Protein AF-A0A8S3YE71-F1 (afdb_monomer)

Mean predicted aligned error: 15.88 Å

pLDDT: mean 72.12, std 25.67, range [21.41, 97.31]

Structure (mmCIF, N/CA/C/O backbone):
data_AF-A0A8S3YE71-F1
#
_entry.id   AF-A0A8S3YE71-F1
#
loop_
_atom_site.group_PDB
_atom_site.id
_atom_site.type_symbol
_atom_site.label_atom_id
_atom_site.label_alt_id
_atom_site.label_comp_id
_atom_site.label_asym_id
_atom_site.label_entity_id
_atom_site.label_seq_id
_atom_site.pdbx_PDB_ins_code
_atom_site.Cartn_x
_atom_site.Cartn_y
_atom_site.Cartn_z
_atom_site.occupancy
_atom_site.B_iso_or_equiv
_atom_site.auth_seq_id
_atom_site.auth_comp_id
_atom_site.auth_asym_id
_atom_site.auth_atom_id
_atom_site.pdbx_PDB_model_num
ATOM 1 N N . ASP A 1 1 ? -10.876 23.969 -10.953 1.00 52.47 1 ASP A N 1
ATOM 2 C CA . ASP A 1 1 ? -10.374 24.506 -12.236 1.00 52.47 1 ASP A CA 1
ATOM 3 C C . ASP A 1 1 ? -10.931 23.764 -13.447 1.00 52.47 1 ASP A C 1
ATOM 5 O O . ASP A 1 1 ? -10.945 24.330 -14.528 1.00 52.47 1 ASP A O 1
ATOM 9 N N . GLY A 1 2 ? -11.430 22.524 -13.294 1.00 68.38 2 GLY A N 1
ATOM 10 C CA . GLY A 1 2 ? -12.026 21.775 -14.413 1.00 68.38 2 GLY A CA 1
ATOM 11 C C . GLY A 1 2 ? -11.003 21.282 -15.441 1.00 68.38 2 GLY A C 1
ATOM 12 O O . GLY A 1 2 ? -11.386 20.697 -16.446 1.00 68.38 2 GLY A O 1
ATOM 13 N N . THR A 1 3 ? -9.712 21.501 -15.184 1.00 75.75 3 THR A N 1
ATOM 14 C CA . THR A 1 3 ? -8.607 21.038 -16.012 1.00 75.75 3 THR A CA 1
ATOM 15 C C . THR A 1 3 ? -8.459 19.527 -15.897 1.00 75.75 3 THR A C 1
ATOM 17 O O . THR A 1 3 ? -8.224 18.974 -14.819 1.00 75.75 3 THR A O 1
ATOM 20 N N . GLU A 1 4 ? -8.612 18.851 -17.029 1.00 83.12 4 GLU A N 1
ATOM 21 C CA . GLU A 1 4 ? -8.348 17.424 -17.147 1.00 83.12 4 GLU A CA 1
ATOM 22 C C . GLU A 1 4 ? -6.848 17.213 -17.367 1.00 83.12 4 GLU A C 1
ATOM 24 O O . GLU A 1 4 ? -6.245 17.802 -18.264 1.00 83.12 4 GLU A O 1
ATOM 29 N N . HIS A 1 5 ? -6.240 16.362 -16.545 1.00 85.56 5 HIS A N 1
ATOM 30 C CA . HIS A 1 5 ? -4.846 15.963 -16.691 1.00 85.56 5 HIS A CA 1
ATOM 31 C C . HIS A 1 5 ? -4.793 14.479 -17.043 1.00 85.56 5 HIS A C 1
ATOM 33 O O . HIS A 1 5 ? -5.435 13.656 -16.387 1.00 85.56 5 HIS A O 1
ATOM 39 N N . LEU A 1 6 ? -4.016 14.132 -18.069 1.00 88.12 6 LEU A N 1
ATOM 40 C CA . LEU A 1 6 ? -3.725 12.738 -18.379 1.00 88.12 6 LEU A CA 1
ATOM 41 C C . LEU A 1 6 ? -2.899 12.143 -17.232 1.00 88.12 6 LEU A C 1
ATOM 43 O O . LEU A 1 6 ? -1.900 12.731 -16.831 1.00 88.12 6 LEU A O 1
ATOM 47 N N . VAL A 1 7 ? -3.326 10.995 -16.704 1.00 87.94 7 VAL A N 1
ATOM 48 C CA . VAL A 1 7 ? -2.631 10.293 -15.604 1.00 87.94 7 VAL A CA 1
ATOM 49 C C . VAL A 1 7 ? -2.040 8.958 -16.028 1.00 87.94 7 VAL A C 1
ATOM 51 O O . VAL A 1 7 ? -1.020 8.540 -15.490 1.00 87.94 7 VAL A O 1
ATOM 54 N N . LYS A 1 8 ? -2.682 8.287 -16.986 1.00 89.06 8 LYS A N 1
ATOM 55 C CA . LYS A 1 8 ? -2.278 6.984 -17.504 1.00 89.06 8 LYS A CA 1
ATOM 56 C C . LYS A 1 8 ? -2.885 6.781 -18.889 1.00 89.06 8 LYS A C 1
ATOM 58 O O . LYS A 1 8 ? -4.054 7.100 -19.104 1.00 89.06 8 LYS A O 1
ATOM 63 N N . GLN A 1 9 ? -2.096 6.234 -19.806 1.00 89.19 9 GLN A N 1
ATOM 64 C CA . GLN A 1 9 ? -2.591 5.665 -21.057 1.00 89.19 9 GLN A CA 1
ATOM 65 C C . GLN A 1 9 ? -2.754 4.160 -20.868 1.00 89.19 9 GLN A C 1
ATOM 67 O O . GLN A 1 9 ? -1.930 3.540 -20.203 1.00 89.19 9 GLN A O 1
ATOM 72 N N . VAL A 1 10 ? -3.833 3.598 -21.409 1.00 88.62 10 VAL A N 1
ATOM 73 C CA . VAL A 1 10 ? -4.170 2.182 -21.240 1.00 88.62 10 VAL A CA 1
ATOM 74 C C . VAL A 1 10 ? -4.177 1.524 -22.609 1.00 88.62 10 VAL A C 1
ATOM 76 O O . VAL A 1 10 ? -4.923 1.950 -23.493 1.00 88.62 10 VAL A O 1
ATOM 79 N N . ALA A 1 11 ? -3.327 0.518 -22.783 1.00 88.50 11 ALA A N 1
ATOM 80 C CA . ALA A 1 11 ? -3.198 -0.237 -24.022 1.00 88.50 11 ALA A CA 1
ATOM 81 C C . ALA A 1 11 ? -4.117 -1.472 -24.047 1.00 88.50 11 ALA A C 1
ATOM 83 O O . ALA A 1 11 ? -4.714 -1.869 -23.044 1.00 88.50 11 ALA A O 1
ATOM 84 N N . THR A 1 12 ? -4.230 -2.110 -25.213 1.00 88.31 12 THR A N 1
ATOM 85 C CA . THR A 1 12 ? -4.978 -3.364 -25.367 1.00 88.31 12 THR A CA 1
ATOM 86 C C . THR A 1 12 ? -4.445 -4.435 -24.414 1.00 88.31 12 THR A C 1
ATOM 88 O O . THR A 1 12 ? -3.253 -4.725 -24.404 1.00 88.31 12 THR A O 1
ATOM 91 N N . GLY A 1 13 ? -5.345 -5.044 -23.639 1.00 85.56 13 GLY A N 1
ATOM 92 C CA . GLY A 1 13 ? -5.014 -6.077 -22.651 1.00 85.56 13 GLY A CA 1
ATOM 93 C C . GLY A 1 13 ? -4.681 -5.541 -21.255 1.00 85.56 13 GLY A C 1
ATOM 94 O O . GLY A 1 13 ? -4.587 -6.330 -20.317 1.00 85.56 13 GLY A O 1
ATOM 95 N N . GLU A 1 14 ? -4.551 -4.224 -21.085 1.00 86.00 14 GLU A N 1
ATOM 96 C CA . GLU A 1 14 ? -4.379 -3.613 -19.770 1.00 86.00 14 GLU A CA 1
ATOM 97 C C . GLU A 1 14 ? -5.724 -3.361 -19.072 1.00 86.00 14 GLU A C 1
ATOM 99 O O . GLU A 1 14 ? -6.777 -3.214 -19.696 1.00 86.00 14 GLU A O 1
ATOM 104 N N . ASN A 1 15 ? -5.686 -3.297 -17.740 1.00 84.31 15 ASN A N 1
ATOM 105 C CA . ASN A 1 15 ? -6.880 -3.143 -16.918 1.00 84.31 15 ASN A CA 1
ATOM 106 C C . ASN A 1 15 ? -7.101 -1.685 -16.493 1.00 84.31 15 ASN A C 1
ATOM 108 O O . ASN A 1 15 ? -6.164 -0.988 -16.102 1.00 84.31 15 ASN A O 1
ATOM 112 N N . ILE A 1 16 ? -8.370 -1.270 -16.458 1.00 83.81 16 ILE A N 1
ATOM 113 C CA . ILE A 1 16 ? -8.813 0.026 -15.927 1.00 83.81 16 ILE A CA 1
ATOM 114 C C . ILE A 1 16 ? -9.589 -0.232 -14.636 1.00 83.81 16 ILE A C 1
ATOM 116 O O . ILE A 1 16 ? -10.800 -0.446 -14.663 1.00 83.81 16 ILE A O 1
ATOM 120 N N . HIS A 1 17 ? -8.898 -0.266 -13.498 1.00 83.56 17 HIS A N 1
ATOM 121 C CA . HIS A 1 17 ? -9.544 -0.467 -12.202 1.00 83.56 17 HIS A CA 1
ATOM 122 C C . HIS A 1 17 ? -8.838 0.304 -11.089 1.00 83.56 17 HIS A C 1
ATOM 124 O O . HIS A 1 17 ? -7.638 0.544 -11.149 1.00 83.56 17 HIS A O 1
ATOM 130 N N . SER A 1 18 ? -9.602 0.639 -10.051 1.00 86.62 18 SER A N 1
ATOM 131 C CA . SER A 1 18 ? -9.080 1.030 -8.743 1.00 86.62 18 SER A CA 1
ATOM 132 C C . SER A 1 18 ? -9.491 -0.043 -7.754 1.00 86.62 18 SER A C 1
ATOM 134 O O . SER A 1 18 ? -10.678 -0.357 -7.619 1.00 86.62 18 SER A O 1
ATOM 136 N N . LEU A 1 19 ? -8.509 -0.601 -7.059 1.00 87.12 19 LEU A N 1
ATOM 137 C CA . LEU A 1 19 ? -8.754 -1.618 -6.048 1.00 87.12 19 LEU A CA 1
ATOM 138 C C . LEU A 1 19 ? -9.498 -1.037 -4.843 1.00 87.12 19 LEU A C 1
ATOM 140 O O . LEU A 1 19 ? -10.363 -1.704 -4.278 1.00 87.12 19 LEU A O 1
ATOM 144 N N . LEU A 1 20 ? -9.235 0.227 -4.503 1.00 88.56 20 LEU A N 1
ATOM 145 C CA . LEU A 1 20 ? -9.980 0.932 -3.457 1.00 88.56 20 LEU A CA 1
ATOM 146 C C . LEU A 1 20 ? -11.453 1.116 -3.828 1.00 88.56 20 LEU A C 1
ATOM 148 O O . LEU A 1 20 ? -12.326 0.969 -2.978 1.00 88.56 20 LEU A O 1
ATOM 152 N N . SER A 1 21 ? -11.739 1.390 -5.103 1.00 86.00 21 SER A N 1
ATOM 153 C CA . SER A 1 21 ? -13.117 1.518 -5.592 1.00 86.00 21 SER A CA 1
ATOM 154 C C . SER A 1 21 ? -13.851 0.175 -5.586 1.00 86.00 21 SER A C 1
ATOM 156 O O . SER A 1 21 ? -15.040 0.125 -5.280 1.00 86.00 21 SER A O 1
ATOM 158 N N . ILE A 1 22 ? -13.149 -0.925 -5.884 1.00 85.56 22 ILE A N 1
ATOM 159 C CA . ILE A 1 22 ? -13.701 -2.280 -5.748 1.00 85.56 22 ILE A CA 1
ATOM 160 C C . ILE A 1 22 ? -14.042 -2.556 -4.279 1.00 85.56 22 ILE A C 1
ATOM 162 O O . ILE A 1 22 ? -15.150 -3.004 -3.990 1.00 85.56 22 ILE A O 1
ATOM 166 N N . LEU A 1 23 ? -13.144 -2.225 -3.347 1.00 87.56 23 LEU A N 1
ATOM 167 C CA . LEU A 1 23 ? -13.391 -2.406 -1.917 1.00 87.56 23 LEU A CA 1
ATOM 168 C C . LEU A 1 23 ? -14.586 -1.583 -1.411 1.00 87.56 23 LEU A C 1
ATOM 170 O O . LEU A 1 23 ? -15.389 -2.090 -0.634 1.00 87.56 23 LEU A O 1
ATOM 174 N N . ASP A 1 24 ? -14.752 -0.342 -1.865 1.00 86.69 24 ASP A N 1
ATOM 175 C CA . ASP A 1 24 ? -15.912 0.485 -1.507 1.00 86.69 24 ASP A CA 1
ATOM 176 C C . ASP A 1 24 ? -17.238 -0.178 -1.914 1.00 86.69 24 ASP A C 1
ATOM 178 O O . ASP A 1 24 ? -18.193 -0.189 -1.139 1.00 86.69 24 ASP A O 1
ATOM 182 N N . VAL A 1 25 ? -17.299 -0.783 -3.105 1.00 84.56 25 VAL A N 1
ATOM 183 C CA . VAL A 1 25 ? -18.499 -1.516 -3.540 1.00 84.56 25 VAL A CA 1
ATOM 184 C C . VAL A 1 25 ? -18.717 -2.766 -2.689 1.00 84.56 25 VAL A C 1
ATOM 186 O O . VAL A 1 25 ? -19.838 -3.021 -2.255 1.00 84.56 25 VAL A O 1
ATOM 189 N N . LEU A 1 26 ? -17.655 -3.525 -2.417 1.00 83.44 26 LEU A N 1
ATOM 190 C CA . LEU A 1 26 ? -17.721 -4.746 -1.608 1.00 83.44 26 LEU A CA 1
ATOM 19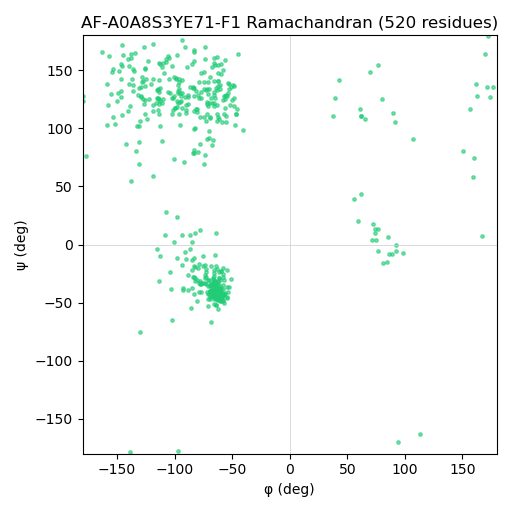1 C C . LEU A 1 26 ? -18.124 -4.482 -0.155 1.00 83.44 26 LEU A C 1
ATOM 193 O O . LEU A 1 26 ? -18.773 -5.317 0.464 1.00 83.44 26 LEU A O 1
ATOM 197 N N . THR A 1 27 ? -17.753 -3.320 0.377 1.00 83.38 27 THR A N 1
ATOM 198 C CA . THR A 1 27 ? -18.096 -2.888 1.737 1.00 83.38 27 THR A CA 1
ATOM 199 C C . THR A 1 27 ? -19.469 -2.221 1.815 1.00 83.38 27 THR A C 1
ATOM 201 O O . THR A 1 27 ? -19.853 -1.769 2.887 1.00 83.38 27 THR A O 1
ATOM 204 N N . GLY A 1 28 ? -20.222 -2.136 0.709 1.00 80.88 28 GLY A N 1
ATOM 205 C CA . GLY A 1 28 ? -21.557 -1.526 0.678 1.00 80.88 28 GLY A CA 1
ATOM 206 C C . GLY A 1 28 ? -21.558 0.006 0.703 1.00 80.88 28 GLY A C 1
ATOM 207 O O . GLY A 1 28 ? -22.610 0.615 0.880 1.00 80.88 28 GLY A O 1
ATOM 208 N N . HIS A 1 29 ? -20.404 0.641 0.485 1.00 81.50 29 HIS A N 1
ATOM 209 C CA . HIS A 1 29 ? -20.225 2.093 0.516 1.00 81.50 29 HIS A CA 1
ATOM 210 C C . HIS A 1 29 ? -19.746 2.629 -0.845 1.00 81.50 29 HIS A C 1
ATOM 212 O O . HIS A 1 29 ? -18.673 3.234 -0.914 1.00 81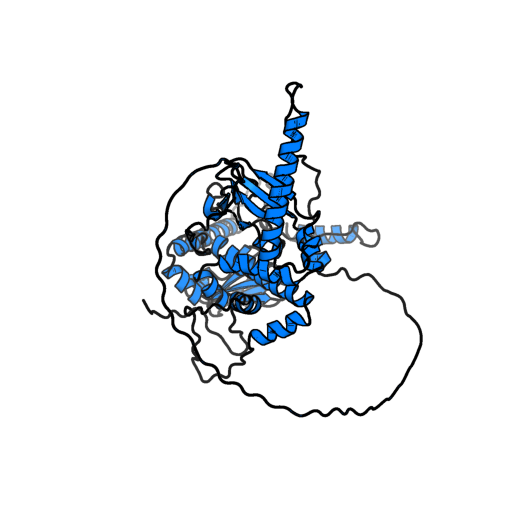.50 29 HIS A O 1
ATOM 218 N N . PRO A 1 30 ? -20.496 2.429 -1.950 1.00 76.12 30 PRO A N 1
ATOM 219 C CA . PRO A 1 30 ? -20.054 2.847 -3.276 1.00 76.12 30 PRO A CA 1
ATOM 220 C C . PRO A 1 30 ? -19.860 4.369 -3.327 1.00 76.12 30 PRO A C 1
ATOM 222 O O . PRO A 1 30 ? -20.817 5.144 -3.331 1.00 76.12 30 PRO A O 1
ATOM 225 N N . GLY A 1 31 ? -18.604 4.809 -3.376 1.00 66.56 31 GLY A N 1
ATOM 226 C CA . GLY A 1 31 ? -18.269 6.220 -3.516 1.00 66.56 31 GLY A CA 1
ATOM 227 C C . GLY A 1 31 ? -18.403 6.685 -4.965 1.00 66.56 31 GLY A C 1
ATOM 228 O O . GLY A 1 31 ? -17.811 6.107 -5.875 1.00 66.56 31 GLY A O 1
ATOM 229 N N . THR A 1 32 ? -19.134 7.775 -5.205 1.00 59.44 32 THR A N 1
ATOM 230 C CA . THR A 1 32 ? -19.143 8.439 -6.517 1.00 59.44 32 THR A CA 1
ATOM 231 C C . THR A 1 32 ? -17.946 9.384 -6.629 1.00 59.44 32 THR A C 1
ATOM 233 O O . THR A 1 32 ? -18.065 10.591 -6.403 1.00 59.44 32 THR A O 1
ATOM 236 N N . PHE A 1 33 ? -16.769 8.855 -6.960 1.00 64.56 33 PHE A N 1
ATOM 237 C CA . PHE A 1 33 ? -15.589 9.686 -7.200 1.00 64.56 33 PHE A CA 1
ATOM 238 C C . PHE A 1 33 ? -15.620 10.231 -8.628 1.00 64.56 33 PHE A C 1
ATOM 240 O O . PHE A 1 33 ? -15.256 9.549 -9.578 1.00 64.56 33 PHE A O 1
ATOM 247 N N . ARG A 1 34 ? -16.038 11.490 -8.789 1.00 66.88 34 ARG A N 1
ATOM 248 C CA . ARG A 1 34 ? -16.040 12.189 -10.092 1.00 66.88 34 ARG A CA 1
ATOM 249 C C . ARG A 1 34 ? -14.656 12.702 -10.515 1.00 66.88 34 ARG A C 1
ATOM 251 O O . ARG A 1 34 ? -14.552 13.541 -11.399 1.00 66.88 34 ARG A O 1
ATOM 258 N N . SER A 1 35 ? -13.598 12.262 -9.841 1.00 75.62 35 SER A N 1
ATOM 259 C CA . SER A 1 35 ? -12.252 12.823 -9.963 1.00 75.62 35 SER A CA 1
ATOM 260 C C . SER A 1 35 ? -11.385 12.150 -11.029 1.00 75.62 35 SER A C 1
ATOM 262 O O . SER A 1 35 ? -10.266 12.606 -11.249 1.00 75.62 35 SER A O 1
ATOM 264 N N . VAL A 1 36 ? -11.865 11.058 -11.632 1.00 81.38 36 VAL A N 1
ATOM 265 C CA . VAL A 1 36 ? -11.193 10.317 -12.708 1.00 81.38 36 VAL A CA 1
ATOM 266 C C . VAL A 1 36 ? -12.232 9.976 -13.774 1.00 81.38 36 VAL A C 1
ATOM 268 O O . VAL A 1 36 ? -13.315 9.487 -13.454 1.00 81.38 36 VAL A O 1
ATOM 271 N N . SER A 1 37 ? -11.899 10.229 -15.035 1.00 85.88 37 SER A N 1
ATOM 272 C CA . SER A 1 37 ? -12.678 9.833 -16.207 1.00 85.88 37 SER A CA 1
ATOM 273 C C . SER A 1 37 ? -11.786 9.037 -17.161 1.00 85.88 37 SER A C 1
ATOM 275 O O . SER A 1 37 ? -10.566 9.200 -17.176 1.00 85.88 37 SER A O 1
ATOM 277 N N . ALA A 1 38 ? -12.390 8.144 -17.943 1.00 86.81 38 ALA A N 1
ATOM 278 C CA . ALA A 1 38 ? -11.706 7.406 -18.999 1.00 86.81 38 ALA A CA 1
ATOM 279 C C . ALA A 1 38 ? -12.281 7.833 -20.350 1.00 86.81 38 ALA A C 1
ATOM 281 O O . ALA A 1 38 ? -13.500 7.901 -20.516 1.00 86.81 38 ALA A O 1
ATOM 282 N N . ARG A 1 39 ? -11.403 8.115 -21.316 1.00 89.88 39 ARG A N 1
ATOM 283 C CA . ARG A 1 39 ? -11.775 8.529 -22.670 1.00 89.88 39 ARG A CA 1
ATOM 284 C C . ARG A 1 39 ? -11.071 7.639 -23.684 1.00 89.88 39 ARG A C 1
ATOM 286 O O . ARG A 1 39 ? -9.848 7.532 -23.662 1.00 89.88 39 ARG A O 1
ATOM 293 N N . ALA A 1 40 ? -11.842 7.021 -24.575 1.00 91.75 40 ALA A N 1
ATOM 294 C CA . ALA A 1 40 ? -11.282 6.263 -25.685 1.00 91.75 40 ALA A CA 1
ATOM 295 C C . ALA A 1 40 ? -10.598 7.226 -26.671 1.00 91.75 40 ALA A C 1
ATOM 297 O O . ALA A 1 40 ? -11.205 8.204 -27.108 1.00 91.75 40 ALA A O 1
ATOM 298 N N . LYS A 1 41 ? -9.324 6.967 -26.989 1.00 90.62 41 LYS A N 1
ATOM 299 C CA . LYS A 1 41 ? -8.560 7.730 -27.993 1.00 90.62 41 LYS A CA 1
ATOM 300 C C . LYS A 1 41 ? -8.840 7.242 -29.418 1.00 90.62 41 LYS A C 1
ATOM 302 O O . LYS A 1 41 ? -8.762 8.020 -30.361 1.00 90.62 41 LYS A O 1
ATOM 307 N N . THR A 1 42 ? -9.170 5.963 -29.551 1.00 92.50 42 THR A N 1
ATOM 308 C CA . THR A 1 42 ? -9.546 5.281 -30.793 1.00 92.50 42 THR A CA 1
ATOM 309 C C . THR A 1 42 ? -10.776 4.421 -30.534 1.00 92.50 42 THR A C 1
ATOM 311 O O . THR A 1 42 ? -11.087 4.130 -29.374 1.00 92.50 42 THR A O 1
ATOM 314 N N . ASP A 1 43 ? -11.446 3.967 -31.590 1.00 93.75 43 ASP A N 1
ATOM 315 C CA . ASP A 1 43 ? -12.515 2.973 -31.477 1.00 93.75 43 ASP A CA 1
ATOM 316 C C . ASP A 1 43 ? -12.012 1.759 -30.687 1.00 93.75 43 ASP A C 1
ATOM 318 O O . ASP A 1 43 ? -10.992 1.150 -31.011 1.00 93.75 43 ASP A O 1
ATOM 322 N N . SER A 1 44 ? -12.685 1.483 -29.572 1.00 92.12 44 SER A N 1
ATOM 323 C CA . SER A 1 44 ? -12.216 0.556 -28.544 1.00 92.12 44 SER A CA 1
ATOM 324 C C . SER A 1 44 ? -13.380 -0.277 -28.026 1.00 92.12 44 SER A C 1
ATOM 326 O O . SER A 1 44 ? -14.460 0.250 -27.762 1.00 92.12 44 SER A O 1
ATOM 328 N N . THR A 1 45 ? -13.147 -1.572 -27.822 1.00 91.81 45 THR A N 1
ATOM 329 C CA . THR A 1 45 ? -14.097 -2.465 -27.147 1.00 91.81 45 THR A CA 1
ATOM 330 C C . THR A 1 45 ? -13.627 -2.691 -25.715 1.00 91.81 45 THR A C 1
ATOM 332 O O . THR A 1 45 ? -12.486 -3.091 -25.499 1.00 91.81 45 THR A O 1
ATOM 335 N N . ILE A 1 46 ? -14.495 -2.430 -24.735 1.00 89.94 46 ILE A N 1
ATOM 336 C CA . ILE A 1 46 ? -14.165 -2.542 -23.309 1.00 89.94 46 ILE A CA 1
ATOM 337 C C . ILE A 1 46 ? -14.986 -3.669 -22.687 1.00 89.94 46 ILE A C 1
ATOM 339 O O . ILE A 1 46 ? -16.216 -3.661 -22.752 1.00 89.94 46 ILE A O 1
ATOM 343 N N . LEU A 1 47 ? -14.308 -4.608 -22.027 1.00 90.06 47 LEU A N 1
ATOM 344 C CA . LEU A 1 47 ? -14.963 -5.594 -21.174 1.00 90.06 47 LEU A CA 1
ATOM 345 C C . LEU A 1 47 ? -15.278 -4.958 -19.816 1.00 90.06 47 LEU A C 1
ATOM 347 O O . LEU A 1 47 ? -14.376 -4.584 -19.068 1.00 90.06 47 LEU A O 1
ATOM 351 N N . ARG A 1 48 ? -16.565 -4.847 -19.477 1.00 88.62 48 ARG A N 1
ATOM 352 C CA . ARG A 1 48 ? -17.013 -4.320 -18.184 1.00 88.62 48 ARG A CA 1
ATOM 353 C C . ARG A 1 48 ? -17.438 -5.458 -17.266 1.00 88.62 48 ARG A C 1
ATOM 355 O O . ARG A 1 48 ? -18.478 -6.071 -17.484 1.00 88.62 48 ARG A O 1
ATOM 362 N N . LEU A 1 49 ? -16.678 -5.671 -16.197 1.00 84.69 49 LEU A N 1
ATOM 363 C CA . LEU A 1 49 ? -17.066 -6.563 -15.106 1.00 84.69 49 LEU A CA 1
ATOM 364 C C . LEU A 1 49 ? -17.760 -5.746 -14.006 1.00 84.69 49 LEU A C 1
ATOM 366 O O . LEU A 1 49 ? -17.148 -4.830 -13.450 1.00 84.69 49 LEU A O 1
ATOM 370 N N . PRO A 1 50 ? -19.039 -6.008 -13.697 1.00 82.75 50 PRO A N 1
ATOM 371 C CA . PRO A 1 50 ? -19.733 -5.264 -12.660 1.00 82.75 50 PRO A CA 1
ATOM 372 C C . PRO A 1 50 ? -19.223 -5.646 -11.266 1.00 82.75 50 PRO A C 1
ATOM 374 O O . PRO A 1 50 ? -19.130 -6.821 -10.925 1.00 82.75 50 PRO A O 1
ATOM 377 N N . ALA A 1 51 ? -18.965 -4.644 -10.424 1.00 75.50 51 ALA A N 1
ATOM 378 C CA . ALA A 1 51 ? -18.432 -4.859 -9.080 1.00 75.50 51 ALA A CA 1
ATOM 379 C C . ALA A 1 51 ? -19.356 -5.713 -8.178 1.00 75.50 51 ALA A C 1
ATOM 381 O O . ALA A 1 51 ? -18.865 -6.497 -7.373 1.00 75.50 51 ALA A O 1
ATOM 382 N N . HIS A 1 52 ? -20.681 -5.652 -8.367 1.00 77.94 52 HIS A N 1
ATOM 383 C CA . HIS A 1 52 ? -21.632 -6.483 -7.613 1.00 77.94 52 HIS A CA 1
ATOM 384 C C . HIS A 1 52 ? -21.510 -7.987 -7.912 1.00 77.94 52 HIS A C 1
ATOM 386 O O . HIS A 1 52 ? -21.893 -8.800 -7.077 1.00 77.94 52 HIS A O 1
ATOM 392 N N . ALA A 1 53 ? -20.948 -8.379 -9.063 1.00 82.00 53 ALA A N 1
ATOM 393 C CA . ALA A 1 53 ? -20.699 -9.792 -9.352 1.00 82.00 53 ALA A CA 1
ATOM 394 C C . ALA A 1 53 ? -19.646 -10.392 -8.403 1.00 82.00 53 ALA A C 1
ATOM 396 O O . ALA A 1 53 ? -19.690 -11.586 -8.109 1.00 82.00 53 ALA A O 1
ATOM 397 N N . PHE A 1 54 ? -18.734 -9.565 -7.875 1.00 77.81 54 PHE A N 1
ATOM 398 C CA . PHE A 1 54 ? -17.762 -9.997 -6.871 1.00 77.81 54 PHE A CA 1
ATOM 399 C C . PHE A 1 54 ? -18.414 -10.225 -5.504 1.00 77.81 54 PHE A C 1
ATOM 401 O O . PHE A 1 54 ? -18.028 -11.164 -4.813 1.00 77.81 54 PHE A O 1
ATOM 408 N N . SER A 1 55 ? -19.438 -9.443 -5.141 1.00 76.44 55 SER A N 1
ATOM 409 C CA . SER A 1 55 ? -20.180 -9.627 -3.885 1.00 76.44 55 SER A CA 1
ATOM 410 C C . SER A 1 55 ? -20.797 -11.026 -3.800 1.00 76.44 55 SER A C 1
ATOM 412 O O . SER A 1 55 ? -20.556 -11.739 -2.830 1.00 76.44 55 SER A O 1
ATOM 414 N N . SER A 1 56 ? -21.484 -11.478 -4.856 1.00 76.94 56 SER A N 1
ATOM 415 C CA . SER A 1 56 ? -22.066 -12.828 -4.903 1.00 76.94 56 SER A CA 1
ATOM 416 C C . SER A 1 56 ? -21.011 -13.940 -4.862 1.00 76.94 56 SER A C 1
ATOM 418 O O . SER A 1 56 ? -21.262 -15.013 -4.314 1.00 76.94 56 SER A O 1
ATOM 420 N N . MET A 1 57 ? -19.812 -13.709 -5.414 1.00 78.31 57 MET A N 1
ATOM 421 C CA . MET A 1 57 ? -18.717 -14.670 -5.264 1.00 78.31 57 MET A CA 1
ATOM 422 C C . MET A 1 57 ? -18.197 -14.734 -3.831 1.00 78.31 57 MET A C 1
ATOM 424 O O . MET A 1 57 ? -17.883 -15.821 -3.361 1.00 78.31 57 MET A O 1
ATOM 428 N N . PHE A 1 58 ? -18.086 -13.602 -3.139 1.00 77.94 58 PHE A N 1
ATOM 429 C CA . PHE A 1 58 ? -17.558 -13.560 -1.774 1.00 77.94 58 PHE A CA 1
ATOM 430 C C . PHE A 1 58 ? -18.531 -14.115 -0.741 1.00 77.94 58 PHE A C 1
ATOM 432 O O . PHE A 1 58 ? -18.088 -14.718 0.232 1.00 77.94 58 PHE A O 1
ATOM 439 N N . GLU A 1 59 ? -19.835 -14.012 -0.991 1.00 77.62 59 GLU A N 1
ATOM 440 C CA . GLU A 1 59 ? -20.842 -14.750 -0.224 1.00 77.62 59 GLU A CA 1
ATOM 441 C C . GLU A 1 59 ? -20.652 -16.268 -0.351 1.00 77.62 59 GLU A C 1
ATOM 443 O O . GLU A 1 59 ? -20.808 -16.997 0.626 1.00 77.62 59 GLU A O 1
ATOM 448 N N . LYS A 1 60 ? -20.269 -16.748 -1.541 1.00 79.44 60 LYS A N 1
ATOM 449 C CA . LYS A 1 60 ? -20.048 -18.175 -1.811 1.00 79.44 60 LYS A CA 1
ATOM 450 C C . LYS A 1 60 ? -18.662 -18.676 -1.377 1.00 79.44 60 LYS A C 1
ATOM 452 O O . LYS A 1 60 ? -18.531 -19.836 -1.000 1.00 79.44 60 LYS A O 1
ATOM 457 N N . PHE A 1 61 ? -17.641 -17.822 -1.436 1.00 78.50 61 PHE A N 1
ATOM 458 C CA . PHE A 1 61 ? -16.234 -18.136 -1.164 1.00 78.50 61 PHE A CA 1
ATOM 459 C C . PHE A 1 61 ? -15.625 -17.114 -0.192 1.00 78.50 61 PHE A C 1
ATOM 461 O O . PHE A 1 61 ? -14.765 -16.305 -0.552 1.00 78.50 61 PHE A O 1
ATOM 468 N N . ASN A 1 62 ? -16.072 -17.165 1.060 1.00 76.00 62 ASN A N 1
ATOM 469 C CA . ASN A 1 62 ? -15.691 -16.231 2.123 1.00 76.00 62 ASN A CA 1
ATOM 470 C C . ASN A 1 62 ? -14.170 -16.178 2.395 1.00 76.00 62 ASN A C 1
ATOM 472 O O . ASN A 1 62 ? -13.616 -15.095 2.571 1.00 76.00 62 ASN A O 1
ATOM 476 N N . GLU A 1 63 ? -13.463 -17.309 2.347 1.00 78.31 63 GLU A N 1
ATOM 477 C CA . GLU A 1 63 ? -12.004 -17.353 2.522 1.00 78.31 63 GLU A CA 1
ATOM 478 C C . GLU A 1 63 ? -11.251 -16.635 1.394 1.00 78.31 63 GLU A C 1
ATOM 480 O O . GLU A 1 63 ? -10.203 -16.024 1.611 1.00 78.31 63 GLU A O 1
ATOM 485 N N . SER A 1 64 ? -11.796 -16.665 0.174 1.00 81.62 64 SER A N 1
ATOM 486 C CA . SER A 1 64 ? -11.195 -15.969 -0.968 1.00 81.62 64 SER A CA 1
ATOM 487 C C . SER A 1 64 ? -11.334 -14.452 -0.835 1.00 81.62 64 SER A C 1
ATOM 489 O O . SER A 1 64 ? -10.443 -13.719 -1.265 1.00 81.62 64 SER A O 1
ATOM 491 N N . ALA A 1 65 ? -12.403 -13.973 -0.187 1.00 80.06 65 ALA A N 1
ATOM 492 C CA . ALA A 1 65 ? -12.606 -12.551 0.078 1.00 80.06 65 ALA A CA 1
ATOM 493 C C . ALA A 1 65 ? -11.493 -11.979 0.967 1.00 80.06 65 ALA A C 1
ATOM 495 O O . ALA A 1 65 ? -10.953 -10.917 0.661 1.00 80.06 65 ALA A O 1
ATOM 496 N N . VAL A 1 66 ? -11.081 -12.717 2.006 1.00 85.81 66 VAL A N 1
ATOM 497 C CA . VAL A 1 66 ? -9.963 -12.329 2.884 1.00 85.81 66 VAL A CA 1
ATOM 498 C C . VAL A 1 66 ? -8.691 -12.115 2.075 1.00 85.81 66 VAL A C 1
ATOM 500 O O . VAL A 1 66 ? -8.081 -11.051 2.170 1.00 85.81 66 VAL A O 1
ATOM 503 N N . LYS A 1 67 ? -8.330 -13.080 1.219 1.00 86.75 67 LYS A N 1
ATOM 504 C CA . LYS A 1 67 ? -7.130 -12.984 0.375 1.00 86.75 67 LYS A CA 1
ATOM 505 C C . LYS A 1 67 ? -7.182 -11.765 -0.542 1.00 86.75 67 LYS A C 1
ATOM 507 O O . LYS A 1 67 ? -6.202 -11.033 -0.640 1.00 86.75 67 LYS A O 1
ATOM 512 N N . VAL A 1 68 ? -8.324 -11.513 -1.185 1.00 88.38 68 VAL A N 1
ATOM 513 C CA . VAL A 1 68 ? -8.481 -10.350 -2.070 1.00 88.38 68 VAL A CA 1
ATOM 514 C C . VAL A 1 68 ? -8.333 -9.047 -1.288 1.00 88.38 68 VAL A C 1
ATOM 516 O O . VAL A 1 68 ? -7.565 -8.183 -1.701 1.00 88.38 68 VAL A O 1
ATOM 519 N N . VAL A 1 69 ? -9.001 -8.908 -0.141 1.00 90.00 69 VAL A N 1
ATOM 520 C CA . VAL A 1 69 ? -8.895 -7.699 0.688 1.00 90.00 69 VAL A CA 1
ATOM 521 C C . VAL A 1 69 ? -7.461 -7.489 1.168 1.00 90.00 69 VAL A C 1
ATOM 523 O O . VAL A 1 69 ? -6.952 -6.376 1.065 1.00 90.00 69 VAL A O 1
ATOM 526 N N . GLN A 1 70 ? -6.768 -8.544 1.601 1.00 89.50 70 GLN A N 1
ATOM 527 C CA . GLN A 1 70 ? -5.357 -8.463 1.981 1.00 89.50 70 GLN A CA 1
ATOM 528 C C . GLN A 1 70 ? -4.469 -8.026 0.816 1.00 89.50 70 GLN A C 1
ATOM 530 O O . GLN A 1 70 ? -3.654 -7.129 0.995 1.00 89.50 70 GLN A O 1
ATOM 535 N N . ILE A 1 71 ? -4.647 -8.585 -0.385 1.00 88.38 71 ILE A N 1
ATOM 536 C CA . ILE A 1 71 ? -3.899 -8.162 -1.581 1.00 88.38 71 ILE A CA 1
ATOM 537 C C . ILE A 1 71 ? -4.130 -6.672 -1.859 1.00 88.38 71 ILE A C 1
ATOM 539 O O . ILE A 1 71 ? -3.174 -5.942 -2.125 1.00 88.38 71 ILE A O 1
ATOM 543 N N . ILE A 1 72 ? -5.376 -6.201 -1.751 1.00 91.38 72 ILE A N 1
ATOM 544 C CA . ILE A 1 72 ? -5.716 -4.785 -1.930 1.00 91.38 72 ILE A CA 1
ATOM 545 C C . ILE A 1 72 ? -5.034 -3.919 -0.862 1.00 91.38 72 ILE A C 1
ATOM 547 O O . ILE A 1 72 ? -4.440 -2.898 -1.203 1.00 91.38 72 ILE A O 1
ATOM 551 N N . MET A 1 73 ? -5.072 -4.322 0.411 1.00 91.88 73 MET A N 1
ATOM 552 C CA . MET A 1 73 ? -4.441 -3.583 1.514 1.00 91.88 73 MET A CA 1
ATOM 553 C C . MET A 1 73 ? -2.911 -3.575 1.409 1.00 91.88 73 MET A C 1
ATOM 555 O O . MET A 1 73 ? -2.289 -2.533 1.606 1.00 91.88 73 MET A O 1
ATOM 559 N N . ILE A 1 74 ? -2.296 -4.703 1.046 1.00 89.31 74 ILE A N 1
ATOM 560 C CA . ILE A 1 74 ? -0.848 -4.814 0.829 1.00 89.31 74 ILE A CA 1
ATOM 561 C C . ILE A 1 74 ? -0.436 -3.918 -0.337 1.00 89.31 74 ILE A C 1
ATOM 563 O O . ILE A 1 74 ? 0.543 -3.179 -0.219 1.00 89.31 74 ILE A O 1
ATOM 567 N N . ARG A 1 75 ? -1.199 -3.926 -1.441 1.00 89.81 75 ARG A N 1
ATOM 568 C CA . ARG A 1 75 ? -0.970 -3.014 -2.567 1.00 89.81 75 ARG A CA 1
ATOM 569 C C . ARG A 1 75 ? -1.100 -1.559 -2.117 1.00 89.81 75 ARG A C 1
ATOM 571 O O . ARG A 1 75 ? -0.176 -0.784 -2.344 1.00 89.81 75 ARG A O 1
ATOM 578 N N . LEU A 1 76 ? -2.165 -1.197 -1.404 1.00 90.31 76 LEU A N 1
ATOM 579 C CA . LEU A 1 76 ? -2.337 0.153 -0.862 1.00 90.31 76 LEU A CA 1
ATOM 580 C C . LEU A 1 76 ? -1.133 0.586 -0.010 1.00 90.31 76 LEU A C 1
ATOM 582 O O . LEU A 1 76 ? -0.624 1.690 -0.198 1.00 90.31 76 LEU A O 1
ATOM 586 N N . GLN A 1 77 ? -0.642 -0.277 0.882 1.00 87.81 77 GLN A N 1
ATOM 587 C CA . GLN A 1 77 ? 0.482 0.046 1.759 1.00 87.81 77 GLN A CA 1
ATOM 588 C C . GLN A 1 77 ? 1.820 0.123 1.016 1.00 87.81 77 GLN A C 1
ATOM 590 O O . GLN A 1 77 ? 2.541 1.112 1.151 1.00 87.81 77 GLN A O 1
ATOM 595 N N . ARG A 1 78 ? 2.190 -0.918 0.260 1.00 82.75 78 ARG A N 1
ATOM 596 C CA . ARG A 1 78 ? 3.527 -1.049 -0.345 1.00 82.75 78 ARG A CA 1
ATOM 597 C C . ARG A 1 78 ? 3.663 -0.287 -1.659 1.00 82.75 78 ARG A C 1
ATOM 599 O O . ARG A 1 78 ? 4.679 0.365 -1.881 1.00 82.75 78 ARG A O 1
ATOM 606 N N . VAL A 1 79 ? 2.646 -0.365 -2.515 1.00 84.00 79 VAL A N 1
ATOM 607 C CA . VAL A 1 79 ? 2.678 0.182 -3.880 1.00 84.00 79 VAL A CA 1
ATOM 608 C C . VAL A 1 79 ? 2.315 1.662 -3.873 1.00 84.00 79 VAL A C 1
ATOM 610 O O . VAL A 1 79 ? 2.931 2.432 -4.602 1.00 84.00 79 VAL A O 1
ATOM 613 N N . THR A 1 80 ? 1.362 2.071 -3.029 1.00 86.12 80 THR A N 1
ATOM 614 C CA . THR A 1 80 ? 0.864 3.454 -3.005 1.00 86.12 80 THR A CA 1
ATOM 615 C C . THR A 1 80 ? 1.456 4.246 -1.838 1.00 86.12 80 THR A C 1
ATOM 617 O O . THR A 1 80 ? 2.237 5.165 -2.060 1.00 86.12 80 THR A O 1
ATOM 620 N N . PHE A 1 81 ? 1.159 3.889 -0.586 1.00 86.12 81 PHE A N 1
ATOM 621 C CA . PHE A 1 81 ? 1.566 4.677 0.588 1.00 86.12 81 PHE A CA 1
ATOM 622 C C . PHE A 1 81 ? 3.078 4.783 0.747 1.00 86.12 81 PHE A C 1
ATOM 624 O O . PHE A 1 81 ? 3.629 5.881 0.785 1.00 86.12 81 PHE A O 1
ATOM 631 N N . SER A 1 82 ? 3.756 3.640 0.805 1.00 84.06 82 SER A N 1
ATOM 632 C CA . SER A 1 82 ? 5.203 3.589 1.008 1.00 84.06 82 SER A CA 1
ATOM 633 C C . SER A 1 82 ? 5.949 4.234 -0.155 1.00 84.06 82 SER A C 1
ATOM 635 O O . SER A 1 82 ? 6.952 4.905 0.067 1.00 84.06 82 SER A O 1
ATOM 637 N N . ALA A 1 83 ? 5.451 4.079 -1.385 1.00 82.94 83 ALA A N 1
ATOM 638 C CA . ALA A 1 83 ? 6.054 4.694 -2.557 1.00 82.94 83 ALA A CA 1
ATOM 639 C C . ALA A 1 83 ? 5.957 6.230 -2.519 1.00 82.94 83 ALA A C 1
ATOM 641 O O . ALA A 1 83 ? 6.957 6.937 -2.659 1.00 82.94 83 ALA A O 1
ATOM 642 N N . LEU A 1 84 ? 4.755 6.761 -2.297 1.00 86.81 84 LEU A N 1
ATOM 643 C CA . LEU A 1 84 ? 4.527 8.206 -2.263 1.00 86.81 84 LEU A CA 1
ATOM 644 C C . LEU A 1 84 ? 5.228 8.862 -1.069 1.00 86.81 84 LEU A C 1
ATOM 646 O O . LEU A 1 84 ? 5.787 9.947 -1.211 1.00 86.81 84 LEU A O 1
ATOM 650 N N . HIS A 1 85 ? 5.266 8.179 0.074 1.00 87.44 85 HIS A N 1
ATOM 651 C CA . HIS A 1 85 ? 5.993 8.641 1.244 1.00 87.44 85 HIS A CA 1
ATOM 652 C C . HIS A 1 85 ? 7.506 8.598 1.008 1.00 87.44 85 HIS A C 1
ATOM 654 O O . HIS A 1 85 ? 8.129 9.646 0.869 1.00 87.44 85 HIS A O 1
ATOM 660 N N . ASN A 1 86 ? 8.109 7.415 0.861 1.00 83.69 86 ASN A N 1
ATOM 661 C CA . ASN A 1 86 ? 9.569 7.258 0.874 1.00 83.69 86 ASN A CA 1
ATOM 662 C C . ASN A 1 86 ? 10.278 7.940 -0.312 1.00 83.69 86 ASN A C 1
ATOM 664 O O . ASN A 1 86 ? 11.410 8.422 -0.167 1.00 83.69 86 ASN A O 1
ATOM 668 N N . TYR A 1 87 ? 9.632 8.003 -1.482 1.00 82.06 87 TYR A N 1
ATOM 669 C CA . TYR A 1 87 ? 10.251 8.566 -2.689 1.00 82.06 87 TYR A CA 1
ATOM 670 C C . TYR A 1 87 ? 9.766 9.962 -3.029 1.00 82.06 87 TYR A C 1
ATOM 672 O O . TYR A 1 87 ? 10.579 10.772 -3.465 1.00 82.06 87 TYR A O 1
ATOM 680 N N . LEU A 1 88 ? 8.479 10.260 -2.839 1.00 83.50 88 LEU A N 1
ATOM 681 C CA . LEU A 1 88 ? 7.936 11.576 -3.190 1.00 83.50 88 LEU A CA 1
ATOM 682 C C . LEU A 1 88 ? 7.831 12.513 -1.978 1.00 83.50 88 LEU A C 1
ATOM 684 O O . LEU A 1 88 ? 7.668 13.713 -2.165 1.00 83.50 88 LEU A O 1
ATOM 688 N N . GLY A 1 89 ? 7.999 12.008 -0.753 1.00 84.69 89 GLY A N 1
ATOM 689 C CA . GLY A 1 89 ? 7.935 12.810 0.471 1.00 84.69 89 GLY A CA 1
ATOM 690 C C . GLY A 1 89 ? 6.519 13.259 0.835 1.00 84.69 89 GLY A C 1
ATOM 691 O O . GLY A 1 89 ? 6.371 14.211 1.595 1.00 84.69 89 GLY A O 1
ATOM 692 N N . LEU A 1 90 ? 5.492 12.612 0.276 1.00 87.62 90 LEU A N 1
ATOM 693 C CA . LEU A 1 90 ? 4.091 12.919 0.557 1.00 87.62 90 LEU A CA 1
ATOM 694 C C . LEU A 1 90 ? 3.625 12.103 1.760 1.00 87.62 90 LEU A C 1
ATOM 696 O O . LEU A 1 90 ? 3.746 10.879 1.761 1.00 87.62 90 LEU A O 1
ATOM 700 N N . SER A 1 91 ? 3.069 12.773 2.764 1.00 87.69 91 SER A N 1
ATOM 701 C CA . SER A 1 91 ? 2.634 12.128 4.008 1.00 87.69 91 SER A CA 1
ATOM 702 C C . SER A 1 91 ? 1.210 12.554 4.337 1.00 87.69 91 SER A C 1
ATOM 704 O O . SER A 1 91 ? 0.260 11.819 4.069 1.00 87.69 91 SER A O 1
ATOM 706 N N . GLN A 1 92 ? 1.033 13.783 4.829 1.00 86.56 92 GLN A N 1
ATOM 707 C CA . GLN A 1 92 ? -0.271 14.311 5.247 1.00 86.56 92 GLN A CA 1
ATOM 708 C C . GLN A 1 92 ? -1.279 14.358 4.090 1.00 86.56 92 GLN A C 1
ATOM 710 O O . GLN A 1 92 ? -2.477 14.198 4.295 1.00 86.56 92 GLN A O 1
ATOM 715 N N . GLU A 1 93 ? -0.798 14.515 2.858 1.00 89.31 93 GLU A N 1
ATOM 716 C CA . GLU A 1 93 ? -1.599 14.566 1.637 1.00 89.31 93 GLU A CA 1
ATOM 717 C C . GLU A 1 93 ? -2.254 13.222 1.285 1.00 89.31 93 GLU A C 1
ATOM 719 O O . GLU A 1 93 ? -3.203 13.169 0.491 1.00 89.31 93 GLU A O 1
ATOM 724 N N . LEU A 1 94 ? -1.751 12.122 1.853 1.00 89.31 94 LEU A N 1
ATOM 725 C CA . LEU A 1 94 ? -2.261 10.776 1.595 1.00 89.31 94 LEU A CA 1
ATOM 726 C C . LEU A 1 94 ? -3.538 10.473 2.392 1.00 89.31 94 LEU A C 1
ATOM 728 O O . LEU A 1 94 ? -4.328 9.599 2.025 1.00 89.31 94 LEU A O 1
ATOM 732 N N . LEU A 1 95 ? -3.777 11.222 3.464 1.00 89.75 95 LEU A N 1
ATOM 733 C CA . LEU A 1 95 ? -4.909 11.035 4.359 1.00 89.75 95 LEU A CA 1
ATOM 734 C C . LEU A 1 95 ? -5.891 12.199 4.220 1.00 89.75 95 LEU A C 1
ATOM 736 O O . LEU A 1 95 ? -5.537 13.306 3.816 1.00 89.75 95 LEU A O 1
ATOM 740 N N . LYS A 1 96 ? -7.171 11.947 4.499 1.00 84.81 96 LYS A N 1
ATOM 741 C CA . LYS A 1 96 ? -8.150 13.030 4.595 1.00 84.81 96 LYS A CA 1
ATOM 742 C C . LYS A 1 96 ? -7.745 13.952 5.747 1.00 84.81 96 LYS A C 1
ATOM 744 O O . LYS A 1 96 ? -7.342 13.445 6.796 1.00 84.81 96 LYS A O 1
ATOM 749 N N . PRO A 1 97 ? -7.894 15.278 5.585 1.00 64.94 97 PRO A N 1
ATOM 750 C CA . PRO A 1 97 ? -7.717 16.187 6.704 1.00 64.94 97 PRO A CA 1
ATOM 751 C C . PRO A 1 97 ? -8.691 15.797 7.824 1.00 64.94 97 PRO A C 1
ATOM 753 O O . PRO A 1 97 ? -9.770 15.269 7.522 1.00 64.94 97 PRO A O 1
ATOM 756 N N . PRO A 1 98 ? -8.336 16.040 9.097 1.00 56.59 98 PRO A N 1
ATOM 757 C CA . PRO A 1 98 ? -9.217 15.746 10.214 1.00 56.59 98 PRO A CA 1
ATOM 758 C C . PRO A 1 98 ? -10.552 16.459 9.989 1.00 56.59 98 PRO A C 1
ATOM 760 O O . PRO A 1 98 ? -10.647 17.685 10.013 1.00 56.59 98 PRO A O 1
ATOM 763 N N . THR A 1 99 ? -11.599 15.685 9.718 1.00 46.50 99 THR A N 1
ATOM 764 C CA . THR A 1 99 ? -12.964 16.186 9.802 1.00 46.50 99 THR A CA 1
ATOM 765 C C . THR A 1 99 ? -13.211 16.412 11.278 1.00 46.50 99 THR A C 1
ATOM 767 O O . THR A 1 99 ? -13.279 15.420 11.989 1.00 46.50 99 THR A O 1
ATOM 770 N N . HIS A 1 100 ? -13.316 17.656 11.750 1.00 33.06 100 HIS A N 1
ATOM 771 C CA . HIS A 1 100 ? -13.897 17.922 13.067 1.00 33.06 100 HIS A CA 1
ATOM 772 C C . HIS A 1 100 ? -15.326 17.366 13.051 1.00 33.06 100 HIS A C 1
ATOM 774 O O . HIS A 1 100 ? -16.183 17.962 12.390 1.00 33.06 100 HIS A O 1
ATOM 780 N N . PRO A 1 101 ? -15.627 16.233 13.706 1.00 39.09 101 PRO A N 1
ATOM 781 C CA . PRO A 1 101 ? -17.000 15.809 13.843 1.00 39.09 101 PRO A CA 1
ATOM 782 C C . PRO A 1 101 ? -17.573 16.672 14.965 1.00 39.09 101 PRO A C 1
ATOM 784 O O . PRO A 1 101 ? -17.018 16.730 16.062 1.00 39.09 101 PRO A O 1
ATOM 787 N N . SER A 1 102 ? -18.682 17.360 14.708 1.00 33.44 102 SER A N 1
ATOM 788 C CA . SER A 1 102 ? -19.581 17.774 15.781 1.00 33.44 102 SER A CA 1
ATOM 789 C C . SER A 1 102 ? -19.804 16.558 16.677 1.00 33.44 102 SER A C 1
ATOM 791 O O . SER A 1 102 ? -20.343 15.554 16.207 1.00 33.44 102 SER A O 1
ATOM 793 N N . ALA A 1 103 ? -19.301 16.622 17.910 1.00 29.47 103 ALA A N 1
ATOM 794 C CA . ALA A 1 103 ? -19.377 15.538 18.872 1.00 29.47 103 ALA A CA 1
ATOM 795 C C . ALA A 1 103 ? -20.815 15.014 18.928 1.00 29.47 103 ALA A C 1
ATOM 797 O O . ALA A 1 103 ? -21.734 15.765 19.252 1.00 29.47 103 ALA A O 1
ATOM 798 N N . ILE A 1 104 ? -21.014 13.738 18.603 1.00 34.22 104 ILE A N 1
ATOM 799 C CA . ILE A 1 104 ? -22.191 13.023 19.085 1.00 34.22 104 ILE A CA 1
ATOM 800 C C . ILE A 1 104 ? -21.906 12.833 20.576 1.00 34.22 104 ILE A C 1
ATOM 802 O O . ILE A 1 104 ? -20.936 12.144 20.904 1.00 34.22 104 ILE A O 1
ATOM 806 N N . PRO A 1 105 ? -22.644 13.480 21.494 1.00 29.62 105 PRO A N 1
ATOM 807 C CA . PRO A 1 105 ? -22.363 13.328 22.908 1.00 29.62 105 PRO A CA 1
ATOM 808 C C . PRO A 1 105 ? -22.665 11.881 23.291 1.00 29.62 105 PRO A C 1
ATOM 810 O O . PRO A 1 105 ? -23.806 11.425 23.177 1.00 29.62 105 PRO A O 1
ATOM 813 N N . LEU A 1 106 ? -21.646 11.163 23.762 1.00 29.84 106 LEU A N 1
ATOM 814 C CA . LEU A 1 106 ? -21.839 9.940 24.530 1.00 29.84 106 LEU A CA 1
ATOM 815 C C . LEU A 1 106 ? -22.734 10.304 25.721 1.00 29.84 106 LEU A C 1
ATOM 817 O O . LEU A 1 106 ? -22.303 10.990 26.648 1.00 29.84 106 LEU A O 1
ATOM 821 N N . THR A 1 107 ? -24.004 9.902 25.672 1.00 30.97 107 THR A N 1
ATOM 822 C CA . THR A 1 107 ? -24.945 10.145 26.768 1.00 30.97 107 THR A CA 1
ATOM 823 C C . THR A 1 107 ? -24.680 9.102 27.847 1.00 30.97 107 THR A C 1
ATOM 825 O O . THR A 1 107 ? -25.372 8.092 27.948 1.00 30.97 107 THR A O 1
ATOM 828 N N . ILE A 1 108 ? -23.643 9.332 28.654 1.00 31.02 108 ILE A N 1
ATOM 829 C CA . ILE A 1 108 ? -23.474 8.633 29.928 1.00 31.02 108 ILE A CA 1
ATOM 830 C C . ILE A 1 108 ? -24.546 9.202 30.858 1.00 31.02 108 ILE A C 1
ATOM 832 O O . ILE A 1 108 ? -24.363 10.234 31.501 1.00 31.02 108 ILE A O 1
ATOM 836 N N . SER A 1 109 ? -25.712 8.560 30.861 1.00 29.34 109 SER A N 1
ATOM 837 C CA . SER A 1 109 ? -26.798 8.887 31.781 1.00 29.34 109 SER A CA 1
ATOM 838 C C . SER A 1 109 ? -26.368 8.444 33.178 1.00 29.34 109 SER A C 1
ATOM 840 O O . SER A 1 109 ? -26.448 7.263 33.509 1.00 29.34 109 SER A O 1
ATOM 842 N N . GLN A 1 110 ? -25.862 9.371 33.991 1.00 26.72 110 GLN A N 1
ATOM 843 C CA . GLN A 1 110 ? -25.697 9.129 35.423 1.00 26.72 110 GLN A CA 1
ATOM 844 C C . GLN A 1 110 ? -27.082 8.882 36.051 1.00 26.72 110 GLN A C 1
ATOM 846 O O . GLN A 1 110 ? -28.019 9.623 35.739 1.00 26.72 110 GLN A O 1
ATOM 851 N N . PRO A 1 111 ? -27.250 7.885 36.938 1.00 27.28 111 PRO A N 1
ATOM 852 C CA . PRO A 1 111 ? -28.503 7.698 37.655 1.00 27.28 111 PRO A CA 1
ATOM 853 C C . PRO A 1 111 ? -28.650 8.801 38.710 1.00 27.28 111 PRO A C 1
ATOM 855 O O . PRO A 1 111 ? -27.967 8.804 39.734 1.00 27.28 111 PRO A O 1
ATOM 858 N N . THR A 1 112 ? -29.535 9.764 38.457 1.00 30.02 112 THR A N 1
ATOM 859 C CA . THR A 1 112 ? -29.898 10.798 39.426 1.00 30.02 112 THR A CA 1
ATOM 860 C C . THR A 1 112 ? -30.849 10.243 40.482 1.00 30.02 112 THR A C 1
ATOM 862 O O . THR A 1 112 ? -31.903 9.677 40.197 1.00 30.02 112 THR A O 1
ATOM 865 N N . HIS A 1 113 ? -30.439 10.441 41.731 1.00 28.11 113 HIS A N 1
ATOM 866 C CA . HIS A 1 113 ? -31.203 10.218 42.948 1.00 28.11 113 HIS A CA 1
ATOM 867 C C . HIS A 1 113 ? -32.582 10.901 42.908 1.00 28.11 113 HIS A C 1
ATOM 869 O O . HIS A 1 113 ? -32.708 12.078 42.569 1.00 28.11 113 HIS A O 1
ATOM 875 N N . LEU A 1 114 ? -33.599 10.156 43.343 1.00 25.59 114 LEU A N 1
ATOM 876 C CA . LEU A 1 114 ? -34.930 10.642 43.700 1.00 25.59 114 LEU A CA 1
ATOM 877 C C . LEU A 1 114 ? -34.854 11.723 44.790 1.00 25.59 114 LEU A C 1
ATOM 879 O O . LEU A 1 114 ? -34.324 11.457 45.866 1.00 25.59 114 LEU A O 1
ATOM 883 N N . SER A 1 115 ? -35.481 12.875 44.537 1.00 25.44 115 SER A N 1
ATOM 884 C CA . SER A 1 115 ? -36.036 13.772 45.560 1.00 25.44 115 SER A CA 1
ATOM 885 C C . SER A 1 115 ? -37.241 14.527 44.988 1.00 25.44 115 SER A C 1
ATOM 887 O O . SER A 1 115 ? -37.146 15.187 43.957 1.00 25.44 115 SER A O 1
ATOM 889 N N . ALA A 1 116 ? -38.380 14.392 45.668 1.00 24.30 116 ALA A N 1
ATOM 890 C CA . ALA A 1 116 ? -39.660 15.054 45.414 1.00 24.30 116 ALA A CA 1
ATOM 891 C C . ALA A 1 116 ? -39.538 16.594 45.571 1.00 24.30 116 ALA A C 1
ATOM 893 O O . ALA A 1 116 ? -38.705 17.066 46.334 1.00 24.30 116 ALA A O 1
ATOM 894 N N . SER A 1 117 ? -40.340 17.466 44.953 1.00 23.89 117 SER A N 1
ATOM 895 C CA . SER A 1 117 ? -41.796 17.556 45.087 1.00 23.89 117 SER A CA 1
ATOM 896 C C . SER A 1 117 ? -42.335 18.851 44.420 1.00 23.89 117 SER A C 1
ATOM 898 O O . SER A 1 117 ? -41.585 19.799 44.221 1.00 23.89 117 SER A O 1
ATOM 900 N N . GLN A 1 118 ? -43.659 18.869 44.185 1.00 25.19 118 GLN A N 1
ATOM 901 C CA . GLN A 1 118 ? -44.593 20.021 44.123 1.00 25.19 118 GLN A CA 1
ATOM 902 C C . GLN A 1 118 ? -44.918 20.758 42.792 1.00 25.19 118 GLN A C 1
ATOM 904 O O . GLN A 1 118 ? -44.200 21.629 42.326 1.00 25.19 118 GLN A O 1
ATOM 909 N N . LEU A 1 119 ? -46.142 20.454 42.309 1.00 23.53 119 LEU A N 1
ATOM 910 C CA . LEU A 1 119 ? -47.284 21.363 42.040 1.00 23.53 119 LEU A CA 1
ATOM 911 C C . LEU A 1 119 ? -47.140 22.503 40.999 1.00 23.53 119 LEU A C 1
ATOM 913 O O . LEU A 1 119 ? -46.589 23.554 41.294 1.00 23.53 119 LEU A O 1
ATOM 917 N N . THR A 1 120 ? -47.837 22.406 39.854 1.00 24.78 120 THR A N 1
ATOM 918 C CA . THR A 1 120 ? -49.143 23.073 39.580 1.00 24.78 120 THR A CA 1
ATOM 919 C C . THR A 1 120 ? -49.503 23.160 38.077 1.00 24.78 120 THR A C 1
ATOM 921 O O . THR A 1 120 ? -48.686 23.480 37.228 1.00 24.78 120 THR A O 1
ATOM 924 N N . HIS A 1 121 ? -50.788 22.892 37.808 1.00 25.91 121 HIS A N 1
ATOM 925 C CA . HIS A 1 121 ? -51.702 23.475 36.807 1.00 25.91 121 HIS A CA 1
ATOM 926 C C . HIS A 1 121 ? -51.483 23.434 35.266 1.00 25.91 121 HIS A C 1
ATOM 928 O O . HIS A 1 121 ? -50.650 24.106 34.675 1.00 25.91 121 HIS A O 1
ATOM 934 N N . ARG A 1 122 ? -52.449 22.727 34.645 1.00 21.88 122 ARG A N 1
ATOM 935 C CA . ARG A 1 122 ? -53.075 22.817 33.295 1.00 21.88 122 ARG A CA 1
ATOM 936 C C . ARG A 1 122 ? -53.446 24.264 32.867 1.00 21.88 122 ARG A C 1
ATOM 938 O O . ARG A 1 122 ? -53.617 25.078 33.775 1.00 21.88 122 ARG A O 1
ATOM 945 N N . PRO A 1 123 ? -53.715 24.586 31.570 1.00 28.48 123 PRO A N 1
ATOM 946 C CA . PRO A 1 123 ? -54.835 24.046 30.742 1.00 28.48 123 PRO A CA 1
ATOM 947 C C . PRO A 1 123 ? -54.430 23.659 29.287 1.00 28.48 123 PRO A C 1
ATOM 949 O O . PRO A 1 123 ? -53.479 24.192 28.740 1.00 28.48 123 PRO A O 1
ATOM 952 N N . ALA A 1 124 ? -54.945 22.578 28.682 1.00 24.22 124 ALA A N 1
ATOM 953 C CA . ALA A 1 124 ? -56.193 22.435 27.899 1.00 24.22 124 ALA A CA 1
ATOM 954 C C . ALA A 1 124 ? -56.259 23.222 26.564 1.00 24.22 124 ALA A C 1
ATOM 956 O O . ALA A 1 124 ? -56.448 24.431 26.581 1.00 24.22 124 ALA A O 1
ATOM 957 N N . ASN A 1 125 ? -56.174 22.509 25.426 1.00 26.55 125 ASN A N 1
ATOM 958 C CA . ASN A 1 125 ? -57.177 22.522 24.342 1.00 26.55 125 ASN A CA 1
ATOM 959 C C . ASN A 1 125 ? -56.786 21.586 23.176 1.00 26.55 125 ASN A C 1
ATOM 961 O O . ASN A 1 125 ? -55.729 21.725 22.571 1.00 26.55 125 ASN A O 1
ATOM 965 N N . SER A 1 126 ? -57.680 20.647 22.863 1.00 27.83 126 SER A N 1
ATOM 966 C CA . SER A 1 126 ? -57.860 20.002 21.552 1.00 27.83 126 SER A CA 1
ATOM 967 C C . SER A 1 126 ? -59.019 20.710 20.820 1.00 27.83 126 SER A C 1
ATOM 969 O O . SER A 1 126 ? -59.759 21.448 21.480 1.00 27.83 126 SER A O 1
ATOM 971 N N . PRO A 1 127 ? -59.187 20.568 19.486 1.00 32.34 127 PRO A N 1
ATOM 972 C CA . PRO A 1 127 ? -60.035 19.484 18.949 1.00 32.34 127 PRO A CA 1
ATOM 973 C C . PRO A 1 127 ? -59.566 18.901 17.580 1.00 32.34 127 PRO A C 1
ATOM 975 O O . PRO A 1 127 ? -58.909 19.576 16.801 1.00 32.34 127 PRO A O 1
ATOM 978 N N . ILE A 1 128 ? -59.688 17.580 17.369 1.00 26.05 128 ILE A N 1
ATOM 979 C CA . ILE A 1 128 ? -60.678 16.846 16.525 1.00 26.05 128 ILE A CA 1
ATOM 980 C C . ILE A 1 128 ? -60.376 16.829 15.009 1.00 26.05 128 ILE A C 1
ATOM 982 O O . ILE A 1 128 ? -60.327 17.871 14.369 1.00 26.05 128 ILE A O 1
ATOM 986 N N . GLY A 1 129 ? -60.310 15.616 14.431 1.00 24.50 129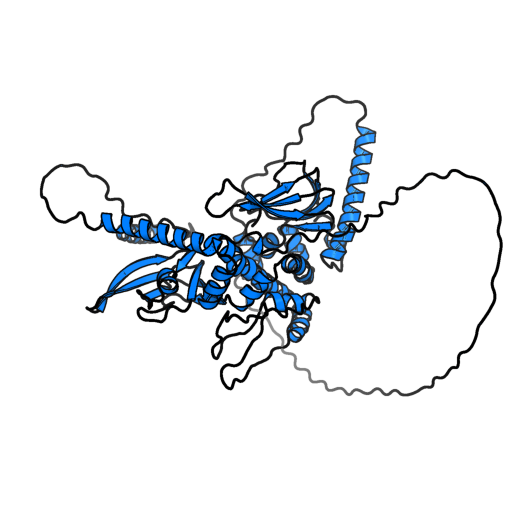 GLY A N 1
ATOM 987 C CA . GLY A 1 129 ? -60.467 15.386 12.985 1.00 24.50 129 GLY A CA 1
ATOM 988 C C . GLY A 1 129 ? -59.905 14.059 12.443 1.00 24.50 129 GLY A C 1
ATOM 989 O O . GLY A 1 129 ? -58.881 14.055 11.775 1.00 24.50 129 GLY A O 1
ATOM 990 N N . GLN A 1 130 ? -60.577 12.934 12.704 1.00 23.98 130 GLN A N 1
ATOM 991 C CA . GLN A 1 130 ? -60.597 11.733 11.832 1.00 23.98 130 GLN A CA 1
ATOM 992 C C . GLN A 1 130 ? -61.832 11.843 10.894 1.00 23.98 130 GLN A C 1
ATOM 994 O O . GLN A 1 130 ? -62.634 12.744 11.158 1.00 23.98 130 GLN A O 1
ATOM 999 N N . PRO A 1 131 ? -62.119 10.952 9.907 1.00 36.09 131 PRO A N 1
ATOM 1000 C CA . PRO A 1 131 ? -61.455 9.695 9.489 1.00 36.09 131 PRO A CA 1
ATOM 1001 C C . PRO A 1 131 ? -61.353 9.517 7.941 1.00 36.09 131 PRO A C 1
ATOM 1003 O O . PRO A 1 131 ? -61.826 10.356 7.182 1.00 36.09 131 PRO A O 1
ATOM 1006 N N . THR A 1 132 ? -60.793 8.397 7.448 1.00 24.47 132 THR A N 1
ATOM 1007 C CA . THR A 1 132 ? -61.495 7.364 6.624 1.00 24.47 132 THR A CA 1
ATOM 1008 C C . THR A 1 132 ? -60.526 6.443 5.855 1.00 24.47 132 THR A C 1
ATOM 1010 O O . THR A 1 132 ? -59.650 6.889 5.123 1.00 24.47 132 THR A O 1
ATOM 1013 N N . HIS A 1 133 ? -60.721 5.129 6.023 1.00 27.66 133 HIS A N 1
ATOM 1014 C CA . HIS A 1 133 ? -60.249 4.060 5.129 1.00 27.66 133 HIS A CA 1
ATOM 1015 C C . HIS A 1 133 ? -61.230 3.889 3.950 1.00 27.66 133 HIS A C 1
ATOM 1017 O O . HIS A 1 133 ? -62.375 4.338 4.047 1.00 27.66 133 HIS A O 1
ATOM 1023 N N . PRO A 1 134 ? -60.846 3.147 2.893 1.00 29.08 134 PRO A N 1
ATOM 1024 C CA . PRO A 1 134 ? -61.439 1.811 2.786 1.00 29.08 134 PRO A CA 1
ATOM 1025 C C . PRO A 1 134 ? -60.490 0.687 2.323 1.00 29.08 134 PRO A C 1
ATOM 1027 O O . PRO A 1 134 ? -59.438 0.885 1.724 1.00 29.08 134 PRO A O 1
ATOM 1030 N N . SER A 1 135 ? -60.945 -0.515 2.664 1.00 23.67 135 SER A N 1
ATOM 1031 C CA . SER A 1 135 ? -60.509 -1.884 2.374 1.00 23.67 135 SER A CA 1
ATOM 1032 C C . SER A 1 135 ? -60.477 -2.292 0.893 1.00 23.67 135 SER A C 1
ATOM 1034 O O . SER A 1 135 ? -61.335 -1.837 0.144 1.00 23.67 135 SER A O 1
ATOM 1036 N N . ALA A 1 136 ? -59.643 -3.285 0.538 1.00 25.81 136 ALA A N 1
ATOM 1037 C CA . ALA A 1 136 ? -60.073 -4.555 -0.092 1.00 25.81 136 ALA A CA 1
ATOM 1038 C C . ALA A 1 136 ? -58.882 -5.474 -0.459 1.00 25.81 136 ALA A C 1
ATOM 1040 O O . ALA A 1 136 ? -57.898 -5.040 -1.050 1.00 25.81 136 ALA A O 1
ATOM 1041 N N . SER A 1 137 ? -59.020 -6.768 -0.157 1.00 25.45 137 SER A N 1
ATOM 1042 C CA . SER A 1 137 ? -58.336 -7.905 -0.809 1.00 25.45 137 SER A CA 1
ATOM 1043 C C . SER A 1 137 ? -59.361 -8.628 -1.703 1.00 25.45 137 SER A C 1
ATOM 1045 O O . SER A 1 137 ? -60.558 -8.430 -1.470 1.00 25.45 137 SER A O 1
ATOM 1047 N N . PRO A 1 138 ? -58.964 -9.475 -2.684 1.00 30.42 138 PRO A N 1
ATOM 1048 C CA . PRO A 1 138 ? -58.983 -10.927 -2.408 1.00 30.42 138 PRO A CA 1
ATOM 1049 C C . PRO A 1 138 ? -58.008 -11.839 -3.221 1.00 30.42 138 PRO A C 1
ATOM 1051 O O . PRO A 1 138 ? -57.716 -11.599 -4.383 1.00 30.42 138 PRO A O 1
ATOM 1054 N N . LEU A 1 139 ? -57.568 -12.919 -2.553 1.00 23.28 139 LEU A N 1
ATOM 1055 C CA . LEU A 1 139 ? -57.464 -14.357 -2.919 1.00 23.28 139 LEU A CA 1
ATOM 1056 C C . LEU A 1 139 ? -56.954 -14.914 -4.287 1.00 23.28 139 LEU A C 1
ATOM 1058 O O . LEU A 1 139 ? -57.412 -14.558 -5.363 1.00 23.28 139 LEU A O 1
ATOM 1062 N N . THR A 1 140 ? -56.213 -16.034 -4.126 1.00 23.91 140 THR A N 1
ATOM 1063 C CA . THR A 1 140 ? -56.041 -17.266 -4.957 1.00 23.91 140 THR A CA 1
ATOM 1064 C C . THR A 1 140 ? -54.945 -17.341 -6.044 1.00 23.91 140 THR A C 1
ATOM 1066 O O . THR A 1 140 ? -55.043 -16.701 -7.077 1.00 23.91 140 THR A O 1
ATOM 1069 N N . HIS A 1 141 ? -53.920 -18.198 -5.866 1.00 25.67 141 HIS A N 1
ATOM 1070 C CA . HIS A 1 141 ? -53.837 -19.571 -6.424 1.00 25.67 141 HIS A CA 1
ATOM 1071 C C . HIS A 1 141 ? -52.445 -20.226 -6.220 1.00 25.67 141 HIS A C 1
ATOM 1073 O O . HIS A 1 141 ? -51.402 -19.632 -6.468 1.00 25.67 141 HIS A O 1
ATOM 1079 N N . ARG A 1 142 ? -52.463 -21.498 -5.796 1.00 23.53 142 ARG A N 1
ATOM 1080 C CA . ARG A 1 142 ? -51.378 -22.508 -5.846 1.00 23.53 142 ARG A CA 1
ATOM 1081 C C . ARG A 1 142 ? -51.382 -23.149 -7.256 1.00 23.53 142 ARG A C 1
ATOM 1083 O O . ARG A 1 142 ? -52.454 -23.156 -7.868 1.00 23.53 142 ARG A O 1
ATOM 1090 N N . PRO A 1 143 ? -50.282 -23.752 -7.754 1.00 29.14 143 PRO A N 1
ATOM 1091 C CA . PRO A 1 143 ? -50.079 -25.189 -7.511 1.00 29.14 143 PRO A CA 1
ATOM 1092 C C . PRO A 1 143 ? -48.610 -25.619 -7.308 1.00 29.14 143 PRO A C 1
ATOM 1094 O O . PRO A 1 143 ? -47.660 -24.917 -7.635 1.00 29.14 143 PRO A O 1
ATOM 1097 N N . ALA A 1 144 ? -48.465 -26.821 -6.748 1.00 23.30 144 ALA A N 1
ATOM 1098 C CA . ALA A 1 144 ? -47.248 -27.624 -6.726 1.00 23.30 144 ALA A CA 1
ATOM 1099 C C . ALA A 1 144 ? -47.192 -28.528 -7.972 1.00 23.30 144 ALA A C 1
ATOM 1101 O O . ALA A 1 144 ? -48.249 -28.911 -8.467 1.00 23.30 144 ALA A O 1
ATOM 1102 N N . ASN A 1 145 ? -45.989 -28.900 -8.428 1.00 26.03 145 ASN A N 1
ATOM 1103 C CA . ASN A 1 145 ? -45.617 -30.285 -8.760 1.00 26.03 145 ASN A CA 1
ATOM 1104 C C . ASN A 1 145 ? -44.163 -30.372 -9.250 1.00 26.03 145 ASN A C 1
ATOM 1106 O O . ASN A 1 145 ? -43.753 -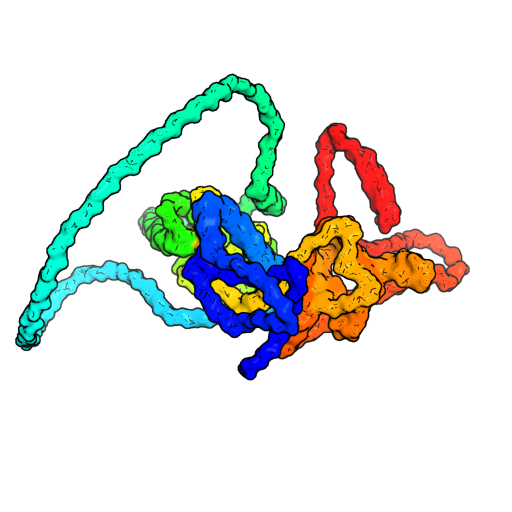29.679 -10.177 1.00 26.03 145 ASN A O 1
ATOM 1110 N N . SER A 1 146 ? -43.408 -31.265 -8.613 1.00 27.70 146 SER A N 1
ATOM 1111 C CA . SER A 1 146 ? -42.193 -31.891 -9.135 1.00 27.70 146 SER A CA 1
ATOM 1112 C C . SER A 1 146 ? -42.550 -32.937 -10.205 1.00 27.70 146 SER A C 1
ATOM 1114 O O . SER A 1 146 ? -43.714 -33.328 -10.333 1.00 27.70 146 SER A O 1
ATOM 1116 N N . PRO A 1 147 ? -41.549 -33.451 -10.938 1.00 27.39 147 PRO A N 1
ATOM 1117 C CA . PRO A 1 147 ? -41.281 -34.868 -10.728 1.00 27.39 147 PRO A CA 1
ATOM 1118 C C . PRO A 1 147 ? -39.795 -35.242 -10.646 1.00 27.39 147 PRO A C 1
ATOM 1120 O O . PRO A 1 147 ? -38.877 -34.504 -10.991 1.00 27.39 147 PRO A O 1
ATOM 1123 N N . ILE A 1 148 ? -39.651 -36.447 -10.117 1.00 23.98 148 ILE A N 1
ATOM 1124 C CA . ILE A 1 148 ? -38.491 -37.263 -9.783 1.00 23.98 148 ILE A CA 1
ATOM 1125 C C . ILE A 1 148 ? -37.763 -37.763 -11.041 1.00 23.98 148 ILE A C 1
ATOM 1127 O O . ILE A 1 148 ? -38.413 -38.195 -11.990 1.00 23.98 148 ILE A O 1
ATOM 1131 N N . ALA A 1 149 ? -36.431 -37.847 -10.982 1.00 24.75 149 ALA A N 1
ATOM 1132 C CA . ALA A 1 149 ? -35.662 -38.864 -11.700 1.00 24.75 149 ALA A CA 1
ATOM 1133 C C . ALA A 1 149 ? -34.434 -39.276 -10.870 1.00 24.75 149 ALA A C 1
ATOM 1135 O O . ALA A 1 149 ? -33.512 -38.493 -10.649 1.00 24.75 149 ALA A O 1
ATOM 1136 N N . ASN A 1 150 ? -34.473 -40.520 -10.391 1.00 22.52 150 ASN A N 1
ATOM 1137 C CA . ASN A 1 150 ? -33.369 -41.248 -9.776 1.00 22.52 150 ASN A CA 1
ATOM 1138 C C . ASN A 1 150 ? -32.427 -41.787 -10.860 1.00 22.52 150 ASN A C 1
ATOM 1140 O O . ASN A 1 150 ? -32.897 -42.394 -11.819 1.00 22.52 150 ASN A O 1
ATOM 1144 N N . SER A 1 151 ? -31.118 -41.731 -10.623 1.00 25.86 151 SER A N 1
ATOM 1145 C CA . SER A 1 151 ? -30.205 -42.792 -11.061 1.00 25.86 151 SER A CA 1
ATOM 1146 C C . SER A 1 151 ? -28.973 -42.831 -10.160 1.00 25.86 151 SER A C 1
ATOM 1148 O O . SER A 1 151 ? -28.134 -41.934 -10.161 1.00 25.86 151 SER A O 1
ATOM 1150 N N . THR A 1 152 ? -28.914 -43.893 -9.370 1.00 22.66 152 THR A N 1
ATOM 1151 C CA . THR A 1 152 ? -27.800 -44.373 -8.556 1.00 22.66 152 THR A CA 1
ATOM 1152 C C . THR A 1 152 ? -26.676 -44.951 -9.412 1.00 22.66 152 THR A C 1
ATOM 1154 O O . THR A 1 152 ? -26.951 -45.762 -10.293 1.00 22.66 152 THR A O 1
ATOM 1157 N N . SER A 1 153 ? -25.422 -44.682 -9.047 1.00 25.55 153 SER A N 1
ATOM 1158 C CA . SER A 1 153 ? -24.333 -45.656 -9.199 1.00 25.55 153 SER A CA 1
ATOM 1159 C C . SER A 1 153 ? -23.258 -45.423 -8.137 1.00 25.55 153 SER A C 1
ATOM 1161 O O . SER A 1 153 ? -22.465 -44.487 -8.199 1.00 25.55 153 SER A O 1
ATOM 1163 N N . THR A 1 154 ? -23.284 -46.296 -7.141 1.00 21.41 154 THR A N 1
ATOM 1164 C CA . THR A 1 154 ? -22.261 -46.560 -6.136 1.00 21.41 154 THR A CA 1
ATOM 1165 C C . THR A 1 154 ? -21.074 -47.300 -6.755 1.00 21.41 154 THR A C 1
ATOM 1167 O O . THR A 1 154 ? -21.261 -48.340 -7.377 1.00 21.41 154 THR A O 1
ATOM 1170 N N . THR A 1 155 ? -19.850 -46.855 -6.465 1.00 23.52 155 THR A N 1
ATOM 1171 C CA . THR A 1 155 ? -18.668 -47.733 -6.408 1.00 23.52 155 THR A CA 1
ATOM 1172 C C . THR A 1 155 ? -17.802 -47.351 -5.211 1.00 23.52 155 THR A C 1
ATOM 1174 O O . THR A 1 155 ? -17.328 -46.227 -5.084 1.00 23.52 155 THR A O 1
ATOM 1177 N N . SER A 1 156 ? -17.648 -48.327 -4.323 1.00 22.12 156 SER A N 1
ATOM 1178 C CA . SER A 1 156 ? -16.763 -48.376 -3.162 1.00 22.12 156 SER A CA 1
ATOM 1179 C C . SER A 1 156 ? -15.388 -48.896 -3.596 1.00 22.12 156 SER A C 1
ATOM 1181 O O . SER A 1 156 ? -15.356 -49.886 -4.317 1.00 22.12 156 SER A O 1
ATOM 1183 N N . SER A 1 157 ? -14.281 -48.275 -3.153 1.00 23.34 157 SER A N 1
ATOM 1184 C CA . SER A 1 157 ? -13.338 -48.875 -2.178 1.00 23.34 157 SER A CA 1
ATOM 1185 C C . SER A 1 157 ? -11.897 -48.305 -2.218 1.00 23.34 157 SER A C 1
ATOM 1187 O O . SER A 1 157 ? -11.150 -48.590 -3.146 1.00 23.34 157 SER A O 1
ATOM 1189 N N . LYS A 1 158 ? -11.513 -47.675 -1.090 1.00 24.95 158 LYS A N 1
ATOM 1190 C CA . LYS A 1 158 ? -10.257 -47.820 -0.301 1.00 24.95 158 LYS A CA 1
ATOM 1191 C C . LYS A 1 158 ? -8.908 -47.194 -0.765 1.00 24.95 158 LYS A C 1
ATOM 1193 O O . LYS A 1 158 ? -8.737 -46.892 -1.936 1.00 24.95 158 LYS A O 1
ATOM 1198 N N . PRO A 1 159 ? -7.996 -46.905 0.203 1.00 27.02 159 PRO A N 1
ATOM 1199 C CA . PRO A 1 159 ? -7.275 -45.630 0.306 1.00 27.02 159 PRO A CA 1
ATOM 1200 C C . PRO A 1 159 ? -5.778 -45.731 -0.027 1.00 27.02 159 PRO A C 1
ATOM 1202 O O . PRO A 1 159 ? -5.168 -46.780 0.167 1.00 27.02 159 PRO A O 1
ATOM 1205 N N . LEU A 1 160 ? -5.170 -44.612 -0.425 1.00 23.58 160 LEU A N 1
ATOM 1206 C CA . LEU A 1 160 ? -3.716 -44.450 -0.455 1.00 23.58 160 LEU A CA 1
ATOM 1207 C C . LEU A 1 160 ? -3.318 -43.147 0.250 1.00 23.58 160 LEU A C 1
ATOM 1209 O O . LEU A 1 160 ? -3.584 -42.053 -0.235 1.00 23.58 160 LEU A O 1
ATOM 1213 N N . THR A 1 161 ? -2.760 -43.348 1.444 1.00 23.98 161 THR A N 1
ATOM 1214 C CA . THR A 1 161 ? -1.558 -42.707 1.999 1.00 23.98 161 THR A CA 1
ATOM 1215 C C . THR A 1 161 ? -1.326 -41.226 1.691 1.00 23.98 161 THR A C 1
ATOM 1217 O O . THR A 1 161 ? -0.947 -40.849 0.586 1.00 23.98 161 THR A O 1
ATOM 1220 N N . GLU A 1 162 ? -1.460 -40.412 2.741 1.00 27.86 162 GLU A N 1
ATOM 1221 C CA . GLU A 1 162 ? -0.988 -39.029 2.804 1.00 27.86 162 GLU A CA 1
ATOM 1222 C C . GLU A 1 162 ? 0.497 -38.901 2.432 1.00 27.86 162 GLU A C 1
ATOM 1224 O O . GLU A 1 162 ? 1.335 -39.642 2.956 1.00 27.86 162 GLU A O 1
ATOM 1229 N N . PRO A 1 163 ? 0.848 -37.874 1.648 1.00 27.47 163 PRO A N 1
ATOM 1230 C CA . PRO A 1 163 ? 2.127 -37.207 1.770 1.00 27.47 163 PRO A CA 1
ATOM 1231 C C . PRO A 1 163 ? 1.905 -35.763 2.229 1.00 27.47 163 PRO A C 1
ATOM 1233 O O . PRO A 1 163 ? 1.334 -34.961 1.499 1.00 27.47 163 PRO A O 1
ATOM 1236 N N . GLY A 1 164 ? 2.400 -35.458 3.432 1.00 30.59 164 GLY A N 1
ATOM 1237 C CA . GLY A 1 164 ? 2.814 -34.123 3.870 1.00 30.59 164 GLY A CA 1
ATOM 1238 C C . GLY A 1 164 ? 1.722 -33.055 3.908 1.00 30.59 164 GLY A C 1
ATOM 1239 O O . GLY A 1 164 ? 1.303 -32.535 2.880 1.00 30.59 164 GLY A O 1
ATOM 1240 N N . SER A 1 165 ? 1.338 -32.638 5.115 1.00 36.53 165 SER A N 1
ATOM 1241 C CA . SER A 1 165 ? 0.564 -31.418 5.344 1.00 36.53 165 SER A CA 1
ATOM 1242 C C . SER A 1 165 ? 1.177 -30.245 4.567 1.00 36.53 165 SER A C 1
ATOM 1244 O O . SER A 1 165 ? 2.194 -29.680 4.979 1.00 36.53 165 SER A O 1
ATOM 1246 N N . HIS A 1 166 ? 0.571 -29.875 3.439 1.00 36.94 166 HIS A N 1
ATOM 1247 C CA . HIS A 1 166 ? 0.844 -28.602 2.795 1.00 36.94 166 HIS A CA 1
ATOM 1248 C C . HIS A 1 166 ? 0.540 -27.521 3.834 1.00 36.94 166 HIS A C 1
ATOM 1250 O O . HIS A 1 166 ? -0.611 -27.366 4.243 1.00 36.94 166 HIS A O 1
ATOM 1256 N N . MET A 1 167 ? 1.575 -26.817 4.306 1.00 36.53 167 MET A N 1
ATOM 1257 C CA . MET A 1 167 ? 1.386 -25.601 5.095 1.00 36.53 167 MET A CA 1
ATOM 1258 C C . MET A 1 167 ? 0.383 -24.720 4.355 1.00 36.53 167 MET A C 1
ATOM 1260 O O . MET A 1 167 ? 0.563 -24.431 3.171 1.00 36.53 167 MET A O 1
ATOM 1264 N N . SER A 1 168 ? -0.677 -24.308 5.044 1.00 47.12 168 SER A N 1
ATOM 1265 C CA . SER A 1 168 ? -1.611 -23.340 4.487 1.00 47.12 168 SER A CA 1
ATOM 1266 C C . SER A 1 168 ? -0.854 -22.034 4.234 1.00 47.12 168 SER A C 1
ATOM 1268 O O . SER A 1 168 ? -0.046 -21.619 5.063 1.00 47.12 168 SER A O 1
ATOM 1270 N N . ASP A 1 169 ? -1.127 -21.328 3.135 1.00 48.50 169 ASP A N 1
ATOM 1271 C CA . ASP A 1 169 ? -0.584 -19.975 2.905 1.00 48.50 169 ASP A CA 1
ATOM 1272 C C . ASP A 1 169 ? -0.895 -19.021 4.074 1.00 48.50 169 ASP A C 1
ATOM 1274 O O . ASP A 1 169 ? -0.200 -18.028 4.302 1.00 48.50 169 ASP A O 1
ATOM 1278 N N . PHE A 1 170 ? -1.932 -19.350 4.850 1.00 44.94 170 PHE A N 1
ATOM 1279 C CA . PHE A 1 170 ? -2.235 -18.716 6.123 1.00 44.94 170 PHE A CA 1
ATOM 1280 C C . PHE A 1 170 ? -1.078 -18.863 7.123 1.00 44.94 170 PHE A C 1
ATOM 1282 O O . PHE A 1 170 ? -0.645 -17.883 7.731 1.00 44.94 170 PHE A O 1
ATOM 1289 N N . ASP A 1 171 ? -0.549 -20.075 7.275 1.00 45.75 171 ASP A N 1
ATOM 1290 C CA . ASP A 1 171 ? 0.618 -20.344 8.108 1.00 45.75 171 ASP A CA 1
ATOM 1291 C C . ASP A 1 171 ? 1.863 -19.685 7.510 1.00 45.75 171 ASP A C 1
ATOM 1293 O O . ASP A 1 171 ? 2.713 -19.224 8.259 1.00 45.75 171 ASP A O 1
ATOM 1297 N N . ALA A 1 172 ? 1.954 -19.514 6.186 1.00 52.00 172 ALA A N 1
ATOM 1298 C CA . ALA A 1 172 ? 3.032 -18.741 5.561 1.00 52.00 172 ALA A CA 1
ATOM 1299 C C . ALA A 1 172 ? 2.950 -17.227 5.861 1.00 52.00 172 ALA A C 1
ATOM 1301 O O . ALA A 1 172 ? 3.981 -16.563 5.990 1.00 52.00 172 ALA A O 1
ATOM 1302 N N . ALA A 1 173 ? 1.752 -16.647 6.006 1.00 46.25 173 ALA A N 1
ATOM 1303 C CA . ALA A 1 173 ? 1.577 -15.272 6.493 1.00 46.25 173 ALA A CA 1
ATOM 1304 C C . ALA A 1 173 ? 1.934 -15.141 7.986 1.00 46.25 173 ALA A C 1
ATOM 1306 O O . ALA A 1 173 ? 2.614 -14.191 8.373 1.00 46.25 173 ALA A O 1
ATOM 1307 N N . LEU A 1 174 ? 1.552 -16.128 8.802 1.00 46.56 174 LEU A N 1
ATOM 1308 C CA . LEU A 1 174 ? 1.910 -16.209 10.221 1.00 46.56 174 LEU A CA 1
ATOM 1309 C C . LEU A 1 174 ? 3.424 -16.426 10.433 1.00 46.56 174 LEU A C 1
ATOM 1311 O O . LEU A 1 174 ? 4.021 -15.816 11.315 1.00 46.56 174 LEU A O 1
ATOM 1315 N N . MET A 1 175 ? 4.065 -17.255 9.606 1.00 43.16 175 MET A N 1
ATOM 1316 C CA . MET A 1 175 ? 5.494 -17.585 9.685 1.00 43.16 175 MET A CA 1
ATOM 1317 C C . MET A 1 175 ? 6.389 -16.454 9.176 1.00 43.16 175 MET A C 1
ATOM 1319 O O . MET A 1 175 ? 7.443 -16.217 9.760 1.00 43.16 175 MET A O 1
ATOM 1323 N N . ARG A 1 176 ? 5.946 -15.676 8.175 1.00 49.62 176 ARG A N 1
ATOM 1324 C CA . ARG A 1 176 ? 6.604 -14.406 7.803 1.00 49.62 176 ARG A CA 1
ATOM 1325 C C . ARG A 1 176 ? 6.672 -13.407 8.967 1.00 49.62 176 ARG A C 1
ATOM 1327 O O . ARG A 1 176 ? 7.520 -12.523 8.939 1.00 49.62 176 ARG A O 1
ATOM 1334 N N . ALA A 1 177 ? 5.827 -13.567 9.988 1.00 38.97 177 ALA A N 1
ATOM 1335 C CA . ALA A 1 177 ? 5.752 -12.705 11.164 1.00 38.97 177 ALA A CA 1
ATOM 1336 C C . ALA A 1 177 ? 6.447 -13.266 12.426 1.00 38.97 177 ALA A C 1
ATOM 1338 O O . ALA A 1 177 ? 6.390 -12.625 13.469 1.00 38.97 177 ALA A O 1
ATOM 1339 N N . ARG A 1 178 ? 7.095 -14.444 12.378 1.00 34.91 178 ARG A N 1
ATOM 1340 C CA . ARG A 1 178 ? 7.651 -15.121 13.574 1.00 34.91 178 ARG A CA 1
ATOM 1341 C C . ARG A 1 178 ? 9.125 -14.838 13.899 1.00 34.91 178 ARG A C 1
ATOM 1343 O O . ARG A 1 178 ? 9.668 -15.468 14.805 1.00 34.91 178 ARG A O 1
ATOM 1350 N N . VAL A 1 179 ? 9.794 -13.899 13.231 1.00 32.97 179 VAL A N 1
ATOM 1351 C CA . VAL A 1 179 ? 11.199 -13.586 13.557 1.00 32.97 179 VAL A CA 1
ATOM 1352 C C . VAL A 1 179 ? 11.271 -12.593 14.718 1.00 32.97 179 VAL A C 1
ATOM 1354 O O . VAL A 1 179 ? 11.455 -11.408 14.484 1.00 32.97 179 VAL A O 1
ATOM 1357 N N . SER A 1 180 ? 11.090 -13.114 15.939 1.00 33.94 180 SER A N 1
ATOM 1358 C CA . SER A 1 180 ? 11.713 -12.703 17.215 1.00 33.94 180 SER A CA 1
ATOM 1359 C C . SER A 1 180 ? 10.775 -13.004 18.390 1.00 33.94 180 SER A C 1
ATOM 1361 O O . SER A 1 180 ? 10.090 -12.119 18.898 1.00 33.94 180 SER A O 1
ATOM 1363 N N . VAL A 1 181 ? 10.746 -14.259 18.848 1.00 31.31 181 VAL A N 1
ATOM 1364 C CA . VAL A 1 181 ? 10.400 -14.519 20.252 1.00 31.31 181 VAL A CA 1
ATOM 1365 C C . VAL A 1 181 ? 11.688 -14.309 21.032 1.00 31.31 181 VAL A C 1
ATOM 1367 O O . VAL A 1 181 ? 12.577 -15.156 21.019 1.00 31.31 181 VAL A O 1
ATOM 1370 N N . SER A 1 182 ? 11.810 -13.141 21.645 1.00 26.00 182 SER A N 1
ATOM 1371 C CA . SER A 1 182 ? 12.791 -12.882 22.690 1.00 26.00 182 SER A CA 1
ATOM 1372 C C . SER A 1 182 ? 12.048 -12.233 23.849 1.00 26.00 182 SER A C 1
ATOM 1374 O O . SER A 1 182 ? 11.672 -11.068 23.756 1.00 26.00 182 SER A O 1
ATOM 1376 N N . ASP A 1 183 ? 11.803 -13.074 24.852 1.00 26.53 183 ASP A N 1
ATOM 1377 C CA . ASP A 1 183 ? 11.445 -12.862 26.255 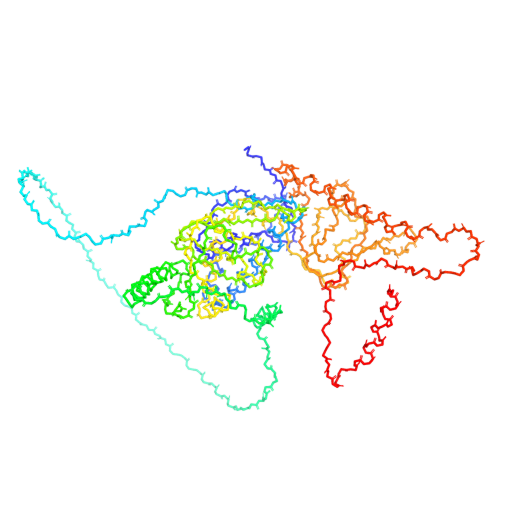1.00 26.53 183 ASP A CA 1
ATOM 1378 C C . ASP A 1 183 ? 10.472 -11.737 26.640 1.00 26.53 183 ASP A C 1
ATOM 1380 O O . ASP A 1 183 ? 10.673 -10.548 26.393 1.00 26.53 183 ASP A O 1
ATOM 1384 N N . GLU A 1 184 ? 9.434 -12.164 27.364 1.00 29.36 184 GLU A N 1
ATOM 1385 C CA . GLU A 1 184 ? 8.442 -11.369 28.081 1.00 29.36 184 GLU A CA 1
ATOM 1386 C C . GLU A 1 184 ? 9.065 -10.164 28.809 1.00 29.36 184 GLU A C 1
ATOM 1388 O O . GLU A 1 184 ? 9.529 -10.249 29.949 1.00 29.36 184 GLU A O 1
ATOM 1393 N N . LYS A 1 185 ? 8.995 -8.977 28.197 1.00 25.03 185 LYS A N 1
ATOM 1394 C CA . LYS A 1 185 ? 9.112 -7.726 28.950 1.00 25.03 185 LYS A CA 1
ATOM 1395 C C . LYS A 1 185 ? 7.790 -7.443 29.642 1.00 25.03 185 LYS A C 1
ATOM 1397 O O . LYS A 1 185 ? 6.931 -6.720 29.149 1.00 25.03 185 LYS A O 1
ATOM 1402 N N . SER A 1 186 ? 7.684 -8.027 30.828 1.00 26.38 186 SER A N 1
ATOM 1403 C CA . SER A 1 186 ? 6.750 -7.634 31.875 1.00 26.38 186 SER A CA 1
ATOM 1404 C C . SER A 1 186 ? 6.776 -6.110 32.035 1.00 26.38 186 SER A C 1
ATOM 1406 O O . SER A 1 186 ? 7.806 -5.528 32.386 1.00 26.38 186 SER A O 1
ATOM 1408 N N . ILE A 1 187 ? 5.654 -5.447 31.761 1.00 28.02 187 ILE A N 1
ATOM 1409 C CA . ILE A 1 187 ? 5.474 -4.026 32.065 1.00 28.02 187 ILE A CA 1
ATOM 1410 C C . ILE A 1 187 ? 5.409 -3.912 33.590 1.00 28.02 187 ILE A C 1
ATOM 1412 O O . ILE A 1 187 ? 4.454 -4.358 34.220 1.00 28.02 187 ILE A O 1
ATOM 1416 N N . ALA A 1 188 ? 6.465 -3.359 34.185 1.00 26.00 188 ALA A N 1
ATOM 1417 C CA . ALA A 1 188 ? 6.601 -3.226 35.627 1.00 26.00 188 ALA A CA 1
ATOM 1418 C C . ALA A 1 188 ? 5.503 -2.320 36.214 1.00 26.00 188 ALA A C 1
ATOM 1420 O O . ALA A 1 188 ? 5.491 -1.105 36.007 1.00 26.00 188 ALA A O 1
ATOM 1421 N N . THR A 1 189 ? 4.607 -2.908 37.004 1.00 25.55 189 THR A N 1
ATOM 1422 C CA . THR A 1 189 ? 3.768 -2.198 37.971 1.00 25.55 189 THR A CA 1
ATOM 1423 C C . THR A 1 189 ? 4.603 -1.881 39.208 1.00 25.55 189 THR A C 1
ATOM 1425 O O . THR A 1 189 ? 4.954 -2.778 39.971 1.00 25.55 189 THR A O 1
ATOM 1428 N N . ALA A 1 190 ? 4.930 -0.607 39.416 1.00 26.25 190 ALA A N 1
ATOM 1429 C CA . ALA A 1 190 ? 5.514 -0.144 40.668 1.00 26.25 190 ALA A CA 1
ATOM 1430 C C . ALA A 1 190 ? 4.405 0.050 41.716 1.00 26.25 190 ALA A C 1
ATOM 1432 O O . ALA A 1 190 ? 3.566 0.940 41.581 1.00 26.25 190 ALA A O 1
ATOM 1433 N N . THR A 1 191 ? 4.425 -0.763 42.770 1.00 28.31 191 THR A N 1
ATOM 1434 C CA . THR A 1 191 ? 3.672 -0.542 44.012 1.00 28.31 191 THR A CA 1
ATOM 1435 C C . THR A 1 191 ? 4.539 -0.945 45.189 1.00 28.31 191 THR A C 1
ATOM 1437 O O . THR A 1 191 ? 4.772 -2.136 45.341 1.00 28.31 191 THR A O 1
ATOM 1440 N N . GLU A 1 192 ? 4.918 0.005 46.047 1.00 27.77 192 GLU A N 1
ATOM 1441 C CA . GLU A 1 192 ? 5.137 -0.233 47.482 1.00 27.77 192 GLU A CA 1
ATOM 1442 C C . GLU A 1 192 ? 4.800 1.038 48.283 1.00 27.77 192 GLU A C 1
ATOM 1444 O O . GLU A 1 192 ? 5.243 2.131 47.930 1.00 27.77 192 GLU A O 1
ATOM 1449 N N . GLY A 1 193 ? 3.991 0.894 49.348 1.00 23.27 193 GLY A N 1
ATOM 1450 C CA . GLY A 1 193 ? 3.659 1.990 50.271 1.00 23.27 193 GLY A CA 1
ATOM 1451 C C . GLY A 1 193 ? 2.386 1.847 51.131 1.00 23.27 193 GLY A C 1
ATOM 1452 O O . GLY A 1 193 ? 1.536 2.723 51.083 1.00 23.27 193 GLY A O 1
ATOM 1453 N N . HIS A 1 194 ? 2.305 0.785 51.946 1.00 27.41 194 HIS A N 1
ATOM 1454 C CA . HIS A 1 194 ? 1.488 0.587 53.173 1.00 27.41 194 HIS A CA 1
ATOM 1455 C C . HIS A 1 194 ? -0.060 0.427 53.167 1.00 27.41 194 HIS A C 1
ATOM 1457 O O . HIS A 1 194 ? -0.766 0.967 52.319 1.00 27.41 194 HIS A O 1
ATOM 1463 N N . PRO A 1 195 ? -0.610 -0.363 54.131 1.00 37.00 195 PRO A N 1
ATOM 1464 C CA . PRO A 1 195 ? -1.852 -1.115 53.950 1.00 37.00 195 PRO A CA 1
ATOM 1465 C C . PRO A 1 195 ? -2.920 -0.796 55.010 1.00 37.00 195 PRO A C 1
ATOM 1467 O O . PRO A 1 195 ? -2.822 -1.263 56.138 1.00 37.00 195 PRO A O 1
ATOM 1470 N N . SER A 1 196 ? -3.990 -0.088 54.642 1.00 33.50 196 SER A N 1
ATOM 1471 C CA . SER A 1 196 ? -5.262 -0.113 55.396 1.00 33.50 196 SER A CA 1
ATOM 1472 C C . SER A 1 196 ? -6.326 0.741 54.700 1.00 33.50 196 SER A C 1
ATOM 1474 O O . SER A 1 196 ? -6.568 1.878 55.090 1.00 33.50 196 SER A O 1
ATOM 1476 N N . SER A 1 197 ? -6.893 0.207 53.607 1.00 33.72 197 SER A N 1
ATOM 1477 C CA . SER A 1 197 ? -8.147 0.637 52.921 1.00 33.72 197 SER A CA 1
ATOM 1478 C C . SER A 1 197 ? -8.328 0.007 51.518 1.00 33.72 197 SER A C 1
ATOM 1480 O O . SER A 1 197 ? -9.270 0.329 50.802 1.00 33.72 197 SER A O 1
ATOM 1482 N N . ALA A 1 198 ? -7.468 -0.937 51.110 1.00 32.72 198 ALA A N 1
ATOM 1483 C CA . ALA A 1 198 ? -7.396 -1.448 49.733 1.00 32.72 198 ALA A CA 1
ATOM 1484 C C . ALA A 1 198 ? -8.512 -2.427 49.293 1.00 32.72 198 ALA A C 1
ATOM 1486 O O . ALA A 1 198 ? -8.600 -2.751 48.111 1.00 32.72 198 ALA A O 1
ATOM 1487 N N . SER A 1 199 ? -9.361 -2.917 50.203 1.00 37.78 199 SER A N 1
ATOM 1488 C CA . SER A 1 199 ? -10.370 -3.948 49.880 1.00 37.78 199 SER A CA 1
ATOM 1489 C C . SER A 1 199 ? -11.586 -3.386 49.124 1.00 37.78 199 SER A C 1
ATOM 1491 O O . SER A 1 199 ? -12.044 -3.980 48.148 1.00 37.78 199 SER A O 1
ATOM 1493 N N . SER A 1 200 ? -12.065 -2.200 49.512 1.00 32.34 200 SER A N 1
ATOM 1494 C CA . SER A 1 200 ? -13.230 -1.546 48.898 1.00 32.34 200 SER A CA 1
ATOM 1495 C C . SER A 1 200 ? -12.892 -0.764 47.623 1.00 32.34 200 SER A C 1
ATOM 1497 O O . SER A 1 200 ? -13.730 -0.655 46.734 1.00 32.34 200 SER A O 1
ATOM 1499 N N . TYR A 1 201 ? -11.657 -0.265 47.490 1.00 31.95 201 TYR A N 1
ATOM 1500 C CA . TYR A 1 201 ? -11.215 0.462 46.292 1.00 31.95 201 TYR A CA 1
ATOM 1501 C C . TYR A 1 201 ? -10.895 -0.455 45.103 1.00 31.95 201 TYR A C 1
ATOM 1503 O O . TYR A 1 201 ? -11.164 -0.084 43.963 1.00 31.95 201 TYR A O 1
ATOM 1511 N N . ARG A 1 202 ? -10.364 -1.662 45.351 1.00 35.88 202 ARG A N 1
ATOM 1512 C CA . ARG A 1 202 ? -9.998 -2.628 44.296 1.00 35.88 202 ARG A CA 1
ATOM 1513 C C . ARG A 1 202 ? -11.214 -3.306 43.654 1.00 35.88 202 ARG A C 1
ATOM 1515 O O . ARG A 1 202 ? -11.157 -3.708 42.501 1.00 35.88 202 ARG A O 1
ATOM 1522 N N . SER A 1 203 ? -12.321 -3.404 44.388 1.00 40.38 203 SER A N 1
ATOM 1523 C CA . SER A 1 203 ? -13.582 -3.973 43.898 1.00 40.38 203 SER A CA 1
ATOM 1524 C C . SER A 1 203 ? -14.394 -2.976 43.054 1.00 40.38 203 SER A C 1
ATOM 1526 O O . SER A 1 203 ? -15.046 -3.394 42.102 1.00 40.38 203 SER A O 1
ATOM 1528 N N . GLN A 1 204 ? -14.296 -1.666 43.325 1.00 46.94 204 GLN A N 1
ATOM 1529 C CA . GLN A 1 204 ? -14.904 -0.620 42.484 1.00 46.94 204 GLN A CA 1
ATOM 1530 C C . GLN A 1 204 ? -14.183 -0.453 41.137 1.00 46.94 204 GLN A C 1
ATOM 1532 O O . GLN A 1 204 ? -14.837 -0.395 40.102 1.00 46.94 204 GLN A O 1
ATOM 1537 N N . THR A 1 205 ? -12.845 -0.475 41.122 1.00 58.00 205 THR A N 1
ATOM 1538 C CA . THR A 1 205 ? -12.057 -0.351 39.876 1.00 58.00 205 THR A CA 1
ATOM 1539 C C . THR A 1 205 ? -12.287 -1.518 38.917 1.00 58.00 205 THR A C 1
ATOM 1541 O O . THR A 1 205 ? -12.401 -1.308 37.716 1.00 58.00 205 THR A O 1
ATOM 1544 N N . GLN A 1 206 ? -12.436 -2.737 39.438 1.00 61.41 206 GLN A N 1
ATOM 1545 C CA . GLN A 1 206 ? -12.673 -3.930 38.620 1.00 61.41 206 GLN A CA 1
ATOM 1546 C C . GLN A 1 206 ? -14.107 -3.984 38.045 1.00 61.41 206 GLN A C 1
ATOM 1548 O O . GLN A 1 206 ? -14.327 -4.463 36.928 1.00 61.41 206 GLN A O 1
ATOM 1553 N N . ALA A 1 207 ? -15.093 -3.461 38.784 1.00 61.69 207 ALA A N 1
ATOM 1554 C CA . ALA A 1 207 ? -16.465 -3.305 38.299 1.00 61.69 207 ALA A CA 1
ATOM 1555 C C . ALA A 1 207 ? -16.559 -2.238 37.192 1.00 61.69 207 ALA A C 1
ATOM 1557 O O . ALA A 1 207 ? -17.217 -2.461 36.178 1.00 61.69 207 ALA A O 1
ATOM 1558 N N . ASP A 1 208 ? -15.838 -1.125 37.340 1.00 79.56 208 ASP A N 1
ATOM 1559 C CA . ASP A 1 208 ? -15.780 -0.074 36.321 1.00 79.56 208 ASP A CA 1
ATOM 1560 C C . ASP A 1 208 ? -15.026 -0.538 35.062 1.00 79.56 208 ASP A C 1
ATOM 1562 O O . ASP A 1 208 ? -15.468 -0.275 33.945 1.00 79.56 208 ASP A O 1
ATOM 1566 N N . GLU A 1 209 ? -13.930 -1.288 35.214 1.00 84.62 209 GLU A N 1
ATOM 1567 C CA . GLU A 1 209 ? -13.177 -1.880 34.097 1.00 84.62 209 GLU A CA 1
ATOM 1568 C C . GLU A 1 209 ? -14.024 -2.842 33.262 1.00 84.62 209 GLU A C 1
ATOM 1570 O O . GLU A 1 209 ? -14.041 -2.756 32.032 1.00 84.62 209 GLU A O 1
ATOM 1575 N N . SER A 1 210 ? -14.756 -3.740 33.924 1.00 85.12 210 SER A N 1
ATOM 1576 C CA . SER A 1 210 ? -15.637 -4.693 33.241 1.00 85.12 210 SER A CA 1
ATOM 1577 C C . SER A 1 210 ? -16.807 -4.002 32.536 1.00 85.12 210 SER A C 1
ATOM 1579 O O . SER A 1 210 ? -17.150 -4.388 31.419 1.00 85.12 210 SER A O 1
ATOM 1581 N N . LEU A 1 211 ? -17.366 -2.938 33.123 1.00 88.94 211 LEU A N 1
ATOM 1582 C CA . LEU A 1 211 ? -18.405 -2.126 32.487 1.00 88.94 211 LEU A CA 1
ATOM 1583 C C . LEU A 1 211 ? -17.882 -1.393 31.242 1.00 88.94 211 LEU A C 1
ATOM 1585 O O . LEU A 1 211 ? -18.544 -1.390 30.204 1.00 88.94 211 LEU A O 1
ATOM 1589 N N . ILE A 1 212 ? -16.695 -0.782 31.326 1.00 90.19 212 ILE A N 1
ATOM 1590 C CA . ILE A 1 212 ? -16.057 -0.098 30.192 1.00 90.19 212 ILE A CA 1
ATOM 1591 C C . ILE A 1 212 ? -15.778 -1.093 29.062 1.00 90.19 212 ILE A C 1
ATOM 1593 O O . ILE A 1 212 ? -16.041 -0.789 27.898 1.00 90.19 212 ILE A O 1
ATOM 1597 N N . LEU A 1 213 ? -15.271 -2.280 29.400 1.00 91.81 213 LEU A N 1
ATOM 1598 C CA . LEU A 1 213 ? -14.971 -3.325 28.429 1.00 91.81 213 LEU A CA 1
ATOM 1599 C C . LEU A 1 213 ? -16.247 -3.865 27.764 1.00 91.81 213 LEU A C 1
ATOM 1601 O O . LEU A 1 213 ? -16.239 -4.059 26.553 1.00 91.81 213 LEU A O 1
ATOM 1605 N N . ASP A 1 214 ? -17.353 -4.030 28.499 1.00 90.50 214 ASP A N 1
ATOM 1606 C CA . ASP A 1 214 ? -18.651 -4.440 27.934 1.00 90.50 214 ASP A CA 1
ATOM 1607 C C . ASP A 1 214 ? -19.239 -3.383 26.980 1.00 90.50 214 ASP A C 1
ATOM 1609 O O . ASP A 1 214 ? -19.729 -3.710 25.896 1.00 90.50 214 ASP A O 1
ATOM 1613 N N . LEU A 1 215 ? -19.148 -2.097 27.338 1.00 91.50 215 LEU A N 1
ATOM 1614 C CA . LEU A 1 215 ? -19.564 -1.000 26.456 1.00 91.50 215 LEU A CA 1
ATOM 1615 C C . LEU A 1 215 ? -18.707 -0.944 25.186 1.00 91.50 215 LEU A C 1
ATOM 1617 O O . LEU A 1 215 ? -19.245 -0.885 24.082 1.00 91.50 215 LEU A O 1
ATOM 1621 N N . ALA A 1 216 ? -17.384 -1.039 25.326 1.00 93.19 216 ALA A N 1
ATOM 1622 C CA . ALA A 1 216 ? -16.475 -1.057 24.186 1.00 93.19 216 ALA A CA 1
ATOM 1623 C C . ALA A 1 216 ? -16.666 -2.304 23.306 1.00 93.19 216 ALA A C 1
ATOM 1625 O O . ALA A 1 216 ? -16.568 -2.216 22.084 1.00 93.19 216 ALA A O 1
ATOM 1626 N N . ALA A 1 217 ? -16.980 -3.460 23.899 1.00 93.62 217 ALA A N 1
ATOM 1627 C CA . ALA A 1 217 ? -17.295 -4.679 23.162 1.00 93.62 217 ALA A CA 1
ATOM 1628 C C . ALA A 1 217 ? -18.554 -4.506 22.300 1.00 93.62 217 ALA A C 1
ATOM 1630 O O . ALA A 1 217 ? -18.555 -4.927 21.144 1.00 93.62 217 ALA A O 1
ATOM 1631 N N . LYS A 1 218 ? -19.599 -3.838 22.810 1.00 92.88 218 LYS A N 1
ATOM 1632 C CA . LYS A 1 218 ? -20.811 -3.519 22.030 1.00 92.88 218 LYS A CA 1
ATOM 1633 C C . LYS A 1 218 ? -20.498 -2.650 20.811 1.00 92.88 218 LYS A C 1
ATOM 1635 O O . LYS A 1 218 ? -20.968 -2.957 19.714 1.00 92.88 218 LYS A O 1
ATOM 1640 N N . ASP A 1 219 ? -19.667 -1.624 20.979 1.00 92.94 219 ASP A N 1
ATOM 1641 C CA . ASP A 1 219 ? -19.236 -0.771 19.867 1.00 92.94 219 ASP A CA 1
ATOM 1642 C C . ASP A 1 219 ? -18.384 -1.552 18.855 1.00 92.94 219 ASP A C 1
ATOM 1644 O O . ASP A 1 219 ? -18.596 -1.455 17.643 1.00 92.94 219 ASP A O 1
ATOM 1648 N N . LEU A 1 220 ? -17.462 -2.394 19.336 1.00 94.06 220 LEU A N 1
ATOM 1649 C CA . LEU A 1 220 ? -16.632 -3.255 18.494 1.00 94.06 220 LEU A CA 1
ATOM 1650 C C . LEU A 1 220 ? -17.457 -4.260 17.687 1.00 94.06 220 LEU A C 1
ATOM 1652 O O . LEU A 1 220 ? -17.145 -4.472 16.519 1.00 94.06 220 LEU A O 1
ATOM 1656 N N . VAL A 1 221 ? -18.524 -4.838 18.249 1.00 94.12 221 VAL A N 1
ATOM 1657 C CA . VAL A 1 221 ? -19.444 -5.715 17.502 1.00 94.12 221 VAL A CA 1
ATOM 1658 C C . VAL A 1 221 ? -20.028 -4.985 16.296 1.00 94.12 221 VAL A C 1
ATOM 1660 O O . VAL A 1 221 ? -20.040 -5.540 15.198 1.00 94.12 221 VAL A O 1
ATOM 1663 N N . HIS A 1 222 ? -20.446 -3.729 16.467 1.00 91.50 222 HIS A N 1
ATOM 1664 C CA . HIS A 1 222 ? -20.978 -2.926 15.369 1.00 91.50 222 HIS A CA 1
ATOM 1665 C C . HIS A 1 222 ? -19.892 -2.543 14.350 1.00 91.50 222 HIS A C 1
ATOM 1667 O O . HIS A 1 222 ? -20.111 -2.660 13.147 1.00 91.50 222 HIS A O 1
ATOM 1673 N N . ILE A 1 223 ? -18.714 -2.103 14.804 1.00 90.44 223 ILE A N 1
ATOM 1674 C CA . ILE A 1 223 ? -17.627 -1.656 13.915 1.00 90.44 223 ILE A CA 1
ATOM 1675 C C . ILE A 1 223 ? -17.031 -2.822 13.117 1.00 90.44 223 ILE A C 1
ATOM 1677 O O . ILE A 1 223 ? -16.766 -2.681 11.925 1.00 90.44 223 ILE A O 1
ATOM 1681 N N . LEU A 1 224 ? -16.813 -3.969 13.761 1.00 91.56 224 LEU A N 1
ATOM 1682 C CA . LEU A 1 224 ? -16.296 -5.179 13.120 1.00 91.56 224 LEU A CA 1
ATOM 1683 C C . LEU A 1 224 ? -17.389 -5.926 12.339 1.00 91.56 224 LEU A C 1
ATOM 1685 O O . LEU A 1 224 ? -17.066 -6.742 11.476 1.00 91.56 224 LEU A O 1
ATOM 1689 N N . GLY A 1 225 ? -18.665 -5.629 12.602 1.00 89.44 225 GLY A N 1
ATOM 1690 C CA .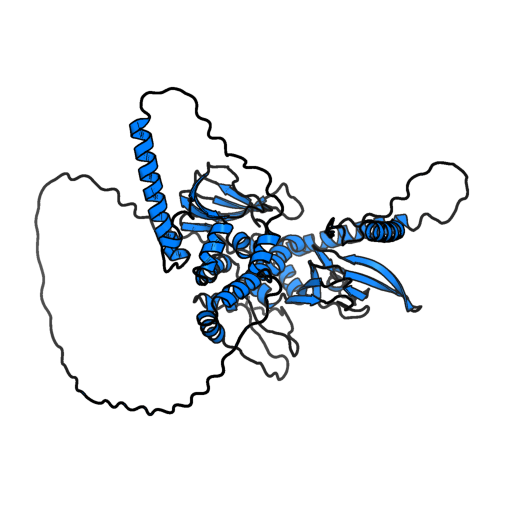 GLY A 1 225 ? -19.826 -6.304 12.021 1.00 89.44 225 GLY A CA 1
ATOM 1691 C C . GLY A 1 225 ? -19.886 -7.784 12.387 1.00 89.44 225 GLY A C 1
ATOM 1692 O O . GLY A 1 225 ? -20.132 -8.617 11.517 1.00 89.44 225 GLY A O 1
ATOM 1693 N N . LEU A 1 226 ? -19.618 -8.093 13.657 1.00 91.00 226 LEU A N 1
ATOM 1694 C CA . LEU A 1 226 ? -19.653 -9.452 14.195 1.00 91.00 226 LEU A CA 1
ATOM 1695 C C . LEU A 1 226 ? -21.096 -9.948 14.292 1.00 91.00 226 LEU A C 1
ATOM 1697 O O . LEU A 1 226 ? -21.943 -9.282 14.889 1.00 91.00 226 LEU A O 1
ATOM 1701 N N . LYS A 1 227 ? -21.374 -11.143 13.765 1.00 89.25 227 LYS A N 1
ATOM 1702 C CA . LYS A 1 227 ? -22.661 -11.822 13.996 1.00 89.25 227 LYS A CA 1
ATOM 1703 C C . LYS A 1 227 ? -22.715 -12.476 15.366 1.00 89.25 227 LYS A C 1
ATOM 1705 O O . LYS A 1 227 ? -23.786 -12.539 15.965 1.00 89.25 227 LYS A O 1
ATOM 1710 N N . ASP A 1 228 ? -21.572 -12.965 15.838 1.00 89.88 228 ASP A N 1
ATOM 1711 C CA . ASP A 1 228 ? -21.430 -13.603 17.140 1.00 89.88 228 ASP A CA 1
ATOM 1712 C C . ASP A 1 228 ? -20.563 -12.739 18.078 1.00 89.88 228 ASP A C 1
ATOM 1714 O O . ASP A 1 228 ? -19.331 -12.747 17.976 1.00 89.88 228 ASP A O 1
ATOM 1718 N N . PRO A 1 229 ? -21.181 -12.004 19.023 1.00 91.00 229 PRO A N 1
ATOM 1719 C CA . PRO A 1 229 ? -20.463 -11.210 20.018 1.00 91.00 229 PRO A CA 1
ATOM 1720 C C . PRO A 1 229 ? -19.525 -12.030 20.908 1.00 91.00 229 PRO A C 1
ATOM 1722 O O . PRO A 1 229 ? -18.567 -11.480 21.455 1.00 91.00 229 PRO A O 1
ATOM 1725 N N . SER A 1 230 ? -19.766 -13.340 21.055 1.00 91.25 230 SER A N 1
ATOM 1726 C CA . SER A 1 230 ? -18.938 -14.203 21.901 1.00 91.25 230 SER A CA 1
ATOM 1727 C C . SER A 1 230 ? -17.496 -14.307 21.395 1.00 91.25 230 SER A C 1
ATOM 1729 O O . SER A 1 230 ? -16.587 -14.593 22.174 1.00 91.25 230 SER A O 1
ATOM 1731 N N . LEU A 1 231 ? -17.251 -13.969 20.122 1.00 91.62 231 LEU A N 1
ATOM 1732 C CA . LEU A 1 231 ? -15.917 -13.941 19.533 1.00 91.62 231 LEU A CA 1
ATOM 1733 C C . LEU A 1 231 ? -14.974 -12.920 20.185 1.00 91.62 231 LEU A C 1
ATOM 1735 O O . LEU A 1 231 ? -13.760 -13.088 20.080 1.00 91.62 231 LEU A O 1
ATOM 1739 N N . LEU A 1 232 ? -15.488 -11.897 20.867 1.00 92.06 232 LEU A N 1
ATOM 1740 C CA . LEU A 1 232 ? -14.654 -10.931 21.588 1.00 92.06 232 LEU A CA 1
ATOM 1741 C C . LEU A 1 232 ? -14.222 -11.433 22.973 1.00 92.06 232 LEU A C 1
ATOM 1743 O O . LEU A 1 232 ? -13.246 -10.934 23.538 1.00 92.06 232 LEU A O 1
ATOM 1747 N N . VAL A 1 233 ? -14.923 -12.423 23.532 1.00 89.38 233 VAL A N 1
ATOM 1748 C CA . VAL A 1 233 ? -14.683 -12.905 24.896 1.00 89.38 233 VAL A CA 1
ATOM 1749 C C . VAL A 1 233 ? -13.300 -13.550 24.984 1.00 89.38 233 VAL A C 1
ATOM 1751 O O . VAL A 1 233 ? -12.985 -14.488 24.256 1.00 89.38 233 VAL A O 1
ATOM 1754 N N . GLY A 1 234 ? -12.460 -13.027 25.881 1.00 89.12 234 GLY A N 1
ATOM 1755 C CA . GLY A 1 234 ? -11.085 -13.499 26.081 1.00 89.12 234 GLY A CA 1
ATOM 1756 C C . GLY A 1 234 ? -10.087 -13.082 24.993 1.00 89.12 234 GLY A C 1
ATOM 1757 O O . GLY A 1 234 ? -8.937 -13.497 25.067 1.00 89.12 234 GLY A O 1
ATOM 1758 N N . ARG A 1 235 ? -10.503 -12.271 24.008 1.00 93.44 235 ARG A N 1
ATOM 1759 C CA . ARG A 1 235 ? -9.666 -11.796 22.884 1.00 93.44 235 ARG A CA 1
ATOM 1760 C C . ARG A 1 235 ? -9.430 -10.287 22.871 1.00 93.44 235 ARG A C 1
ATOM 1762 O O . ARG A 1 235 ? -8.722 -9.777 22.004 1.00 93.44 235 ARG A O 1
ATOM 1769 N N . ILE A 1 236 ? -10.056 -9.571 23.799 1.00 95.44 236 ILE A N 1
ATOM 1770 C CA . ILE A 1 236 ? -9.919 -8.126 23.955 1.00 95.44 236 ILE A CA 1
ATOM 1771 C C . ILE A 1 236 ? -9.386 -7.807 25.347 1.00 95.44 236 ILE A C 1
ATOM 1773 O O . ILE A 1 236 ? -9.817 -8.407 26.334 1.00 95.44 236 ILE A O 1
ATOM 1777 N N . THR A 1 237 ? -8.455 -6.863 25.435 1.00 95.31 237 THR A N 1
ATOM 1778 C CA . THR A 1 237 ? -7.864 -6.432 26.708 1.00 95.31 237 THR A CA 1
ATOM 1779 C C . THR A 1 237 ? -7.934 -4.919 26.850 1.00 95.31 237 THR A C 1
ATOM 1781 O O . THR A 1 237 ? -7.829 -4.181 25.872 1.00 95.31 237 THR A O 1
ATOM 1784 N N . LEU A 1 238 ? -8.152 -4.437 28.073 1.00 95.19 238 LEU A N 1
ATOM 1785 C CA . LEU A 1 238 ? -8.156 -3.008 28.365 1.00 95.19 238 LEU A CA 1
ATOM 1786 C C . LEU A 1 238 ? -6.717 -2.529 28.600 1.00 95.19 238 LEU A C 1
ATOM 1788 O O . LEU A 1 238 ? -5.957 -3.169 29.325 1.00 95.19 238 LEU A O 1
ATOM 1792 N N . SER A 1 239 ? -6.350 -1.395 28.011 1.00 95.12 239 SER A N 1
ATOM 1793 C CA . SER A 1 239 ? -5.038 -0.772 28.162 1.00 95.12 239 SER A CA 1
ATOM 1794 C C . SER A 1 239 ? -5.170 0.701 28.539 1.00 95.12 239 SER A C 1
ATOM 1796 O O . SER A 1 239 ? -5.969 1.447 27.964 1.00 95.12 239 SER A O 1
ATOM 1798 N N . TYR A 1 240 ? -4.357 1.114 29.511 1.00 95.81 240 TYR A N 1
ATOM 1799 C CA . TYR A 1 240 ? -4.287 2.475 30.029 1.00 95.81 240 TYR A CA 1
ATOM 1800 C C . TYR A 1 240 ? -2.966 3.113 29.624 1.00 95.81 240 TYR A C 1
ATOM 1802 O O . TYR A 1 240 ? -1.892 2.631 29.985 1.00 95.81 240 TYR A O 1
ATOM 1810 N N . VAL A 1 241 ? -3.039 4.233 28.911 1.00 96.00 241 VAL A N 1
ATOM 1811 C CA . VAL A 1 241 ? -1.859 4.940 28.410 1.00 96.00 241 VAL A CA 1
ATOM 1812 C C . VAL A 1 241 ? -1.860 6.365 28.945 1.00 96.00 241 VAL A C 1
ATOM 1814 O O . VAL A 1 241 ? -2.823 7.104 28.764 1.00 96.00 241 VAL A O 1
ATOM 1817 N N . ARG A 1 242 ? -0.771 6.765 29.609 1.00 97.25 242 ARG A N 1
ATOM 1818 C CA . ARG A 1 242 ? -0.621 8.127 30.144 1.00 97.25 242 ARG A CA 1
ATOM 1819 C C . ARG A 1 242 ? -0.338 9.138 29.039 1.00 97.25 242 ARG A C 1
ATOM 1821 O O . ARG A 1 242 ? 0.381 8.821 28.086 1.00 97.25 242 ARG A O 1
ATOM 1828 N N . ALA A 1 243 ? -0.807 10.368 29.219 1.00 96.88 243 ALA A N 1
ATOM 1829 C CA . ALA A 1 243 ? -0.494 11.494 28.346 1.00 96.88 243 ALA A CA 1
ATOM 1830 C C . ALA A 1 243 ? 1.021 11.611 28.079 1.00 96.88 243 ALA A C 1
ATOM 1832 O O . ALA A 1 243 ? 1.845 11.468 28.980 1.00 96.88 243 ALA A O 1
ATOM 1833 N N . GLY A 1 244 ? 1.390 11.856 26.823 1.00 94.00 244 GLY A N 1
ATOM 1834 C CA . GLY A 1 244 ? 2.772 11.941 26.346 1.00 94.00 244 GLY A CA 1
ATOM 1835 C C . GLY A 1 244 ? 3.423 10.597 25.998 1.00 94.00 244 GLY A C 1
ATOM 1836 O O . GLY A 1 244 ? 4.435 10.586 25.296 1.00 94.00 244 GLY A O 1
ATOM 1837 N N . SER A 1 245 ? 2.849 9.467 26.422 1.00 96.44 245 SER A N 1
ATOM 1838 C CA . SER A 1 245 ? 3.449 8.145 26.207 1.00 96.44 245 SER A CA 1
ATOM 1839 C C . SER A 1 245 ? 3.316 7.688 24.754 1.00 96.44 245 SER A C 1
ATOM 1841 O O . SER A 1 245 ? 2.270 7.859 24.124 1.00 96.44 245 SER A O 1
ATOM 1843 N N . ILE A 1 246 ? 4.375 7.071 24.231 1.00 95.94 246 ILE A N 1
ATOM 1844 C CA . ILE A 1 246 ? 4.375 6.389 22.932 1.00 95.94 246 ILE A CA 1
ATOM 1845 C C . ILE A 1 246 ? 4.159 4.904 23.204 1.00 95.94 246 ILE A C 1
ATOM 1847 O O . ILE A 1 246 ? 4.950 4.308 23.931 1.00 95.94 246 ILE A O 1
ATOM 1851 N N . PHE A 1 247 ? 3.103 4.327 22.636 1.00 94.25 247 PHE A N 1
ATOM 1852 C CA . PHE A 1 247 ? 2.751 2.912 22.831 1.00 94.25 247 PHE A CA 1
ATOM 1853 C C . PHE A 1 247 ? 2.908 2.070 21.558 1.00 94.25 247 PHE A C 1
ATOM 1855 O O . PHE A 1 247 ? 2.845 0.851 21.627 1.00 94.25 247 PHE A O 1
ATOM 1862 N N . CYS A 1 248 ? 3.128 2.718 20.415 1.00 94.88 248 CYS A N 1
ATOM 1863 C CA . CYS A 1 248 ? 3.474 2.086 19.148 1.00 94.88 248 CYS A CA 1
ATOM 1864 C C . CYS A 1 248 ? 4.409 3.036 18.391 1.00 94.88 248 CYS A C 1
ATOM 1866 O O . CYS A 1 248 ? 4.150 4.243 18.329 1.00 94.88 248 CYS A O 1
ATOM 1868 N N . ARG A 1 249 ? 5.518 2.531 17.857 1.00 93.56 249 ARG A N 1
ATOM 1869 C CA . ARG A 1 249 ? 6.466 3.275 17.024 1.00 93.56 249 ARG A CA 1
ATOM 1870 C C . ARG A 1 249 ? 6.382 2.794 15.585 1.00 93.56 249 ARG A C 1
ATOM 1872 O O . ARG A 1 249 ? 6.168 1.617 15.308 1.00 93.56 249 ARG A O 1
ATOM 1879 N N . GLN A 1 250 ? 6.616 3.716 14.656 1.00 91.44 250 GLN A N 1
ATOM 1880 C CA . GLN A 1 250 ? 6.787 3.359 13.256 1.00 91.44 250 GLN A CA 1
ATOM 1881 C C . GLN A 1 250 ? 7.922 2.329 13.111 1.00 91.44 250 GLN A C 1
ATOM 1883 O O . GLN A 1 250 ? 9.049 2.577 13.539 1.00 91.44 250 GLN A O 1
ATOM 1888 N N . GLY A 1 251 ? 7.623 1.197 12.475 1.00 89.00 251 GLY A N 1
ATOM 1889 C CA . GLY A 1 251 ? 8.532 0.064 12.299 1.00 89.00 251 GLY A CA 1
ATOM 1890 C C . GLY A 1 251 ? 8.344 -1.078 13.300 1.00 89.00 251 GLY A C 1
ATOM 1891 O O . GLY A 1 251 ? 8.953 -2.130 13.102 1.00 89.00 251 GLY A O 1
ATOM 1892 N N . ASP A 1 252 ? 7.501 -0.918 14.325 1.00 89.88 252 ASP A N 1
ATOM 1893 C CA . ASP A 1 252 ? 7.215 -1.990 15.283 1.00 89.88 252 ASP A CA 1
ATOM 1894 C C . ASP A 1 252 ? 6.539 -3.179 14.588 1.00 89.88 252 ASP A C 1
ATOM 1896 O O . ASP A 1 252 ? 5.603 -3.009 13.809 1.00 89.88 252 ASP A O 1
ATOM 1900 N N . GLN A 1 253 ? 7.018 -4.393 14.865 1.00 87.06 253 GLN A N 1
ATOM 1901 C CA . GLN A 1 253 ? 6.481 -5.632 14.281 1.00 87.06 253 GLN A CA 1
ATOM 1902 C C . GLN A 1 253 ? 5.327 -6.223 15.096 1.00 87.06 253 GLN A C 1
ATOM 1904 O O . GLN A 1 253 ? 4.481 -6.936 14.552 1.00 87.06 253 GLN A O 1
ATOM 1909 N N . ASP A 1 254 ? 5.303 -5.939 16.399 1.00 86.44 254 ASP A N 1
ATOM 1910 C CA . ASP A 1 254 ? 4.245 -6.376 17.303 1.00 86.44 254 ASP A CA 1
ATOM 1911 C C . ASP A 1 254 ? 3.058 -5.411 17.215 1.00 86.44 254 ASP A C 1
ATOM 1913 O O . ASP A 1 254 ? 2.903 -4.472 17.993 1.00 86.44 254 ASP A O 1
ATOM 1917 N N . THR A 1 255 ? 2.270 -5.592 16.159 1.00 90.00 255 THR A N 1
ATOM 1918 C CA . THR A 1 255 ? 1.143 -4.719 15.815 1.00 90.00 255 THR A CA 1
ATOM 1919 C C . THR A 1 255 ? -0.155 -5.257 16.399 1.00 90.00 255 THR A C 1
ATOM 1921 O O . THR A 1 255 ? -0.407 -6.463 16.344 1.00 90.00 255 THR A O 1
ATOM 1924 N N . SER A 1 256 ? -1.024 -4.376 16.882 1.00 95.12 256 SER A N 1
ATOM 1925 C CA . SER A 1 256 ? -2.335 -4.729 17.436 1.00 95.12 256 SER A CA 1
ATOM 1926 C C . SER A 1 256 ? -3.377 -3.712 16.993 1.00 95.12 256 SER A C 1
ATOM 1928 O O . SER A 1 256 ? -3.047 -2.560 16.746 1.00 95.12 256 SER A O 1
ATOM 1930 N N . LEU A 1 257 ? -4.648 -4.106 16.913 1.00 95.88 257 LEU A N 1
ATOM 1931 C CA . LEU A 1 257 ? -5.713 -3.125 16.724 1.00 95.88 257 LEU A CA 1
ATOM 1932 C C . LEU A 1 257 ? -5.975 -2.426 18.050 1.00 95.88 257 LEU A C 1
ATOM 1934 O O . LEU A 1 257 ? -6.193 -3.085 19.068 1.00 95.88 257 LEU A O 1
ATOM 1938 N N . TYR A 1 258 ? -6.020 -1.099 18.015 1.00 96.38 258 TYR A N 1
ATOM 1939 C CA . TYR A 1 258 ? -6.374 -0.291 19.176 1.00 96.38 258 TYR A CA 1
ATOM 1940 C C . TYR A 1 258 ? -7.702 0.406 18.913 1.00 96.38 258 TYR A C 1
ATOM 1942 O O . TYR A 1 258 ? -7.826 1.171 17.957 1.00 96.38 258 TYR A O 1
ATOM 1950 N N . PHE A 1 259 ? -8.692 0.153 19.761 1.00 97.00 259 PHE A N 1
ATOM 1951 C CA . PHE A 1 259 ? -9.962 0.868 19.778 1.00 97.00 259 PHE A CA 1
ATOM 1952 C C . PHE A 1 259 ? -9.951 1.886 20.913 1.00 97.00 259 PHE A C 1
ATOM 1954 O O . PHE A 1 259 ? -9.843 1.519 22.084 1.00 97.00 259 PHE A O 1
ATOM 1961 N N . LEU A 1 260 ? -10.024 3.172 20.577 1.00 96.62 260 LEU A N 1
ATOM 1962 C CA . LEU A 1 260 ? -9.928 4.242 21.564 1.00 96.62 260 LEU A CA 1
ATOM 1963 C C . LEU A 1 260 ? -11.278 4.448 22.260 1.00 96.62 260 LEU A C 1
ATOM 1965 O O . LEU A 1 260 ? -12.245 4.855 21.628 1.00 96.62 260 LEU A O 1
ATOM 1969 N N . VAL A 1 261 ? -11.338 4.211 23.570 1.00 95.50 261 VAL A N 1
ATOM 1970 C CA . VAL A 1 261 ? -12.562 4.376 24.375 1.00 95.50 261 VAL A CA 1
ATOM 1971 C C . VAL A 1 261 ? -12.631 5.769 24.997 1.00 95.50 261 VAL A C 1
ATOM 1973 O O . VAL A 1 261 ? -13.692 6.384 25.063 1.00 95.50 261 VAL A O 1
ATOM 1976 N N . LYS A 1 262 ? -11.492 6.288 25.465 1.00 94.75 262 LYS A N 1
ATOM 1977 C CA . LYS A 1 262 ? -11.388 7.613 26.085 1.00 94.75 262 LYS A CA 1
ATOM 1978 C C . LYS A 1 262 ? -10.026 8.229 25.799 1.00 94.75 262 LYS A C 1
ATOM 1980 O O . LYS A 1 262 ? -9.030 7.516 25.757 1.00 94.75 262 LYS A O 1
ATOM 1985 N N . GLY A 1 263 ? -9.989 9.555 25.710 1.00 94.62 263 GLY A N 1
ATOM 1986 C CA . GLY A 1 263 ? -8.776 10.340 25.495 1.00 94.62 263 GLY A CA 1
ATOM 1987 C C . GLY A 1 263 ? -8.545 10.653 24.022 1.00 94.62 263 GLY A C 1
ATOM 1988 O O . GLY A 1 263 ? -9.418 10.418 23.193 1.00 94.62 263 GLY A O 1
ATOM 1989 N N . THR A 1 264 ? -7.368 11.183 23.707 1.00 96.00 264 THR A N 1
ATOM 1990 C CA . THR A 1 264 ? -6.969 11.528 22.337 1.00 96.00 264 THR A CA 1
ATOM 1991 C C . THR A 1 264 ? -5.584 10.960 22.050 1.00 96.00 264 THR A C 1
ATOM 1993 O O . THR A 1 264 ? -4.659 11.130 22.852 1.00 96.00 264 THR A O 1
ATOM 1996 N N . VAL A 1 265 ? -5.408 10.333 20.887 1.00 96.69 265 VAL A N 1
ATOM 1997 C CA . VAL A 1 265 ? -4.112 9.816 20.414 1.00 96.69 265 VAL A CA 1
ATOM 1998 C C . VAL A 1 265 ? -3.667 10.597 19.181 1.00 96.69 265 VAL A C 1
ATOM 2000 O O . VAL A 1 265 ? -4.472 10.976 18.341 1.00 96.69 265 VAL A O 1
ATOM 2003 N N . SER A 1 266 ? -2.375 10.878 19.072 1.00 96.06 266 SER A N 1
ATOM 2004 C CA . SER A 1 266 ? -1.764 11.494 17.894 1.00 96.06 266 SER A CA 1
ATOM 2005 C C . SER A 1 266 ? -1.073 10.422 17.064 1.00 96.06 266 SER A C 1
ATOM 2007 O O . SER A 1 266 ? -0.235 9.690 17.592 1.00 96.06 266 SER A O 1
ATOM 2009 N N . VAL A 1 267 ? -1.415 10.350 15.779 1.00 95.19 267 VAL A N 1
ATOM 2010 C CA . VAL A 1 267 ? -0.768 9.471 14.799 1.00 95.19 267 VAL A CA 1
ATOM 2011 C C . VAL A 1 267 ? 0.266 10.289 14.038 1.00 95.19 267 VAL A C 1
ATOM 2013 O O . VAL A 1 267 ? -0.044 11.339 13.474 1.00 95.19 267 VAL A O 1
ATOM 2016 N N . LEU A 1 268 ? 1.507 9.827 14.064 1.00 93.94 268 LEU A N 1
ATOM 2017 C CA . LEU A 1 268 ? 2.702 10.544 13.640 1.00 93.94 268 LEU A CA 1
ATOM 2018 C C . LEU A 1 268 ? 3.461 9.708 12.609 1.00 93.94 268 LEU A C 1
ATOM 2020 O O . LEU A 1 268 ? 3.412 8.480 12.640 1.00 93.94 268 LEU A O 1
ATOM 2024 N N . GLN A 1 269 ? 4.186 10.362 11.711 1.00 91.94 269 GLN A N 1
ATOM 2025 C CA . GLN A 1 269 ? 5.031 9.689 10.728 1.00 91.94 269 GLN A CA 1
ATOM 2026 C C . GLN A 1 269 ? 6.380 10.389 10.620 1.00 91.94 269 GLN A C 1
ATOM 2028 O O . GLN A 1 269 ? 6.429 11.619 10.567 1.00 91.94 269 GLN A O 1
ATOM 2033 N N . ASN A 1 270 ? 7.462 9.620 10.553 1.00 89.44 270 ASN A N 1
ATOM 2034 C CA . ASN A 1 270 ? 8.802 10.165 10.364 1.00 89.44 270 ASN A CA 1
ATOM 2035 C C . ASN A 1 270 ? 8.891 10.930 9.040 1.00 89.44 270 ASN A C 1
ATOM 2037 O O . ASN A 1 270 ? 8.394 10.480 8.007 1.00 89.44 270 ASN A O 1
ATOM 2041 N N . VAL A 1 271 ? 9.541 12.090 9.057 1.00 86.00 271 VAL A N 1
ATOM 2042 C CA . VAL A 1 271 ? 9.803 12.863 7.844 1.00 86.00 271 VAL A CA 1
ATOM 2043 C C . VAL A 1 271 ? 10.922 12.186 7.066 1.00 86.00 271 VAL A C 1
ATOM 2045 O O . VAL A 1 271 ? 11.960 11.795 7.602 1.00 86.00 271 VAL A O 1
ATOM 2048 N N . VAL A 1 272 ? 10.721 12.040 5.762 1.00 80.12 272 VAL A N 1
ATOM 2049 C CA . VAL A 1 272 ? 11.667 11.306 4.930 1.00 80.12 272 VAL A CA 1
ATOM 2050 C C . VAL A 1 272 ? 12.994 12.056 4.821 1.00 80.12 272 VAL A C 1
ATOM 2052 O O . VAL A 1 272 ? 13.050 13.179 4.326 1.00 80.12 272 VAL A O 1
ATOM 2055 N N . GLY A 1 273 ? 14.077 11.395 5.233 1.00 72.75 273 GLY A N 1
ATOM 2056 C CA . GLY A 1 273 ? 15.425 11.970 5.281 1.00 72.75 273 GLY A CA 1
ATOM 2057 C C . GLY A 1 273 ? 15.795 12.612 6.621 1.00 72.75 273 GLY A C 1
ATOM 2058 O O . GLY A 1 273 ? 16.947 12.992 6.788 1.00 72.75 273 GLY A O 1
ATOM 2059 N N . ASP A 1 274 ? 14.864 12.696 7.576 1.00 80.56 274 ASP A N 1
ATOM 2060 C CA . ASP A 1 274 ? 15.123 13.188 8.930 1.00 80.56 274 ASP A CA 1
ATOM 2061 C C . ASP A 1 274 ? 14.310 12.368 9.941 1.00 80.56 274 ASP A C 1
ATOM 2063 O O . ASP A 1 274 ? 13.201 12.734 10.328 1.00 80.56 274 ASP A O 1
ATOM 2067 N N . SER A 1 275 ? 14.870 11.237 10.381 1.00 75.62 275 SER A N 1
ATOM 2068 C CA . SER A 1 275 ? 14.225 10.338 11.348 1.00 75.62 275 SER A CA 1
ATOM 2069 C C . SER A 1 275 ? 14.032 10.957 12.735 1.00 75.62 275 SER A C 1
ATOM 2071 O O . SER A 1 275 ? 13.382 10.349 13.579 1.00 75.62 275 SER A O 1
ATOM 2073 N N . SER A 1 276 ? 14.605 12.137 12.995 1.00 79.00 276 SER A N 1
ATOM 2074 C CA . SER A 1 276 ? 14.397 12.871 14.246 1.00 79.00 276 SER A CA 1
ATOM 2075 C C . SER A 1 276 ? 13.119 13.710 14.232 1.00 79.00 276 SER A C 1
ATOM 2077 O O . SER A 1 276 ? 12.617 14.088 15.293 1.00 79.00 276 SER A O 1
ATOM 2079 N N . LYS A 1 277 ? 12.577 13.995 13.042 1.00 86.88 277 LYS A N 1
ATOM 2080 C CA . LYS A 1 277 ? 11.361 14.786 12.875 1.00 86.88 277 LYS A CA 1
ATOM 2081 C C . LYS A 1 277 ? 10.182 13.899 12.545 1.00 86.88 277 LYS A C 1
ATOM 2083 O O . LYS A 1 277 ? 10.203 13.118 11.600 1.00 86.88 277 LYS A O 1
ATOM 2088 N N . GLU A 1 278 ? 9.108 14.113 13.286 1.00 90.44 278 GLU A N 1
ATOM 2089 C CA . GLU A 1 278 ? 7.820 13.477 13.059 1.00 90.44 278 GLU A CA 1
ATOM 2090 C C . GLU A 1 278 ? 6.804 14.526 12.605 1.00 90.44 278 GLU A C 1
ATOM 2092 O O . GLU A 1 278 ? 6.692 15.604 13.191 1.00 90.44 278 GLU A O 1
ATOM 2097 N N . ALA A 1 279 ? 6.037 14.199 11.571 1.00 90.31 279 ALA A N 1
ATOM 2098 C CA . ALA A 1 279 ? 4.886 14.970 11.139 1.00 90.31 279 ALA A CA 1
ATOM 2099 C C . ALA A 1 279 ? 3.606 14.376 11.745 1.00 90.31 279 ALA A C 1
ATOM 2101 O O . ALA A 1 279 ? 3.389 13.165 11.707 1.00 90.31 279 ALA A O 1
ATOM 2102 N N . LEU A 1 280 ? 2.735 15.233 12.284 1.00 92.75 280 LEU A N 1
ATOM 2103 C CA . LEU A 1 280 ? 1.398 14.837 12.729 1.00 92.75 280 LEU A CA 1
ATOM 2104 C C . LEU A 1 280 ? 0.528 14.517 11.517 1.00 92.75 280 LEU A C 1
ATOM 2106 O O . LEU A 1 280 ? 0.336 15.375 10.660 1.00 92.75 280 LEU A O 1
ATOM 2110 N N . MET A 1 281 ? 0.002 13.299 11.454 1.00 91.75 281 MET A N 1
ATOM 2111 C CA . MET A 1 281 ? -0.906 12.870 10.394 1.00 91.75 281 MET A CA 1
ATOM 2112 C C . MET A 1 281 ? -2.345 13.243 10.744 1.00 91.75 281 MET A C 1
ATOM 2114 O O . MET A 1 281 ? -3.012 13.933 9.979 1.00 91.75 281 MET A O 1
ATOM 2118 N N . PHE A 1 282 ? -2.816 12.807 11.914 1.00 91.94 282 PHE A N 1
ATOM 2119 C CA . PHE A 1 282 ? -4.147 13.120 12.434 1.00 91.94 282 PHE A CA 1
ATOM 2120 C C . PHE A 1 282 ? -4.244 12.829 13.938 1.00 91.94 282 PHE A C 1
ATOM 2122 O O . PHE A 1 282 ? -3.397 12.140 14.518 1.00 91.94 282 PHE A O 1
ATOM 2129 N N . HIS A 1 283 ? -5.297 13.358 14.560 1.00 93.69 283 HIS A N 1
ATOM 2130 C CA . HIS A 1 283 ? -5.721 12.977 15.902 1.00 93.69 283 HIS A CA 1
ATOM 2131 C C . HIS A 1 283 ? -6.823 11.924 15.826 1.00 93.69 283 HIS A C 1
ATOM 2133 O O . HIS A 1 283 ? -7.669 11.969 14.933 1.00 93.69 283 HIS A O 1
ATOM 2139 N N . VAL A 1 284 ? -6.765 10.982 16.756 1.00 93.56 284 VAL A N 1
ATOM 2140 C CA . VAL A 1 284 ? -7.717 9.891 16.938 1.00 93.56 284 VAL A CA 1
ATOM 2141 C C . VAL A 1 284 ? -8.638 10.276 18.075 1.00 93.56 284 VAL A C 1
ATOM 2143 O O . VAL A 1 284 ? -8.157 10.611 19.164 1.00 93.56 284 VAL A O 1
ATOM 2146 N N . GLU A 1 285 ? -9.934 10.193 17.818 1.00 92.88 285 GLU A N 1
ATOM 2147 C CA . GLU A 1 285 ? -10.978 10.481 18.796 1.00 92.88 285 GLU A CA 1
ATOM 2148 C C . GLU A 1 285 ? -11.628 9.185 19.315 1.00 92.88 285 GLU A C 1
ATOM 2150 O O . GLU A 1 285 ? -11.506 8.127 18.683 1.00 92.88 285 GLU A O 1
ATOM 2155 N N . PRO A 1 286 ? -12.306 9.225 20.477 1.00 94.12 286 PRO A N 1
ATOM 2156 C CA . PRO A 1 286 ? -13.026 8.071 21.003 1.00 94.12 286 PRO A CA 1
ATOM 2157 C C . PRO A 1 286 ? -14.015 7.471 19.992 1.00 94.12 286 PRO A C 1
ATOM 2159 O O . PRO A 1 286 ? -14.727 8.196 19.296 1.00 94.12 286 PRO A O 1
ATOM 2162 N N . GLY A 1 287 ? -14.073 6.140 19.933 1.00 91.44 287 GLY A N 1
ATOM 2163 C CA . GLY A 1 287 ? -14.882 5.377 18.979 1.00 91.44 287 GLY A CA 1
ATOM 2164 C C . GLY A 1 287 ? -14.149 4.992 17.688 1.00 91.44 287 GLY A C 1
ATOM 2165 O O . GLY A 1 287 ? -14.733 4.341 16.822 1.00 91.44 287 GLY A O 1
ATOM 2166 N N . GLU A 1 288 ? -12.877 5.365 17.529 1.00 92.44 288 GLU A N 1
ATOM 2167 C CA . GLU A 1 288 ? -12.081 5.023 16.349 1.00 92.44 288 GLU A CA 1
ATOM 2168 C C . GLU A 1 288 ? -11.134 3.833 16.589 1.00 92.44 288 GLU A C 1
ATOM 2170 O O . GLU A 1 288 ? -10.545 3.685 17.662 1.00 92.44 288 GLU A O 1
ATOM 2175 N N . ILE A 1 289 ? -10.949 3.005 15.549 1.00 93.62 289 ILE A N 1
ATOM 2176 C CA . ILE A 1 289 ? -9.920 1.953 15.500 1.00 93.62 289 ILE A CA 1
ATOM 2177 C C . ILE A 1 289 ? -8.692 2.467 14.739 1.00 93.62 289 ILE A C 1
ATOM 2179 O O . ILE A 1 289 ? -8.822 3.088 13.675 1.00 93.62 289 ILE A O 1
ATOM 2183 N N . ILE A 1 290 ? -7.502 2.175 15.267 1.00 93.88 290 ILE A N 1
ATOM 2184 C CA . ILE A 1 290 ? -6.202 2.497 14.667 1.00 93.88 290 ILE A CA 1
ATOM 2185 C C . ILE A 1 290 ? -5.296 1.266 14.541 1.00 93.88 290 ILE A C 1
ATOM 2187 O O . ILE A 1 290 ? -5.625 0.183 15.015 1.00 93.88 290 ILE A O 1
ATOM 2191 N N . ASP A 1 291 ? -4.187 1.454 13.822 1.00 92.94 291 ASP A N 1
ATOM 2192 C CA . ASP A 1 291 ? -3.224 0.427 13.376 1.00 92.94 291 ASP A CA 1
ATOM 2193 C C . ASP A 1 291 ? -3.806 -0.683 12.483 1.00 92.94 291 ASP A C 1
ATOM 2195 O O . ASP A 1 291 ? -3.240 -1.756 12.280 1.00 92.94 291 ASP A O 1
ATOM 2199 N N . VAL A 1 292 ? -4.956 -0.390 11.880 1.00 93.25 292 VAL A N 1
ATOM 2200 C CA . VAL A 1 292 ? -5.684 -1.320 11.019 1.00 93.25 292 VAL A CA 1
ATOM 2201 C C . VAL A 1 292 ? -4.837 -1.826 9.854 1.00 93.25 292 VAL A C 1
ATOM 2203 O O . VAL A 1 292 ? -4.880 -3.009 9.517 1.00 93.25 292 VAL A O 1
ATOM 2206 N N . LEU A 1 293 ? -4.082 -0.924 9.224 1.00 89.69 293 LEU A N 1
ATOM 2207 C CA . LEU A 1 293 ? -3.320 -1.243 8.025 1.00 89.69 293 LEU A CA 1
ATOM 2208 C C . LEU A 1 293 ? -2.283 -2.333 8.310 1.00 89.69 293 LEU A C 1
ATOM 2210 O O . LEU A 1 293 ? -2.246 -3.318 7.582 1.00 89.69 293 LEU A O 1
ATOM 2214 N N . SER A 1 294 ? -1.515 -2.194 9.388 1.00 90.88 294 SER A N 1
ATOM 2215 C CA . SER A 1 294 ? -0.430 -3.114 9.721 1.00 90.88 294 SER A CA 1
ATOM 2216 C C . SER A 1 294 ? -0.929 -4.481 10.187 1.00 90.88 294 SER A C 1
ATOM 2218 O O . SER A 1 294 ? -0.380 -5.509 9.789 1.00 90.88 294 SER A O 1
ATOM 2220 N N . VAL A 1 295 ? -2.053 -4.535 10.910 1.00 93.06 295 VAL A N 1
ATOM 2221 C CA . VAL A 1 295 ? -2.689 -5.817 11.249 1.00 93.06 295 VAL A CA 1
ATOM 2222 C C . VAL A 1 295 ? -3.217 -6.524 9.993 1.00 93.06 295 VAL A C 1
ATOM 2224 O O . VAL A 1 295 ? -2.942 -7.711 9.805 1.00 93.06 295 VAL A O 1
ATOM 2227 N N . LEU A 1 296 ? -3.923 -5.822 9.095 1.00 91.31 296 LEU A N 1
ATOM 2228 C CA . LEU A 1 296 ? -4.486 -6.425 7.876 1.00 91.31 296 LEU A CA 1
ATOM 2229 C C . LEU A 1 296 ? -3.417 -6.936 6.904 1.00 91.31 296 LEU A C 1
ATOM 2231 O O . LEU A 1 296 ? -3.593 -8.000 6.307 1.00 91.31 296 LEU A O 1
ATOM 2235 N N . THR A 1 297 ? -2.332 -6.183 6.717 1.00 88.62 297 THR A N 1
ATOM 2236 C CA . THR A 1 297 ? -1.249 -6.550 5.790 1.00 88.62 297 THR A CA 1
ATOM 2237 C C . THR A 1 297 ? -0.225 -7.486 6.415 1.00 88.62 297 THR A C 1
ATOM 2239 O O . THR A 1 297 ? 0.481 -8.193 5.698 1.00 88.62 297 THR A O 1
ATOM 2242 N N . GLY A 1 298 ? -0.149 -7.499 7.745 1.00 86.12 298 GLY A N 1
ATOM 2243 C CA . GLY A 1 298 ? 0.862 -8.216 8.502 1.00 86.12 298 GLY A CA 1
ATOM 2244 C C . GLY A 1 298 ? 2.246 -7.563 8.474 1.00 86.12 298 GLY A C 1
ATOM 2245 O O . GLY A 1 298 ? 3.193 -8.205 8.926 1.00 86.12 298 GLY A O 1
ATOM 2246 N N . GLU A 1 299 ? 2.351 -6.337 7.963 1.00 84.75 299 GLU A N 1
ATOM 2247 C CA . GLU A 1 299 ? 3.569 -5.524 7.908 1.00 84.75 299 GLU A CA 1
ATOM 2248 C C . GLU A 1 299 ? 3.813 -4.775 9.233 1.00 84.75 299 GLU A C 1
ATOM 2250 O O . GLU A 1 299 ? 2.882 -4.634 10.028 1.00 84.75 299 GLU A O 1
ATOM 2255 N N . PRO A 1 300 ? 5.025 -4.231 9.457 1.00 88.69 300 PRO A N 1
ATOM 2256 C CA . PRO A 1 300 ? 5.280 -3.371 10.607 1.00 88.69 300 PRO A CA 1
ATOM 2257 C C . PRO A 1 300 ? 4.340 -2.160 10.670 1.00 88.69 300 PRO A C 1
ATOM 2259 O O . PRO A 1 300 ? 3.799 -1.709 9.649 1.00 88.69 300 PRO A O 1
ATOM 2262 N N . SER A 1 301 ? 4.195 -1.586 11.865 1.00 90.56 301 SER A N 1
ATOM 2263 C CA . SER A 1 301 ? 3.454 -0.346 12.082 1.00 90.56 301 SER A CA 1
ATOM 2264 C C . SER A 1 301 ? 3.978 0.762 11.174 1.00 90.56 301 SER A C 1
ATOM 2266 O O . SER A 1 301 ? 5.177 1.048 11.116 1.00 90.56 301 SER A O 1
ATOM 2268 N N . PHE A 1 302 ? 3.073 1.395 10.433 1.00 88.38 302 PHE A N 1
ATOM 2269 C CA . PHE A 1 302 ? 3.442 2.466 9.508 1.00 88.38 302 PHE A CA 1
ATOM 2270 C C . PHE A 1 302 ? 3.545 3.837 10.192 1.00 88.38 302 PHE A C 1
ATOM 2272 O O . PHE A 1 302 ? 4.090 4.775 9.610 1.00 88.38 302 PHE A O 1
ATOM 2279 N N . PHE A 1 303 ? 3.046 3.956 11.425 1.00 93.06 303 PHE A N 1
ATOM 2280 C CA . PHE A 1 303 ? 2.938 5.219 12.147 1.00 93.06 303 PHE A CA 1
ATOM 2281 C C . PHE A 1 303 ? 3.404 5.085 13.597 1.00 93.06 303 PHE A C 1
ATOM 2283 O O . PHE A 1 303 ? 3.213 4.061 14.241 1.00 93.06 303 PHE A O 1
ATOM 2290 N N . THR A 1 304 ? 3.943 6.165 14.150 1.00 95.00 304 THR A N 1
ATOM 2291 C CA . THR A 1 304 ? 4.132 6.299 15.595 1.00 95.00 304 THR A CA 1
ATOM 2292 C C . THR A 1 304 ? 2.827 6.784 16.228 1.00 95.00 304 THR A C 1
ATOM 2294 O O . THR A 1 304 ? 2.204 7.726 15.741 1.00 95.00 304 THR A O 1
ATOM 2297 N N . MET A 1 305 ? 2.409 6.182 17.339 1.00 96.12 305 MET A N 1
ATOM 2298 C CA . MET A 1 305 ? 1.195 6.546 18.071 1.00 96.12 305 MET A CA 1
ATOM 2299 C C . MET A 1 305 ? 1.548 7.050 19.467 1.00 96.12 305 MET A C 1
ATOM 2301 O O . MET A 1 305 ? 2.183 6.356 20.265 1.00 96.12 305 MET A O 1
ATOM 2305 N N . ARG A 1 306 ? 1.130 8.285 19.761 1.00 97.00 306 ARG A N 1
ATOM 2306 C CA . ARG A 1 306 ? 1.429 8.982 21.017 1.00 97.00 306 ARG A CA 1
ATOM 2307 C C . ARG A 1 306 ? 0.148 9.451 21.688 1.00 97.00 306 ARG A C 1
ATOM 2309 O O . ARG A 1 306 ? -0.620 10.205 21.093 1.00 97.00 306 ARG A O 1
ATOM 2316 N N . ALA A 1 307 ? -0.071 9.057 22.936 1.00 97.31 307 ALA A N 1
ATOM 2317 C CA . ALA A 1 307 ? -1.196 9.549 23.723 1.00 97.31 307 ALA A CA 1
ATOM 2318 C C . ALA A 1 307 ? -1.034 11.055 23.980 1.00 97.31 307 ALA A C 1
ATOM 2320 O O . ALA A 1 307 ? 0.007 11.506 24.455 1.00 97.31 307 ALA A O 1
ATOM 2321 N N . ARG A 1 308 ? -2.047 11.854 23.638 1.00 95.81 308 ARG A N 1
ATOM 2322 C CA . ARG A 1 308 ? -2.056 13.305 23.886 1.00 95.81 308 ARG A CA 1
ATOM 2323 C C . ARG A 1 308 ? -2.616 13.621 25.268 1.00 95.81 308 ARG A C 1
ATOM 2325 O O . ARG A 1 308 ? -2.108 14.502 25.951 1.00 95.81 308 ARG A O 1
ATOM 2332 N N . THR A 1 309 ? -3.642 12.885 25.666 1.00 96.69 309 THR A N 1
ATOM 2333 C CA . THR A 1 309 ? -4.210 12.878 27.016 1.00 96.69 309 THR A CA 1
ATOM 2334 C C . THR A 1 309 ? -4.075 11.477 27.593 1.00 96.69 309 THR A C 1
ATOM 2336 O O . THR A 1 309 ? -3.744 10.545 26.860 1.00 96.69 309 THR A O 1
ATOM 2339 N N . ASP A 1 310 ? -4.390 11.307 28.875 1.00 96.75 310 ASP A N 1
ATOM 2340 C CA . ASP A 1 310 ? -4.617 9.968 29.410 1.00 96.75 310 ASP A CA 1
ATOM 2341 C C . ASP A 1 310 ? -5.705 9.285 28.575 1.00 96.75 310 ASP A C 1
ATOM 2343 O O . ASP A 1 310 ? -6.753 9.880 28.287 1.00 96.75 310 ASP A O 1
ATOM 2347 N N . ALA A 1 311 ? -5.402 8.075 28.122 1.00 95.81 311 ALA A N 1
ATOM 2348 C CA . ALA A 1 311 ? -6.198 7.336 27.166 1.00 95.81 311 ALA A CA 1
ATOM 2349 C C . ALA A 1 311 ? -6.517 5.938 27.691 1.00 95.81 311 ALA A C 1
ATOM 2351 O O . ALA A 1 311 ? -5.674 5.273 28.295 1.00 95.81 311 ALA A O 1
ATOM 2352 N N . ILE A 1 312 ? -7.747 5.506 27.434 1.00 96.00 312 ILE A N 1
ATOM 2353 C CA . ILE A 1 312 ? -8.220 4.146 27.688 1.00 96.00 312 ILE A CA 1
ATOM 2354 C C . ILE A 1 312 ? -8.545 3.551 26.330 1.00 96.00 312 ILE A C 1
ATOM 2356 O O . ILE A 1 312 ? -9.304 4.146 25.561 1.00 96.00 312 ILE A O 1
ATOM 2360 N N . MET A 1 313 ? -7.970 2.396 26.031 1.00 96.19 313 MET A N 1
ATOM 2361 C CA . MET A 1 313 ? -8.164 1.714 24.759 1.00 96.19 313 MET A CA 1
ATOM 2362 C C . MET A 1 313 ? -8.386 0.223 24.964 1.00 96.19 313 MET A C 1
ATOM 2364 O O . MET A 1 313 ? -7.890 -0.363 25.922 1.00 96.19 313 MET A O 1
ATOM 2368 N N . VAL A 1 314 ? -9.126 -0.384 24.046 1.00 97.06 314 VAL A N 1
ATOM 2369 C CA . VAL A 1 314 ? -9.228 -1.835 23.927 1.00 97.06 314 VAL A CA 1
ATOM 2370 C C . VAL A 1 314 ? -8.220 -2.305 22.888 1.00 97.06 314 VAL A C 1
ATOM 2372 O O . VAL A 1 314 ? -8.154 -1.750 21.791 1.00 97.06 314 VAL A O 1
ATOM 2375 N N . VAL A 1 315 ? -7.434 -3.315 23.240 1.00 97.31 315 VAL A N 1
ATOM 2376 C CA . VAL A 1 315 ? -6.410 -3.916 22.390 1.00 97.31 315 VAL A CA 1
ATOM 2377 C C . VAL A 1 315 ? -6.904 -5.268 21.896 1.00 97.31 315 VAL A C 1
ATOM 2379 O O . VAL A 1 315 ? -7.373 -6.092 22.682 1.00 97.31 315 VAL A O 1
ATOM 2382 N N . ILE A 1 316 ? -6.781 -5.493 20.591 1.00 96.94 316 ILE A N 1
ATOM 2383 C CA . ILE A 1 316 ? -6.984 -6.792 19.948 1.00 96.94 316 ILE A CA 1
ATOM 2384 C C . ILE A 1 316 ? -5.662 -7.167 19.291 1.00 96.94 316 ILE A C 1
ATOM 2386 O O . ILE A 1 316 ? -5.214 -6.485 18.364 1.00 96.94 316 ILE A O 1
ATOM 2390 N N . THR A 1 317 ? -5.030 -8.240 19.759 1.00 95.19 317 THR A N 1
ATOM 2391 C CA . THR A 1 317 ? -3.741 -8.662 19.200 1.00 95.19 317 THR A CA 1
ATOM 2392 C C . THR A 1 317 ? -3.899 -9.108 17.747 1.00 95.19 317 THR A C 1
ATOM 2394 O O . THR A 1 317 ? -4.973 -9.552 17.324 1.00 95.19 317 THR A O 1
ATOM 2397 N N . LYS A 1 318 ? -2.818 -9.048 16.961 1.00 92.12 318 LYS A N 1
ATOM 2398 C CA . LYS A 1 318 ? -2.810 -9.603 15.597 1.00 92.12 318 LYS A CA 1
ATOM 2399 C C . LYS A 1 318 ? -3.252 -11.070 15.582 1.00 92.12 318 LYS A C 1
ATOM 2401 O O . LYS A 1 318 ? -4.032 -11.458 14.720 1.00 92.12 318 LYS A O 1
ATOM 2406 N N . LEU A 1 319 ? -2.813 -11.887 16.540 1.00 92.12 319 LEU A N 1
ATOM 2407 C CA . LEU A 1 319 ? -3.186 -13.305 16.607 1.00 92.12 319 LEU A CA 1
ATOM 2408 C C . LEU A 1 319 ? -4.683 -13.502 16.877 1.00 92.12 319 LEU A C 1
ATOM 2410 O O . LEU A 1 319 ? -5.329 -14.317 16.209 1.00 92.12 319 LEU A O 1
ATOM 2414 N N . ASP A 1 320 ? -5.242 -12.730 17.806 1.00 95.00 320 ASP A N 1
ATOM 2415 C CA . ASP A 1 320 ? -6.665 -12.782 18.135 1.00 95.00 320 ASP A CA 1
ATOM 2416 C C . ASP A 1 320 ? -7.524 -12.300 16.972 1.00 95.00 320 ASP A C 1
ATOM 2418 O O . ASP A 1 320 ? -8.497 -12.958 16.603 1.00 95.00 320 ASP A O 1
ATOM 2422 N N . PHE A 1 321 ? -7.123 -11.202 16.326 1.00 94.12 321 PHE A N 1
ATOM 2423 C CA . PHE A 1 321 ? -7.807 -10.686 15.147 1.00 94.12 321 PHE A CA 1
ATOM 2424 C C . PHE A 1 321 ? -7.837 -11.710 14.008 1.00 94.12 321 PHE A C 1
ATOM 2426 O O . PHE A 1 321 ? -8.885 -11.954 13.413 1.00 94.12 321 PHE A O 1
ATOM 2433 N N . TYR A 1 322 ? -6.709 -12.367 13.735 1.00 91.31 322 TYR A N 1
ATOM 2434 C CA . TYR A 1 322 ? -6.619 -13.390 12.693 1.00 91.31 322 TYR A CA 1
ATOM 2435 C C . TYR A 1 322 ? -7.451 -14.628 13.042 1.00 91.31 322 TYR A C 1
ATOM 2437 O O . TYR A 1 322 ? -8.053 -15.238 12.157 1.00 91.31 322 TYR A O 1
ATOM 2445 N N . SER A 1 323 ? -7.533 -14.983 14.324 1.00 91.56 323 SER A N 1
ATOM 2446 C CA . SER A 1 323 ? -8.388 -16.071 14.804 1.00 91.56 323 SER A CA 1
ATOM 2447 C C . SER A 1 323 ? -9.874 -15.734 14.659 1.00 91.56 323 SER A C 1
ATOM 2449 O O . SER A 1 323 ? -10.648 -16.580 14.219 1.00 91.56 323 SER A O 1
ATOM 2451 N N . MET A 1 324 ? -10.271 -14.491 14.944 1.00 91.81 324 MET A N 1
ATOM 2452 C CA . MET A 1 324 ? -11.635 -14.014 14.695 1.00 91.81 324 MET A CA 1
ATOM 2453 C C . MET A 1 324 ? -11.964 -13.995 13.203 1.00 91.81 324 MET A C 1
ATOM 2455 O O . MET A 1 324 ? -13.014 -14.487 12.812 1.00 91.81 324 MET A O 1
ATOM 2459 N N . MET A 1 325 ? -11.049 -13.518 12.358 1.00 90.25 325 MET A N 1
ATOM 2460 C CA . MET A 1 325 ? -11.218 -13.494 10.903 1.00 90.25 325 MET A CA 1
ATOM 2461 C C . MET A 1 325 ? -11.339 -14.901 10.295 1.00 90.25 325 MET A C 1
ATOM 2463 O O . MET A 1 325 ? -12.059 -15.084 9.320 1.00 90.25 325 MET A O 1
ATOM 2467 N N . ARG A 1 326 ? -10.661 -15.910 10.861 1.00 88.56 326 ARG A N 1
ATOM 2468 C CA . ARG A 1 326 ? -10.832 -17.318 10.452 1.00 88.56 326 ARG A CA 1
ATOM 2469 C C . ARG A 1 326 ? -12.251 -17.827 10.721 1.00 88.56 326 ARG A C 1
ATOM 2471 O O . ARG A 1 326 ? -12.781 -18.582 9.916 1.00 88.56 326 ARG A O 1
ATOM 2478 N N . LEU A 1 327 ? -12.844 -17.434 11.849 1.00 90.06 327 LEU A N 1
ATOM 2479 C CA . LEU A 1 327 ? -14.196 -17.845 12.239 1.00 90.06 327 LEU A CA 1
ATOM 2480 C C . LEU A 1 327 ? -15.266 -17.041 11.491 1.00 90.06 327 LEU A C 1
ATOM 2482 O O . LEU A 1 327 ? -16.251 -17.604 11.020 1.00 90.06 327 LEU A O 1
ATOM 2486 N N . GLU A 1 328 ? -15.047 -15.737 11.332 1.00 90.44 328 GLU A N 1
ATOM 2487 C CA . GLU A 1 328 ? -15.939 -14.830 10.621 1.00 90.44 328 GLU A CA 1
ATOM 2488 C C . GLU A 1 328 ? -15.157 -13.963 9.610 1.00 90.44 328 GLU A C 1
ATOM 2490 O O . GLU A 1 328 ? -14.742 -12.839 9.908 1.00 90.44 328 GLU A O 1
ATOM 2495 N N . PRO A 1 329 ? -14.980 -14.454 8.365 1.00 88.19 329 PRO A N 1
ATOM 2496 C CA . PRO A 1 329 ? -14.190 -13.769 7.336 1.00 88.19 329 PRO A CA 1
ATOM 2497 C C . PRO A 1 329 ? -14.687 -12.372 6.954 1.00 88.19 329 PRO A C 1
ATOM 2499 O O . PRO A 1 329 ? -13.910 -11.563 6.453 1.00 88.19 329 PRO A O 1
ATOM 2502 N N . PHE A 1 330 ? -15.966 -12.060 7.188 1.00 84.25 330 PHE A N 1
ATOM 2503 C CA . PHE A 1 330 ? -16.566 -10.778 6.806 1.00 84.25 330 PHE A CA 1
ATOM 2504 C C . PHE A 1 330 ? -15.979 -9.580 7.572 1.00 84.25 330 PHE A C 1
ATOM 2506 O O . PHE A 1 330 ? -15.947 -8.474 7.030 1.00 84.25 330 PHE A O 1
ATOM 2513 N N . ILE A 1 331 ? -15.428 -9.798 8.776 1.00 90.62 331 ILE A N 1
ATOM 2514 C CA . ILE A 1 331 ? -14.789 -8.748 9.592 1.00 90.62 331 ILE A CA 1
ATOM 2515 C C . ILE A 1 331 ? -13.723 -7.988 8.788 1.00 90.62 331 ILE A C 1
ATOM 2517 O O . ILE A 1 331 ? -13.583 -6.771 8.923 1.00 90.62 331 ILE A O 1
ATOM 2521 N N . VAL A 1 332 ? -12.993 -8.687 7.908 1.00 90.94 332 VAL A N 1
ATOM 2522 C CA . VAL A 1 332 ? -11.911 -8.103 7.102 1.00 90.94 332 VAL A CA 1
ATOM 2523 C C . VAL A 1 332 ? -12.399 -6.941 6.230 1.00 90.94 332 VAL A C 1
ATOM 2525 O O . VAL A 1 332 ? -11.671 -5.968 6.050 1.00 90.94 332 VAL A O 1
ATOM 2528 N N . LEU A 1 333 ? -13.633 -7.009 5.717 1.00 89.62 333 LEU A N 1
ATOM 2529 C CA . LEU A 1 333 ? -14.209 -5.979 4.852 1.00 89.62 333 LEU A CA 1
ATOM 2530 C C . LEU A 1 333 ? -14.521 -4.714 5.653 1.00 89.62 333 LEU A C 1
ATOM 2532 O O . LEU A 1 333 ? -14.129 -3.622 5.242 1.00 89.62 333 LEU A O 1
ATOM 2536 N N . ASN A 1 334 ? -15.158 -4.861 6.815 1.00 89.75 334 ASN A N 1
ATOM 2537 C CA . ASN A 1 334 ? -15.498 -3.734 7.688 1.00 89.75 334 ASN A CA 1
ATOM 2538 C C . ASN A 1 334 ? -14.241 -3.025 8.198 1.00 89.75 334 ASN A C 1
ATOM 2540 O O . ASN A 1 334 ? -14.133 -1.800 8.158 1.00 89.75 334 ASN A O 1
ATOM 2544 N N . VAL A 1 335 ? -13.238 -3.805 8.592 1.00 91.44 335 VAL A N 1
ATOM 2545 C CA . VAL A 1 335 ? -11.957 -3.278 9.061 1.00 91.44 335 VAL A CA 1
ATOM 2546 C C . VAL A 1 335 ? -11.192 -2.603 7.916 1.00 91.44 335 VAL A C 1
ATOM 2548 O O . VAL A 1 335 ? -10.700 -1.487 8.076 1.00 91.44 335 VAL A O 1
ATOM 2551 N N . ALA A 1 336 ? -11.167 -3.189 6.716 1.00 91.44 336 ALA A N 1
ATOM 2552 C CA . ALA A 1 336 ? -10.552 -2.550 5.553 1.00 91.44 336 ALA A CA 1
ATOM 2553 C C . ALA A 1 336 ? -11.269 -1.247 5.145 1.00 91.44 336 ALA A C 1
ATOM 2555 O O . ALA A 1 336 ? -10.612 -0.283 4.738 1.00 91.44 336 ALA A O 1
ATOM 2556 N N . HIS A 1 337 ? -12.593 -1.167 5.324 1.00 89.44 337 HIS A N 1
ATOM 2557 C CA . HIS A 1 337 ? -13.351 0.065 5.112 1.00 89.44 337 HIS A CA 1
ATOM 2558 C C . HIS A 1 337 ? -12.870 1.205 6.024 1.00 89.44 337 HIS A C 1
ATOM 2560 O O . HIS A 1 337 ? -12.745 2.341 5.561 1.00 89.44 337 HIS A O 1
ATOM 2566 N N . CYS A 1 338 ? -12.516 0.923 7.285 1.00 88.19 338 CYS A N 1
ATOM 2567 C CA . CYS A 1 338 ? -11.967 1.926 8.205 1.00 88.19 338 CYS A CA 1
ATOM 2568 C C . CYS A 1 338 ? -10.699 2.591 7.646 1.00 88.19 338 CYS A C 1
ATOM 2570 O O . CYS A 1 338 ? -10.572 3.818 7.692 1.00 88.19 338 CYS A O 1
ATOM 2572 N N . THR A 1 339 ? -9.795 1.808 7.049 1.00 89.50 339 THR A N 1
ATOM 2573 C CA . THR A 1 339 ? -8.601 2.328 6.364 1.00 89.50 339 THR A CA 1
ATOM 2574 C C . THR A 1 339 ? -8.996 3.175 5.158 1.00 89.50 339 THR A C 1
ATOM 2576 O O . THR A 1 339 ? -8.592 4.332 5.034 1.00 89.50 339 THR A O 1
ATOM 2579 N N . VAL A 1 340 ? -9.835 2.633 4.275 1.00 88.88 340 VAL A N 1
ATOM 2580 C CA . VAL A 1 340 ? -10.194 3.271 3.001 1.00 88.88 340 VAL A CA 1
ATOM 2581 C C . VAL A 1 340 ? -11.004 4.561 3.178 1.00 88.88 340 VAL A C 1
ATOM 2583 O O . VAL A 1 340 ? -10.860 5.507 2.391 1.00 88.88 340 VAL A O 1
ATOM 2586 N N . LYS A 1 341 ? -11.783 4.670 4.257 1.00 87.75 341 LYS A N 1
ATOM 2587 C CA . LYS A 1 341 ? -12.497 5.893 4.642 1.00 87.75 341 LYS A CA 1
ATOM 2588 C C . LYS A 1 341 ? -11.548 7.053 4.949 1.00 87.75 341 LYS A C 1
ATOM 2590 O O . LYS A 1 341 ? -11.916 8.195 4.658 1.00 87.75 341 LYS A O 1
ATOM 2595 N N . ARG A 1 342 ? -10.345 6.784 5.475 1.00 87.69 342 ARG A N 1
ATOM 2596 C CA . ARG A 1 342 ? -9.326 7.801 5.797 1.00 87.69 342 ARG A CA 1
ATOM 2597 C C . ARG A 1 342 ? -8.472 8.224 4.604 1.00 87.69 342 ARG A C 1
ATOM 2599 O O . ARG A 1 342 ? -7.773 9.225 4.703 1.00 87.69 342 ARG A O 1
ATOM 2606 N N . MET A 1 343 ? -8.529 7.512 3.481 1.00 89.25 343 MET A N 1
ATOM 2607 C CA . MET A 1 343 ? -7.706 7.814 2.305 1.00 89.25 343 MET A CA 1
ATOM 2608 C C . MET A 1 343 ? -8.160 9.105 1.623 1.00 89.25 343 MET A C 1
ATOM 2610 O O . MET A 1 343 ? -9.360 9.300 1.387 1.00 89.25 343 MET A O 1
ATOM 2614 N N . SER A 1 344 ? -7.210 9.974 1.272 1.00 90.00 344 SER A N 1
ATOM 2615 C CA . SER A 1 344 ? -7.512 11.199 0.533 1.00 90.00 344 SER A CA 1
ATOM 2616 C C . SER A 1 344 ? -8.030 10.890 -0.877 1.00 90.00 344 SER A C 1
ATOM 2618 O O . SER A 1 344 ? -7.826 9.809 -1.438 1.00 90.00 344 SER A O 1
ATOM 2620 N N . THR A 1 345 ? -8.711 11.858 -1.492 1.00 85.44 345 THR A N 1
ATOM 2621 C CA . THR A 1 345 ? -9.122 11.743 -2.901 1.00 85.44 345 THR A CA 1
ATOM 2622 C C . THR A 1 345 ? -7.919 11.622 -3.835 1.00 85.44 345 THR A C 1
ATOM 2624 O O . THR A 1 345 ? -8.015 10.955 -4.861 1.00 85.44 345 THR A O 1
ATOM 2627 N N . PHE A 1 346 ? -6.777 12.198 -3.455 1.00 87.75 346 PHE A N 1
ATOM 2628 C CA 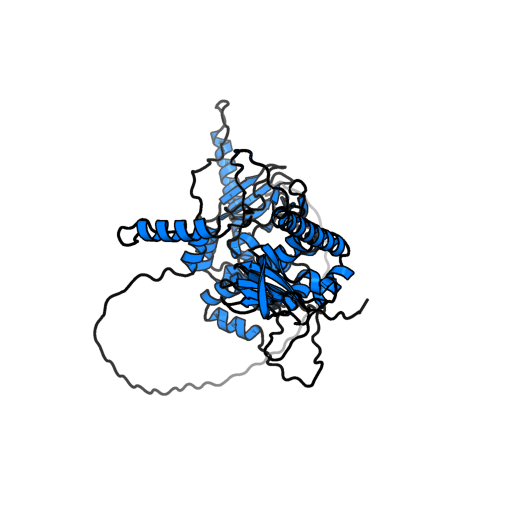. PHE A 1 346 ? -5.524 12.105 -4.196 1.00 87.75 346 PHE A CA 1
ATOM 2629 C C . PHE A 1 346 ? -4.985 10.667 -4.242 1.00 87.75 346 PHE A C 1
ATOM 2631 O O . PHE A 1 346 ? -4.697 10.172 -5.328 1.00 87.75 346 PHE A O 1
ATOM 2638 N N . VAL A 1 347 ? -4.957 9.944 -3.114 1.00 89.19 347 VAL A N 1
ATOM 2639 C CA . VAL A 1 347 ? -4.579 8.513 -3.096 1.00 89.19 347 VAL A CA 1
ATOM 2640 C C . VAL A 1 347 ? -5.463 7.696 -4.029 1.00 89.19 347 VAL A C 1
ATOM 2642 O O . VAL A 1 347 ? -4.972 6.846 -4.764 1.00 89.19 347 VAL A O 1
ATOM 2645 N N . ARG A 1 348 ? -6.768 7.979 -4.040 1.00 84.75 348 ARG A N 1
ATOM 2646 C CA . ARG A 1 348 ? -7.717 7.283 -4.916 1.00 84.75 348 ARG A CA 1
ATOM 2647 C C . ARG A 1 348 ? -7.447 7.554 -6.394 1.00 84.75 348 ARG A C 1
ATOM 2649 O O . ARG A 1 348 ? -7.581 6.639 -7.193 1.00 84.75 348 ARG A O 1
ATOM 2656 N N . GLN A 1 349 ? -7.039 8.770 -6.761 1.00 85.19 349 GLN A N 1
ATOM 2657 C CA . GLN A 1 349 ? -6.617 9.086 -8.133 1.00 85.19 349 GLN A CA 1
ATOM 2658 C C . GLN A 1 349 ? -5.333 8.343 -8.521 1.00 85.19 349 GLN A C 1
ATOM 2660 O O . GLN A 1 349 ? -5.232 7.837 -9.635 1.00 85.19 349 GLN A O 1
ATOM 2665 N N . ILE A 1 350 ? -4.371 8.249 -7.601 1.00 87.88 350 ILE A N 1
ATOM 2666 C CA . ILE A 1 350 ? -3.103 7.545 -7.825 1.00 87.88 350 ILE A CA 1
ATOM 2667 C C . ILE A 1 350 ? -3.316 6.035 -7.953 1.00 87.88 350 ILE A C 1
ATOM 2669 O O . ILE A 1 350 ? -2.694 5.418 -8.809 1.00 87.88 350 ILE A O 1
ATOM 2673 N N . ASP A 1 351 ? -4.216 5.446 -7.161 1.00 88.31 351 ASP A N 1
ATOM 2674 C CA . ASP A 1 351 ? -4.539 4.010 -7.204 1.00 88.31 351 ASP A CA 1
ATOM 2675 C C . ASP A 1 351 ? -5.003 3.544 -8.598 1.00 88.31 351 ASP A C 1
ATOM 2677 O O . ASP A 1 351 ? -4.720 2.417 -8.992 1.00 88.31 351 ASP A O 1
ATOM 2681 N N . PHE A 1 352 ? -5.650 4.421 -9.379 1.00 84.94 352 PHE A N 1
ATOM 2682 C CA . PHE A 1 352 ? -6.014 4.143 -10.777 1.00 84.94 352 PHE A CA 1
ATOM 2683 C C . PHE A 1 352 ? -4.825 4.153 -11.747 1.00 84.94 352 PHE A C 1
ATOM 2685 O O . PHE A 1 352 ? -4.895 3.538 -12.812 1.00 84.94 352 PHE A O 1
ATOM 2692 N N . ALA A 1 353 ? -3.778 4.912 -11.433 1.00 87.12 353 ALA A N 1
ATOM 2693 C CA . ALA A 1 353 ? -2.688 5.203 -12.358 1.00 87.12 353 ALA A CA 1
ATOM 2694 C C . ALA A 1 353 ? -1.410 4.406 -12.055 1.00 87.12 353 ALA A C 1
ATOM 2696 O O . ALA A 1 353 ? -0.598 4.207 -12.954 1.00 87.12 353 ALA A O 1
ATOM 2697 N N . VAL A 1 354 ? -1.230 3.946 -10.816 1.00 88.69 354 VAL A N 1
ATOM 2698 C CA . VAL A 1 354 ? -0.060 3.169 -10.396 1.00 88.69 354 VAL A CA 1
ATOM 2699 C C . VAL A 1 354 ? -0.306 1.677 -10.575 1.00 88.69 354 VAL A C 1
ATOM 2701 O O . VAL A 1 354 ? -1.257 1.117 -10.022 1.00 88.69 354 VAL A O 1
ATOM 2704 N N . ASP A 1 355 ? 0.608 1.014 -11.281 1.00 87.19 355 ASP A N 1
ATOM 2705 C CA . ASP A 1 355 ? 0.532 -0.421 -11.543 1.00 87.19 355 ASP A CA 1
ATOM 2706 C C . ASP A 1 355 ? 1.513 -1.212 -10.681 1.00 87.19 355 ASP A C 1
ATOM 2708 O O . ASP A 1 355 ? 2.649 -0.800 -10.447 1.00 87.19 355 ASP A O 1
ATOM 2712 N N . TRP A 1 356 ? 1.070 -2.387 -10.238 1.00 90.62 356 TRP A N 1
ATOM 2713 C CA . TRP A 1 356 ? 1.940 -3.401 -9.655 1.00 90.62 356 TRP A CA 1
ATOM 2714 C C . TRP A 1 356 ? 2.272 -4.429 -10.737 1.00 90.62 356 TRP A C 1
ATOM 2716 O O . TRP A 1 356 ? 1.376 -5.070 -11.283 1.00 90.62 356 TRP A O 1
ATOM 2726 N N . GLN A 1 357 ? 3.556 -4.558 -11.060 1.00 90.50 357 GLN A N 1
ATOM 2727 C CA . GLN A 1 357 ? 4.070 -5.443 -12.096 1.00 90.50 357 GLN A CA 1
ATOM 2728 C C . GLN A 1 357 ? 4.938 -6.544 -11.482 1.00 90.50 357 GLN A C 1
ATOM 2730 O O . GLN A 1 357 ? 5.820 -6.269 -10.670 1.00 90.50 357 GLN A O 1
ATOM 2735 N N . MET A 1 358 ? 4.712 -7.783 -11.916 1.00 93.19 358 MET A N 1
ATOM 2736 C CA . MET A 1 358 ? 5.603 -8.911 -11.655 1.00 93.19 358 MET A CA 1
ATOM 2737 C C . MET A 1 358 ? 6.519 -9.114 -12.865 1.00 93.19 358 MET A C 1
ATOM 2739 O O . MET A 1 358 ? 6.052 -9.137 -14.006 1.00 93.19 358 MET A O 1
ATOM 2743 N N . LEU A 1 359 ? 7.817 -9.256 -12.619 1.00 95.69 359 LEU A N 1
ATOM 2744 C CA . LEU A 1 359 ? 8.834 -9.497 -13.632 1.00 95.69 359 LEU A CA 1
ATOM 2745 C C . LEU A 1 359 ? 9.634 -10.745 -13.257 1.00 95.69 359 LEU A C 1
ATOM 2747 O O . LEU A 1 359 ? 10.366 -10.742 -12.272 1.00 95.69 359 LEU A O 1
ATOM 2751 N N . GLU A 1 360 ? 9.494 -11.802 -14.051 1.00 95.56 360 GLU A N 1
ATOM 2752 C CA . GLU A 1 360 ? 10.216 -13.062 -13.841 1.00 95.56 360 GLU A CA 1
ATOM 2753 C C . GLU A 1 360 ? 11.725 -12.906 -14.069 1.00 95.56 360 GLU A C 1
ATOM 2755 O O . GLU A 1 360 ? 12.172 -12.083 -14.877 1.00 95.56 360 GLU A O 1
ATOM 2760 N N . ALA A 1 361 ? 12.505 -13.750 -13.396 1.00 93.81 361 ALA A N 1
ATOM 2761 C CA . ALA A 1 361 ? 13.947 -13.848 -13.576 1.00 93.81 361 ALA A CA 1
ATOM 2762 C C . ALA A 1 361 ? 14.348 -13.965 -15.062 1.00 93.81 361 ALA A C 1
ATOM 2764 O O . ALA A 1 361 ? 13.741 -14.686 -15.852 1.00 93.81 361 ALA A O 1
ATOM 2765 N N . GLY A 1 362 ? 15.397 -13.244 -15.455 1.00 90.44 362 GLY A N 1
ATOM 2766 C CA . GLY A 1 362 ? 15.926 -13.214 -16.819 1.00 90.44 362 GLY A CA 1
ATOM 2767 C C . GLY A 1 362 ? 15.175 -12.296 -17.789 1.00 90.44 362 GLY A C 1
ATOM 2768 O O . GLY A 1 362 ? 15.731 -11.950 -18.835 1.00 90.44 362 GLY A O 1
ATOM 2769 N N . LYS A 1 363 ? 13.951 -11.846 -17.469 1.00 96.12 363 LYS A N 1
ATOM 2770 C CA . LYS A 1 363 ? 13.204 -10.914 -18.328 1.00 96.12 363 LYS A CA 1
ATOM 2771 C C . LYS A 1 363 ? 13.734 -9.483 -18.203 1.00 96.12 363 LYS A C 1
ATOM 2773 O O . LYS A 1 363 ? 14.190 -9.049 -17.145 1.00 96.12 363 LYS A O 1
ATOM 2778 N N . ALA A 1 364 ? 13.666 -8.735 -19.303 1.00 95.94 364 ALA A N 1
ATOM 2779 C CA . ALA A 1 364 ? 14.000 -7.314 -19.316 1.00 95.94 364 ALA A CA 1
ATOM 2780 C C . ALA A 1 364 ? 12.814 -6.485 -18.817 1.00 95.94 364 ALA A C 1
ATOM 2782 O O . ALA A 1 364 ? 11.698 -6.667 -19.299 1.00 95.94 364 ALA A O 1
ATOM 2783 N N . LEU A 1 365 ? 13.075 -5.561 -17.893 1.00 96.62 365 LEU A N 1
ATOM 2784 C CA . LEU A 1 365 ? 12.124 -4.521 -17.509 1.00 96.62 365 LEU A CA 1
ATOM 2785 C C . LEU A 1 365 ? 11.944 -3.516 -18.653 1.00 96.62 365 LEU A C 1
ATOM 2787 O O . LEU A 1 365 ? 10.826 -3.163 -19.007 1.00 96.62 365 LEU A O 1
ATOM 2791 N N . PHE A 1 366 ? 13.064 -3.083 -19.228 1.00 96.38 366 PHE A N 1
ATOM 2792 C CA . PHE A 1 366 ? 13.149 -2.284 -20.447 1.00 96.38 366 PHE A CA 1
ATOM 2793 C C . PHE A 1 366 ? 14.529 -2.475 -21.080 1.00 96.38 366 PHE A C 1
ATOM 2795 O O . PHE A 1 366 ? 15.476 -2.940 -20.430 1.00 96.38 366 PHE A O 1
ATOM 2802 N N . ARG A 1 367 ? 14.648 -2.116 -22.353 1.00 96.00 367 ARG A N 1
ATOM 2803 C CA . ARG A 1 367 ? 15.874 -2.196 -23.144 1.00 96.00 367 ARG A CA 1
ATOM 2804 C C . ARG A 1 367 ? 16.450 -0.812 -23.400 1.00 96.00 367 ARG A C 1
ATOM 2806 O O . ARG A 1 367 ? 15.757 0.196 -23.337 1.00 96.00 367 ARG A O 1
ATOM 2813 N N . GLN A 1 368 ? 17.749 -0.778 -23.670 1.00 94.69 368 GLN A N 1
ATOM 2814 C CA . GLN A 1 368 ? 18.438 0.438 -24.091 1.00 94.69 368 GLN A CA 1
ATOM 2815 C C . GLN A 1 368 ? 17.829 0.959 -25.401 1.00 94.69 368 GLN A C 1
ATOM 2817 O O . GLN A 1 368 ? 17.632 0.176 -26.329 1.00 94.69 368 GLN A O 1
ATOM 2822 N N . GLY A 1 369 ? 17.557 2.263 -25.463 1.00 93.75 369 GLY A N 1
ATOM 2823 C CA . GLY A 1 369 ? 16.865 2.917 -26.580 1.00 93.75 369 GLY A CA 1
ATOM 2824 C C . GLY A 1 369 ? 15.336 2.892 -26.484 1.00 93.75 369 GLY A C 1
ATOM 2825 O O . GLY A 1 369 ? 14.671 3.570 -27.260 1.00 93.75 369 GLY A O 1
ATOM 2826 N N . ASP A 1 370 ? 14.748 2.160 -25.529 1.00 95.38 370 ASP A N 1
ATOM 2827 C CA . ASP A 1 370 ? 13.297 2.205 -25.328 1.00 95.38 370 ASP A CA 1
ATOM 2828 C C . ASP A 1 370 ? 12.854 3.613 -24.869 1.00 95.38 370 ASP A C 1
ATOM 2830 O O . ASP A 1 370 ? 13.625 4.340 -24.224 1.00 95.38 370 ASP A O 1
ATOM 2834 N N . PRO A 1 371 ? 11.595 4.012 -25.127 1.00 94.31 371 PRO A N 1
ATOM 2835 C CA . PRO A 1 371 ? 11.047 5.245 -24.576 1.00 94.31 371 PRO A CA 1
ATOM 2836 C C . PRO A 1 371 ? 10.996 5.214 -23.035 1.00 94.31 371 PRO A C 1
ATOM 2838 O O . PRO A 1 371 ? 10.795 4.175 -22.398 1.00 94.31 371 PRO A O 1
ATOM 2841 N N . SER A 1 372 ? 11.165 6.382 -22.411 1.00 93.44 372 SER A N 1
ATOM 2842 C CA . SER A 1 372 ? 11.134 6.559 -20.954 1.00 93.44 372 SER A CA 1
ATOM 2843 C C . SER A 1 372 ? 9.787 7.114 -20.471 1.00 93.44 372 SER A C 1
ATOM 2845 O O . SER A 1 372 ? 9.645 8.263 -20.067 1.00 93.44 372 SER A O 1
ATOM 2847 N N . ASP A 1 373 ? 8.765 6.263 -20.490 1.00 91.31 373 ASP A N 1
ATOM 2848 C CA . ASP A 1 373 ? 7.377 6.615 -20.159 1.00 91.31 373 ASP A CA 1
ATOM 2849 C C . ASP A 1 373 ? 7.012 6.446 -18.672 1.00 91.31 373 ASP A C 1
ATOM 2851 O O . ASP A 1 373 ? 5.943 6.868 -18.237 1.00 91.31 373 ASP A O 1
ATOM 2855 N N . SER A 1 374 ? 7.853 5.780 -17.878 1.00 93.56 374 SER A N 1
ATOM 2856 C CA . SER A 1 374 ? 7.539 5.399 -16.493 1.00 93.56 374 SER A CA 1
ATOM 2857 C C . SER A 1 374 ? 8.779 5.255 -15.617 1.00 93.56 374 SER A C 1
ATOM 2859 O O . SER A 1 374 ? 9.855 4.879 -16.091 1.00 93.56 374 SER A O 1
ATOM 2861 N N . ILE A 1 375 ? 8.623 5.498 -14.319 1.00 93.38 375 ILE A N 1
ATOM 2862 C CA . ILE A 1 375 ? 9.620 5.149 -13.300 1.00 93.38 375 ILE A CA 1
ATOM 2863 C C . ILE A 1 375 ? 9.179 3.886 -12.565 1.00 93.38 375 ILE A C 1
ATOM 2865 O O . ILE A 1 375 ? 7.982 3.607 -12.463 1.00 93.38 375 ILE A O 1
ATOM 2869 N N . TYR A 1 376 ? 10.147 3.147 -12.030 1.00 93.75 376 TYR A N 1
ATOM 2870 C CA . TYR A 1 376 ? 9.882 1.906 -11.313 1.00 93.75 376 TYR A CA 1
ATOM 2871 C C . TYR A 1 376 ? 10.477 1.944 -9.909 1.00 93.75 376 TYR A C 1
ATOM 2873 O O . TYR A 1 376 ? 11.576 2.460 -9.715 1.00 93.75 376 TYR A O 1
ATOM 2881 N N . ILE A 1 377 ? 9.765 1.377 -8.939 1.00 90.25 377 ILE A N 1
ATOM 2882 C CA . ILE A 1 377 ? 10.267 1.135 -7.582 1.00 90.25 377 ILE A CA 1
ATOM 2883 C C . ILE A 1 377 ? 10.330 -0.369 -7.367 1.00 90.25 377 ILE A C 1
ATOM 2885 O O . ILE A 1 377 ? 9.317 -1.051 -7.520 1.00 90.25 377 ILE A O 1
ATOM 2889 N N . VAL A 1 378 ? 11.497 -0.880 -6.979 1.00 90.31 378 VAL A N 1
ATOM 2890 C CA . VAL A 1 378 ? 11.672 -2.295 -6.629 1.00 90.31 378 VAL A CA 1
ATOM 2891 C C . VAL A 1 378 ? 11.048 -2.561 -5.260 1.00 90.31 378 VAL A C 1
ATOM 2893 O O . VAL A 1 378 ? 11.575 -2.132 -4.233 1.00 90.31 378 VAL A O 1
ATOM 2896 N N . LEU A 1 379 ? 9.933 -3.288 -5.227 1.00 86.00 379 LEU A N 1
ATOM 2897 C CA . LEU A 1 379 ? 9.269 -3.687 -3.982 1.00 86.00 379 LEU A CA 1
ATOM 2898 C C . LEU A 1 379 ? 9.956 -4.908 -3.374 1.00 86.00 379 LEU A C 1
ATOM 2900 O O . LEU A 1 379 ? 10.296 -4.928 -2.191 1.00 86.00 379 LEU A O 1
ATOM 2904 N N . THR A 1 380 ? 10.186 -5.915 -4.210 1.00 85.94 380 THR A N 1
ATOM 2905 C CA . THR A 1 380 ? 10.926 -7.137 -3.905 1.00 85.94 380 THR A CA 1
ATOM 2906 C C . THR A 1 380 ? 11.657 -7.575 -5.173 1.00 85.94 380 THR A C 1
ATOM 2908 O O . THR A 1 380 ? 11.263 -7.203 -6.273 1.00 85.94 380 THR A O 1
ATOM 2911 N N . GLY A 1 381 ? 12.749 -8.326 -5.045 1.00 88.38 381 GLY A N 1
ATOM 2912 C CA . GLY A 1 381 ? 13.522 -8.788 -6.200 1.00 88.38 381 GLY A CA 1
ATOM 2913 C C . GLY A 1 381 ? 14.913 -8.180 -6.295 1.00 88.38 381 GLY A C 1
ATOM 2914 O O . GLY A 1 381 ? 15.472 -7.695 -5.303 1.00 88.38 381 GLY A O 1
ATOM 2915 N N . ARG A 1 382 ? 15.505 -8.297 -7.483 1.00 89.00 382 ARG A N 1
ATOM 2916 C CA . ARG A 1 382 ? 16.799 -7.701 -7.821 1.00 89.00 382 ARG A CA 1
ATOM 2917 C C . ARG A 1 382 ? 16.885 -7.508 -9.324 1.00 89.00 382 ARG A C 1
ATOM 2919 O O . ARG A 1 382 ? 16.671 -8.451 -10.086 1.00 89.00 382 ARG A O 1
ATOM 2926 N N . LEU A 1 383 ? 17.246 -6.299 -9.728 1.00 92.31 383 LEU A N 1
ATOM 2927 C CA . LEU A 1 383 ? 17.455 -5.940 -11.122 1.00 92.31 383 LEU A CA 1
ATOM 2928 C C . LEU A 1 383 ? 18.931 -5.634 -11.377 1.00 92.31 383 LEU A C 1
ATOM 2930 O O . LEU A 1 383 ? 19.658 -5.222 -10.477 1.00 92.31 383 LEU A O 1
ATOM 2934 N N . ARG A 1 384 ? 19.358 -5.798 -12.625 1.00 91.25 384 ARG A N 1
ATOM 2935 C CA . ARG A 1 384 ? 20.712 -5.518 -13.096 1.00 91.25 384 ARG A CA 1
ATOM 2936 C C . ARG A 1 384 ? 20.660 -4.636 -14.335 1.00 91.25 384 ARG A C 1
ATOM 2938 O O . ARG A 1 384 ? 19.962 -4.963 -15.291 1.00 91.25 384 ARG A O 1
ATOM 2945 N N . SER A 1 385 ? 21.393 -3.529 -14.311 1.00 91.56 385 SER A N 1
ATOM 2946 C CA . SER A 1 385 ? 21.536 -2.587 -15.423 1.00 91.56 385 SER A CA 1
ATOM 2947 C C . SER A 1 385 ? 22.779 -2.915 -16.242 1.00 91.56 385 SER A C 1
ATOM 2949 O O . SER A 1 385 ? 23.880 -3.039 -15.704 1.00 91.56 385 SER A O 1
ATOM 2951 N N . VAL A 1 386 ? 22.603 -3.056 -17.552 1.00 90.88 386 VAL A N 1
ATOM 2952 C CA . VAL A 1 386 ? 23.655 -3.415 -18.502 1.00 90.88 386 VAL A CA 1
ATOM 2953 C C . VAL A 1 386 ? 23.658 -2.416 -19.653 1.00 90.88 386 VAL A C 1
ATOM 2955 O O . VAL A 1 386 ? 22.631 -2.194 -20.299 1.00 90.88 386 VAL A O 1
ATOM 2958 N N . LEU A 1 387 ? 24.821 -1.833 -19.929 1.00 91.19 387 LEU A N 1
ATOM 2959 C CA . LEU A 1 387 ? 25.059 -0.982 -21.090 1.00 91.19 387 LEU A CA 1
ATOM 2960 C C . LEU A 1 387 ? 25.632 -1.833 -22.220 1.00 91.19 387 LEU A C 1
ATOM 2962 O O . LEU A 1 387 ? 26.582 -2.586 -22.013 1.00 91.19 387 LEU A O 1
ATOM 2966 N N . THR A 1 388 ? 25.061 -1.722 -23.417 1.00 89.19 388 THR A N 1
ATOM 2967 C CA . THR A 1 388 ? 25.652 -2.333 -24.611 1.00 89.19 388 THR A CA 1
ATOM 2968 C C . THR A 1 388 ? 26.471 -1.273 -25.335 1.00 89.19 388 THR A C 1
ATOM 2970 O O . THR A 1 388 ? 25.923 -0.297 -25.849 1.00 89.19 388 THR A O 1
ATOM 2973 N N . THR A 1 389 ? 27.791 -1.448 -25.349 1.00 89.19 389 THR A N 1
ATOM 2974 C CA . THR A 1 389 ? 28.726 -0.557 -26.046 1.00 89.19 389 THR A CA 1
ATOM 2975 C C . THR A 1 389 ? 28.630 -0.775 -27.559 1.00 89.19 389 THR A C 1
ATOM 2977 O O . THR A 1 389 ? 28.197 -1.831 -28.015 1.00 89.19 389 THR A O 1
ATOM 2980 N N . VAL A 1 390 ? 29.081 0.198 -28.358 1.00 82.31 390 VAL A N 1
ATOM 2981 C CA . VAL A 1 390 ? 29.035 0.182 -29.838 1.00 82.31 390 VAL A CA 1
ATOM 2982 C C . VAL A 1 390 ? 29.625 -1.101 -30.455 1.00 82.31 390 VAL A C 1
ATOM 2984 O O . VAL A 1 390 ? 29.164 -1.554 -31.496 1.00 82.31 390 VAL A O 1
ATOM 2987 N N . GLY A 1 391 ? 30.593 -1.742 -29.791 1.00 80.75 391 GLY A N 1
ATOM 2988 C CA . GLY A 1 391 ? 31.169 -3.029 -30.207 1.00 80.75 391 GLY A CA 1
ATOM 2989 C C . GLY A 1 391 ? 30.369 -4.282 -29.811 1.00 80.75 391 GLY A C 1
ATOM 2990 O O . GLY A 1 391 ? 30.909 -5.380 -29.876 1.00 80.75 391 GLY A O 1
ATOM 2991 N N . GLY A 1 392 ? 29.136 -4.149 -29.312 1.00 84.19 392 GLY A N 1
ATOM 2992 C CA . GLY A 1 392 ? 28.289 -5.264 -28.860 1.00 84.19 392 GLY A CA 1
ATOM 2993 C C . GLY A 1 392 ? 28.667 -5.858 -27.496 1.00 84.19 392 GLY A C 1
ATOM 2994 O O . GLY A 1 392 ? 27.947 -6.707 -26.966 1.00 84.19 392 GLY A O 1
ATOM 2995 N N . LYS A 1 393 ? 29.771 -5.400 -26.892 1.00 86.69 393 LYS A N 1
ATOM 2996 C CA . LYS A 1 393 ? 30.174 -5.776 -25.534 1.00 86.69 393 LYS A CA 1
ATOM 2997 C C . LYS A 1 393 ? 29.154 -5.241 -24.526 1.00 86.69 393 LYS A C 1
ATOM 2999 O O . LYS A 1 393 ? 28.794 -4.066 -24.562 1.00 86.69 393 LYS A O 1
ATOM 3004 N N . LYS A 1 394 ? 28.716 -6.113 -23.619 1.00 86.81 394 LYS A N 1
ATOM 3005 C CA . LYS A 1 394 ? 27.814 -5.781 -22.514 1.00 86.81 394 LYS A CA 1
ATOM 3006 C C . LYS A 1 394 ? 28.622 -5.473 -21.260 1.00 86.81 394 LYS A C 1
ATOM 3008 O O . LYS A 1 394 ? 29.396 -6.316 -20.814 1.00 86.81 394 LYS A O 1
ATOM 3013 N N . GLU A 1 395 ? 28.426 -4.292 -20.692 1.00 84.75 395 GLU A N 1
ATOM 3014 C CA . GLU A 1 395 ? 29.087 -3.844 -19.467 1.00 84.75 395 GLU A CA 1
ATOM 3015 C C . GLU A 1 395 ? 28.061 -3.653 -18.348 1.00 84.75 395 GLU A C 1
ATOM 3017 O O . GLU A 1 395 ? 26.995 -3.068 -18.551 1.00 84.75 395 GLU A O 1
ATOM 3022 N N . LEU A 1 396 ? 28.366 -4.187 -17.163 1.00 82.81 396 LEU A N 1
ATOM 3023 C CA . LEU A 1 396 ? 27.539 -4.023 -15.971 1.00 82.81 396 LEU A CA 1
ATOM 3024 C C . LEU A 1 396 ? 27.661 -2.581 -15.472 1.00 82.81 396 LEU A C 1
ATOM 3026 O O . LEU A 1 396 ? 28.755 -2.139 -15.135 1.00 82.81 396 LEU A O 1
ATOM 3030 N N . VAL A 1 397 ? 26.537 -1.868 -15.404 1.00 84.00 397 VAL A N 1
ATOM 3031 C CA . VAL A 1 397 ? 26.491 -0.489 -14.893 1.00 84.00 397 VAL A CA 1
ATOM 3032 C C . VAL A 1 397 ? 26.164 -0.466 -13.405 1.00 84.00 397 VAL A C 1
ATOM 3034 O O . VAL A 1 397 ? 26.704 0.353 -12.670 1.00 84.00 397 VAL A O 1
ATOM 3037 N N . GLY A 1 398 ? 25.287 -1.364 -12.954 1.00 82.94 398 GLY A N 1
ATOM 3038 C CA . GLY A 1 398 ? 24.902 -1.459 -11.551 1.00 82.94 398 GLY A CA 1
ATOM 3039 C C . GLY A 1 398 ? 23.759 -2.436 -11.312 1.00 82.94 398 GLY A C 1
ATOM 3040 O O . GLY A 1 398 ? 23.227 -3.048 -12.241 1.00 82.94 398 GLY A O 1
ATOM 3041 N N . GLU A 1 399 ? 23.367 -2.568 -10.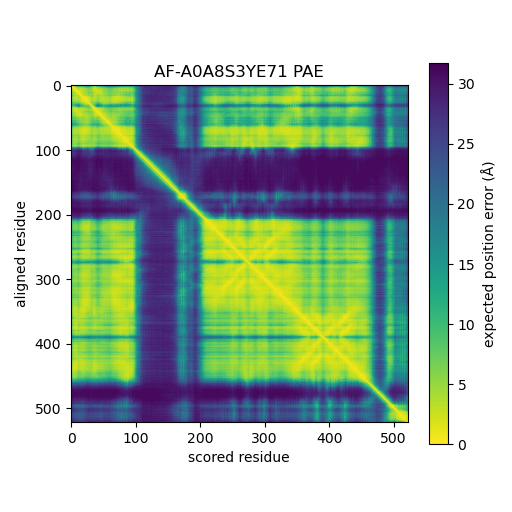051 1.00 86.56 399 GLU A N 1
ATOM 3042 C CA . GLU A 1 399 ? 22.223 -3.369 -9.619 1.00 86.56 399 GLU A CA 1
ATOM 3043 C C . GLU A 1 399 ? 21.231 -2.511 -8.841 1.00 86.56 399 GLU A C 1
ATOM 3045 O O . GLU A 1 399 ? 21.595 -1.472 -8.297 1.00 86.56 399 GLU A O 1
ATOM 3050 N N . PHE A 1 400 ? 19.979 -2.962 -8.794 1.00 87.25 400 PHE A N 1
ATOM 3051 C CA . PHE A 1 400 ? 18.917 -2.322 -8.031 1.00 87.25 400 PHE A CA 1
ATOM 3052 C C . PHE A 1 400 ? 18.259 -3.340 -7.100 1.00 87.25 400 PHE A C 1
ATOM 3054 O O . PHE A 1 400 ? 17.745 -4.372 -7.551 1.00 87.25 400 PHE A O 1
ATOM 3061 N N . GLY A 1 401 ? 18.295 -3.057 -5.798 1.00 85.94 401 GLY A N 1
ATOM 3062 C CA . GLY A 1 401 ? 17.660 -3.863 -4.757 1.00 85.94 401 GLY A CA 1
ATOM 3063 C C . GLY A 1 401 ? 16.289 -3.342 -4.326 1.00 85.94 401 GLY A C 1
ATOM 3064 O O . GLY A 1 401 ? 15.783 -2.350 -4.844 1.00 85.94 401 GLY A O 1
ATOM 3065 N N . ARG A 1 402 ? 15.688 -4.013 -3.334 1.00 83.44 402 ARG A N 1
ATOM 3066 C CA . ARG A 1 402 ? 14.454 -3.551 -2.681 1.00 83.44 402 ARG A CA 1
ATOM 3067 C C . ARG A 1 402 ? 14.625 -2.114 -2.201 1.00 83.44 402 ARG A C 1
ATOM 3069 O O . ARG A 1 402 ? 15.603 -1.784 -1.536 1.00 83.44 402 ARG A O 1
ATOM 3076 N N . GLY A 1 403 ? 13.625 -1.298 -2.493 1.00 79.44 403 GLY A N 1
ATOM 3077 C CA . GLY A 1 403 ? 13.598 0.096 -2.101 1.00 79.44 403 GLY A CA 1
ATOM 3078 C C . GLY A 1 403 ? 14.316 1.032 -3.079 1.00 79.44 403 GLY A C 1
ATOM 3079 O O . GLY A 1 403 ? 14.433 2.223 -2.792 1.00 79.44 403 GLY A O 1
ATOM 3080 N N . GLU A 1 404 ? 14.777 0.557 -4.232 1.00 83.31 404 GLU A N 1
ATOM 3081 C CA . GLU A 1 404 ? 15.461 1.410 -5.198 1.00 83.31 404 GLU A CA 1
ATOM 3082 C C . GLU A 1 404 ? 14.563 1.887 -6.342 1.00 83.31 404 GLU A C 1
ATOM 3084 O O . GLU A 1 404 ? 13.717 1.150 -6.853 1.00 83.31 404 GLU A O 1
ATOM 3089 N N . LEU A 1 405 ? 14.793 3.136 -6.762 1.00 87.56 405 LEU A N 1
ATOM 3090 C CA . LEU A 1 405 ? 14.195 3.730 -7.957 1.00 87.56 405 LEU A CA 1
ATOM 3091 C C . LEU A 1 405 ? 14.996 3.366 -9.204 1.00 87.56 405 LEU A C 1
ATOM 3093 O O . LEU A 1 405 ? 16.223 3.509 -9.220 1.00 87.56 405 LEU A O 1
ATOM 3097 N N . VAL A 1 406 ? 14.286 2.996 -10.264 1.00 91.44 406 VAL A N 1
ATOM 3098 C CA . VAL A 1 406 ? 14.840 2.603 -11.560 1.00 91.44 406 VAL A CA 1
ATOM 3099 C C . VAL A 1 406 ? 14.218 3.446 -12.670 1.00 91.44 406 VAL A C 1
ATOM 3101 O O . VAL A 1 406 ? 13.009 3.685 -12.689 1.00 91.44 406 VAL A O 1
ATOM 3104 N N . GLY A 1 407 ? 15.054 3.906 -13.605 1.00 89.25 407 GLY A N 1
ATOM 3105 C CA . GLY A 1 407 ? 14.617 4.663 -14.782 1.00 89.25 407 GLY A CA 1
ATOM 3106 C C . GLY A 1 407 ? 14.203 6.114 -14.509 1.00 89.25 407 GLY A C 1
ATOM 3107 O O . GLY A 1 407 ? 13.559 6.729 -15.355 1.00 89.25 407 GLY A O 1
ATOM 3108 N N . ILE A 1 408 ? 14.523 6.650 -13.325 1.00 88.31 408 ILE A N 1
ATOM 3109 C CA . ILE A 1 408 ? 14.171 8.019 -12.917 1.00 88.31 408 ILE A CA 1
ATOM 3110 C C . ILE A 1 408 ? 14.911 9.086 -13.729 1.00 88.31 408 ILE A C 1
ATOM 3112 O O . ILE A 1 408 ? 14.330 10.124 -14.036 1.00 88.31 408 ILE A O 1
ATOM 3116 N N . VAL A 1 409 ? 16.174 8.836 -14.085 1.00 86.00 409 VAL A N 1
ATOM 3117 C CA . VAL A 1 409 ? 17.017 9.815 -14.781 1.00 86.00 409 VAL A CA 1
ATOM 3118 C C . VAL A 1 409 ? 16.427 10.105 -16.153 1.00 86.00 409 VAL A C 1
ATOM 3120 O O . VAL A 1 409 ? 16.134 11.253 -16.459 1.00 86.00 409 VAL A O 1
ATOM 3123 N N . GLU A 1 410 ? 16.160 9.058 -16.928 1.00 90.50 410 GLU A N 1
ATOM 3124 C CA . GLU A 1 410 ? 15.694 9.164 -18.307 1.00 90.50 410 GLU A CA 1
ATOM 3125 C C . GLU A 1 410 ? 14.310 9.811 -18.407 1.00 90.50 410 GLU A C 1
ATOM 3127 O O . GLU A 1 410 ? 14.093 10.649 -19.278 1.00 90.50 410 GLU A O 1
ATOM 3132 N N . VAL A 1 411 ? 13.409 9.505 -17.464 1.00 91.12 411 VAL A N 1
ATOM 3133 C CA . VAL A 1 411 ? 12.073 10.123 -17.396 1.00 91.12 411 VAL A CA 1
ATOM 3134 C C . VAL A 1 411 ? 12.160 11.616 -17.066 1.00 91.12 411 VAL A C 1
ATOM 3136 O O . VAL A 1 411 ? 11.400 12.417 -17.606 1.00 91.12 411 VAL A O 1
ATOM 3139 N N . LEU A 1 412 ? 13.068 12.018 -16.170 1.00 86.50 412 LEU A N 1
ATOM 3140 C CA . LEU A 1 412 ? 13.222 13.426 -15.793 1.00 86.50 412 LEU A CA 1
ATOM 3141 C C . LEU A 1 412 ? 13.978 14.246 -16.837 1.00 86.50 412 LEU A C 1
ATOM 3143 O O . LEU A 1 412 ? 13.662 15.421 -17.006 1.00 86.50 412 LEU A O 1
ATOM 3147 N N . THR A 1 413 ? 14.941 13.645 -17.538 1.00 86.75 413 THR A N 1
ATOM 3148 C CA . THR A 1 413 ? 15.683 14.306 -18.621 1.00 86.75 413 THR A CA 1
ATOM 3149 C C . THR A 1 413 ? 14.996 14.194 -19.981 1.00 86.75 413 THR A C 1
ATOM 3151 O O . THR A 1 413 ? 15.510 14.757 -20.938 1.00 86.75 413 THR A O 1
ATOM 3154 N N . GLN A 1 414 ? 13.877 13.464 -20.082 1.00 88.31 414 GLN A N 1
ATOM 3155 C CA . GLN A 1 414 ? 13.165 13.181 -21.337 1.00 88.31 414 GLN A CA 1
ATOM 3156 C C . GLN A 1 414 ? 14.057 12.529 -22.410 1.00 88.31 414 GLN A C 1
ATOM 3158 O O . GLN A 1 414 ? 13.950 12.833 -23.594 1.00 88.31 414 GLN A O 1
ATOM 3163 N N . ASN A 1 415 ? 14.936 11.621 -21.982 1.00 91.44 415 ASN A N 1
ATOM 3164 C CA . ASN A 1 415 ? 15.826 10.864 -22.865 1.00 91.44 415 ASN A CA 1
ATOM 3165 C C . ASN A 1 415 ? 15.368 9.407 -22.969 1.00 91.44 415 ASN A C 1
ATOM 3167 O O . ASN A 1 415 ? 14.677 8.910 -22.083 1.00 91.44 415 ASN A O 1
ATOM 3171 N N . GLU A 1 416 ? 15.780 8.696 -24.013 1.00 94.06 416 GLU A N 1
ATOM 3172 C CA . GLU A 1 416 ? 15.581 7.245 -24.118 1.00 94.06 416 GLU A CA 1
ATOM 3173 C C . GLU A 1 416 ? 16.332 6.485 -23.013 1.00 94.06 416 GLU A C 1
ATOM 3175 O O . GLU A 1 416 ? 17.269 7.003 -22.399 1.00 94.06 416 GLU A O 1
ATOM 3180 N N . ARG A 1 417 ? 15.932 5.232 -22.758 1.00 95.00 417 ARG A N 1
ATOM 3181 C CA . ARG A 1 417 ? 16.594 4.360 -21.777 1.00 95.00 417 ARG A CA 1
ATOM 3182 C C . ARG A 1 417 ? 18.080 4.220 -22.102 1.00 95.00 417 ARG A C 1
ATOM 3184 O O . ARG A 1 417 ? 18.446 3.650 -23.128 1.00 95.00 417 ARG A O 1
ATOM 3191 N N . ALA A 1 418 ? 18.946 4.671 -21.197 1.00 89.88 418 ALA A N 1
ATOM 3192 C CA . ALA A 1 418 ? 20.391 4.623 -21.412 1.00 89.88 418 ALA A CA 1
ATOM 3193 C C . ALA A 1 418 ? 20.960 3.198 -21.304 1.00 89.88 418 ALA A C 1
ATOM 3195 O O . ALA A 1 418 ? 22.019 2.904 -21.850 1.00 89.88 418 ALA A O 1
ATOM 3196 N N . THR A 1 419 ? 20.269 2.306 -20.590 1.00 92.44 419 THR A N 1
ATOM 3197 C CA . THR A 1 419 ? 20.717 0.935 -20.315 1.00 92.44 419 THR A CA 1
ATOM 3198 C C . THR A 1 419 ? 19.573 -0.060 -20.465 1.00 92.44 419 THR A C 1
ATOM 3200 O O . THR A 1 419 ? 18.400 0.302 -20.399 1.00 92.44 419 THR A O 1
ATOM 3203 N N . THR A 1 420 ? 19.917 -1.334 -20.643 1.00 95.06 420 THR A N 1
ATOM 3204 C CA . THR A 1 420 ? 18.961 -2.440 -20.529 1.00 95.06 420 THR A CA 1
ATOM 3205 C C . THR A 1 420 ? 18.912 -2.895 -19.078 1.00 95.06 420 THR A C 1
ATOM 3207 O O . THR A 1 420 ? 19.955 -3.190 -18.497 1.00 95.06 420 THR A O 1
ATOM 3210 N N . VAL A 1 421 ? 17.719 -2.989 -18.493 1.00 96.25 421 VAL A N 1
ATOM 3211 C CA . VAL A 1 421 ? 17.543 -3.469 -17.116 1.00 96.25 421 VAL A CA 1
ATOM 3212 C C . VAL A 1 421 ? 16.875 -4.836 -17.126 1.00 96.25 421 VAL A C 1
ATOM 3214 O O . VAL A 1 421 ? 15.810 -5.012 -17.711 1.00 96.25 421 VAL A O 1
ATOM 3217 N N . LEU A 1 422 ? 17.510 -5.807 -16.474 1.00 95.56 422 LEU A N 1
ATOM 3218 C CA . LEU A 1 422 ? 17.120 -7.217 -16.446 1.00 95.56 422 LEU A CA 1
ATOM 3219 C C . LEU A 1 422 ? 16.799 -7.651 -15.017 1.00 95.56 422 LEU A C 1
ATOM 3221 O O . LEU A 1 422 ? 17.501 -7.264 -14.084 1.00 95.56 422 LEU A O 1
ATOM 3225 N N . ALA A 1 423 ? 15.787 -8.493 -14.841 1.00 95.88 423 ALA A N 1
ATOM 3226 C CA . ALA A 1 423 ? 15.550 -9.186 -13.584 1.00 95.88 423 ALA A CA 1
ATOM 3227 C C . ALA A 1 423 ? 16.604 -10.272 -13.367 1.00 95.88 423 ALA A C 1
ATOM 3229 O O . ALA A 1 423 ? 16.755 -11.179 -14.180 1.00 95.88 423 ALA A O 1
ATOM 3230 N N . VAL A 1 424 ? 17.334 -10.195 -12.255 1.00 91.94 424 VAL A N 1
ATOM 3231 C CA . VAL A 1 424 ? 18.250 -11.265 -11.824 1.00 91.94 424 VAL A CA 1
ATOM 3232 C C . VAL A 1 424 ? 17.461 -12.407 -11.182 1.00 91.94 424 VAL A C 1
ATOM 3234 O O . VAL A 1 424 ? 17.837 -13.568 -11.292 1.00 91.94 424 VAL A O 1
ATOM 3237 N N . ARG A 1 425 ? 16.342 -12.070 -10.540 1.00 90.69 425 ARG A N 1
ATOM 3238 C CA . ARG A 1 425 ? 15.364 -12.994 -9.961 1.00 90.69 425 ARG A CA 1
ATOM 3239 C C . ARG A 1 425 ? 13.967 -12.403 -10.099 1.00 90.69 425 ARG A C 1
ATOM 3241 O O . ARG A 1 425 ? 13.850 -11.221 -10.427 1.00 90.69 425 ARG A O 1
ATOM 3248 N N . ASP A 1 426 ? 12.946 -13.184 -9.774 1.00 92.19 426 ASP A N 1
ATOM 3249 C CA . ASP A 1 426 ? 11.568 -12.697 -9.736 1.00 92.19 426 ASP A CA 1
ATOM 3250 C C . ASP A 1 426 ? 11.480 -11.409 -8.909 1.00 92.19 426 ASP A C 1
ATOM 3252 O O . ASP A 1 426 ? 11.982 -11.320 -7.781 1.00 92.19 426 ASP A O 1
ATOM 3256 N N . THR A 1 427 ? 10.941 -10.374 -9.544 1.00 93.06 427 THR A N 1
ATOM 3257 C CA . THR A 1 427 ? 10.959 -9.001 -9.056 1.00 93.06 427 THR A CA 1
ATOM 3258 C C . THR A 1 427 ? 9.565 -8.401 -9.148 1.00 93.06 427 THR A C 1
ATOM 3260 O O . THR A 1 427 ? 8.942 -8.389 -10.206 1.00 93.06 427 THR A O 1
ATOM 3263 N N . GLU A 1 428 ? 9.104 -7.842 -8.036 1.00 92.50 428 GLU A N 1
ATOM 3264 C CA . GLU A 1 428 ? 7.880 -7.057 -7.955 1.00 92.50 428 GLU A CA 1
ATOM 3265 C C . GLU A 1 428 ? 8.211 -5.570 -8.031 1.00 92.50 428 GLU A C 1
ATOM 3267 O O . GLU A 1 428 ? 9.069 -5.060 -7.301 1.00 92.50 428 GLU A O 1
ATOM 3272 N N . LEU A 1 429 ? 7.501 -4.859 -8.900 1.00 93.62 429 LEU A N 1
ATOM 3273 C CA . LE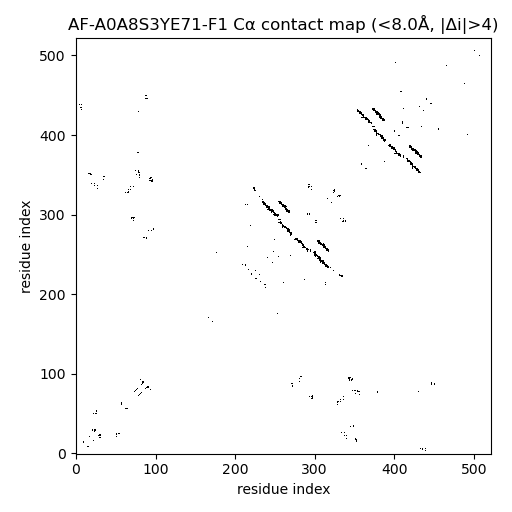U A 1 429 ? 7.750 -3.459 -9.206 1.00 93.62 429 LEU A CA 1
ATOM 3274 C C . LEU A 1 429 ? 6.471 -2.646 -9.081 1.00 93.62 429 LEU A C 1
ATOM 3276 O O . LEU A 1 429 ? 5.411 -3.055 -9.552 1.00 93.62 429 LEU A O 1
ATOM 3280 N N . THR A 1 430 ? 6.595 -1.449 -8.523 1.00 92.00 430 THR A N 1
ATOM 3281 C CA . THR A 1 430 ? 5.603 -0.394 -8.727 1.00 92.00 430 THR A CA 1
ATOM 3282 C C . THR A 1 430 ? 5.985 0.391 -9.972 1.00 92.00 430 THR A C 1
ATOM 3284 O O . THR A 1 430 ? 7.066 0.978 -9.996 1.00 92.00 430 THR A O 1
ATOM 3287 N N . LYS A 1 431 ? 5.110 0.444 -10.978 1.00 92.75 431 LYS A N 1
ATOM 3288 C CA . LYS A 1 431 ? 5.246 1.297 -12.164 1.00 92.75 431 LYS A CA 1
ATOM 3289 C C . LYS A 1 431 ? 4.458 2.589 -11.949 1.00 92.75 431 LYS A C 1
ATOM 3291 O O . LYS A 1 431 ? 3.250 2.559 -11.717 1.00 92.75 431 LYS A O 1
ATOM 3296 N N . ILE A 1 432 ? 5.145 3.724 -12.038 1.00 93.00 432 ILE A N 1
ATOM 3297 C CA . ILE A 1 432 ? 4.557 5.065 -11.943 1.00 93.00 432 ILE A CA 1
ATOM 3298 C C . ILE A 1 432 ? 4.718 5.742 -13.313 1.00 93.00 432 ILE A C 1
ATOM 3300 O O . ILE A 1 432 ? 5.852 6.052 -13.696 1.00 93.00 432 ILE A O 1
ATOM 3304 N N . PRO A 1 433 ? 3.618 5.992 -14.047 1.00 93.44 433 PRO A N 1
ATOM 3305 C CA . PRO A 1 433 ? 3.663 6.695 -15.326 1.00 93.44 433 PRO A CA 1
ATOM 3306 C C . PRO A 1 433 ? 4.237 8.109 -15.208 1.00 93.44 433 PRO A C 1
ATOM 3308 O O . PRO A 1 433 ? 4.028 8.808 -14.210 1.00 93.44 433 PRO A O 1
ATOM 3311 N N . SER A 1 434 ? 4.936 8.555 -16.249 1.00 92.31 434 SER A N 1
ATOM 3312 C CA . SER A 1 434 ? 5.529 9.893 -16.321 1.00 92.31 434 SER A CA 1
ATOM 3313 C C . SER A 1 434 ? 4.470 10.996 -16.225 1.00 92.31 434 SER A C 1
ATOM 3315 O O . SER A 1 434 ? 4.690 12.020 -15.577 1.00 92.31 434 SER A O 1
ATOM 3317 N N . GLU A 1 435 ? 3.288 10.762 -16.793 1.00 91.69 435 GLU A N 1
ATOM 3318 C CA . GLU A 1 435 ? 2.146 11.667 -16.759 1.00 91.69 435 GLU A CA 1
ATOM 3319 C C . GLU A 1 435 ? 1.610 11.847 -15.339 1.00 91.69 435 GLU A C 1
ATOM 3321 O O . GLU A 1 435 ? 1.416 12.979 -14.887 1.00 91.69 435 GLU A O 1
ATOM 3326 N N . LEU A 1 436 ? 1.467 10.746 -14.594 1.00 91.69 436 LEU A N 1
ATOM 3327 C CA . LEU A 1 436 ? 1.116 10.798 -13.179 1.00 91.69 436 LEU A CA 1
ATOM 3328 C C . LEU A 1 436 ? 2.173 11.567 -12.384 1.00 91.69 436 LEU A C 1
ATOM 3330 O O . LEU A 1 436 ? 1.833 12.429 -11.576 1.00 91.69 436 LEU A O 1
ATOM 3334 N N . LEU A 1 437 ? 3.455 11.297 -12.635 1.00 90.44 437 LEU A N 1
ATOM 3335 C CA . LEU A 1 437 ? 4.545 12.000 -11.969 1.00 90.44 437 LEU A CA 1
ATOM 3336 C C . LEU A 1 437 ? 4.498 13.512 -12.254 1.00 90.44 437 LEU A C 1
ATOM 3338 O O . LEU A 1 437 ? 4.714 14.312 -11.346 1.00 90.44 437 LEU A O 1
ATOM 3342 N N . ASN A 1 438 ? 4.181 13.922 -13.483 1.00 89.69 438 ASN A N 1
ATOM 3343 C CA . ASN A 1 438 ? 4.043 15.331 -13.853 1.00 89.69 438 ASN A CA 1
ATOM 3344 C C . ASN A 1 438 ? 2.849 16.002 -13.161 1.00 89.69 438 ASN A C 1
ATOM 3346 O O . ASN A 1 438 ? 2.990 17.124 -12.675 1.00 89.69 438 ASN A O 1
ATOM 3350 N N . LEU A 1 439 ? 1.717 15.302 -13.033 1.00 89.81 439 LEU A N 1
ATOM 3351 C CA . LEU A 1 439 ? 0.583 15.773 -12.236 1.00 89.81 439 LEU A CA 1
ATOM 3352 C C . LEU A 1 439 ? 0.988 15.975 -10.773 1.00 89.81 439 LEU A C 1
ATOM 3354 O O . LEU A 1 439 ? 0.687 17.015 -10.187 1.00 89.81 439 LEU A O 1
ATOM 3358 N N . ILE A 1 440 ? 1.702 15.008 -10.190 1.00 91.00 440 ILE A N 1
ATOM 3359 C CA . ILE A 1 440 ? 2.167 15.091 -8.803 1.00 91.00 440 ILE A CA 1
ATOM 3360 C C . ILE A 1 440 ? 3.111 16.286 -8.619 1.00 91.00 440 ILE A C 1
ATOM 3362 O O . ILE A 1 440 ? 2.917 17.048 -7.679 1.00 91.00 440 ILE A O 1
ATOM 3366 N N . LYS A 1 441 ? 4.075 16.503 -9.526 1.00 90.50 441 LYS A N 1
ATOM 3367 C CA . LYS A 1 441 ? 4.981 17.668 -9.484 1.00 90.50 441 LYS A CA 1
ATOM 3368 C C . LYS A 1 441 ? 4.220 18.994 -9.531 1.00 90.50 441 LYS A C 1
ATOM 3370 O O . LYS A 1 441 ? 4.572 19.919 -8.807 1.00 90.50 441 LYS A O 1
ATOM 3375 N N . LEU A 1 442 ? 3.192 19.084 -10.380 1.00 89.25 442 LEU A N 1
ATOM 3376 C CA . LEU A 1 442 ? 2.382 20.293 -10.532 1.00 89.25 442 LEU A CA 1
ATOM 3377 C C . LEU A 1 442 ? 1.568 20.587 -9.267 1.00 89.25 442 LEU A C 1
ATOM 3379 O O . LEU A 1 442 ? 1.474 21.734 -8.840 1.00 89.25 442 LEU A O 1
ATOM 3383 N N . ARG A 1 443 ? 0.985 19.546 -8.666 1.00 88.88 443 ARG A N 1
ATOM 3384 C CA . ARG A 1 443 ? 0.139 19.669 -7.474 1.00 88.88 443 ARG A CA 1
ATOM 3385 C C . ARG A 1 443 ? 0.943 19.841 -6.184 1.00 88.88 443 ARG A C 1
ATOM 3387 O O . ARG A 1 443 ? 0.479 20.515 -5.270 1.00 88.88 443 ARG A O 1
ATOM 3394 N N . TYR A 1 444 ? 2.123 19.231 -6.119 1.00 90.81 444 TYR A N 1
ATOM 3395 C CA . TYR A 1 444 ? 2.985 19.174 -4.943 1.00 90.81 444 TYR A CA 1
ATOM 3396 C C . TYR A 1 444 ? 4.439 19.501 -5.326 1.00 90.81 444 TYR A C 1
ATOM 3398 O O . TYR A 1 444 ? 5.266 18.596 -5.480 1.00 90.81 444 TYR A O 1
ATOM 3406 N N . PRO A 1 445 ? 4.789 20.793 -5.476 1.00 89.00 445 PRO A N 1
ATOM 3407 C CA . PRO A 1 445 ? 6.126 21.212 -5.902 1.00 89.00 445 PRO A CA 1
ATOM 3408 C C . PRO A 1 445 ? 7.267 20.723 -4.995 1.00 89.00 445 PRO A C 1
ATOM 3410 O O . PRO A 1 445 ? 8.388 20.539 -5.469 1.00 89.00 445 PRO A O 1
ATOM 3413 N N . GLN A 1 446 ? 6.995 20.442 -3.713 1.00 86.12 446 GLN A N 1
ATOM 3414 C CA . GLN A 1 446 ? 7.966 19.867 -2.772 1.00 86.12 446 GLN A CA 1
ATOM 3415 C C . GLN A 1 446 ? 8.541 18.524 -3.250 1.00 86.12 446 GLN A C 1
ATOM 3417 O O . GLN A 1 446 ? 9.694 18.197 -2.959 1.00 86.12 446 GLN A O 1
ATOM 3422 N N . VAL A 1 447 ? 7.776 17.778 -4.053 1.00 88.06 447 VAL A N 1
ATOM 3423 C CA . VAL A 1 447 ? 8.203 16.507 -4.646 1.00 88.06 447 VAL A CA 1
ATOM 3424 C C . VAL A 1 447 ? 9.401 16.714 -5.575 1.00 88.06 447 VAL A C 1
ATOM 3426 O O . VAL A 1 447 ? 10.286 15.866 -5.634 1.00 88.06 447 VAL A O 1
ATOM 3429 N N . VAL A 1 448 ? 9.489 17.853 -6.270 1.00 86.25 448 VAL A N 1
ATOM 3430 C CA . VAL A 1 448 ? 10.599 18.147 -7.192 1.00 86.25 448 VAL A CA 1
ATOM 3431 C C . VAL A 1 448 ? 11.925 18.220 -6.439 1.00 86.25 448 VAL A C 1
ATOM 3433 O O . VAL A 1 448 ? 12.894 17.580 -6.846 1.00 86.25 448 VAL A O 1
ATOM 3436 N N . ALA A 1 449 ? 11.961 18.933 -5.310 1.00 85.00 449 ALA A N 1
ATOM 3437 C CA . ALA A 1 449 ? 13.155 19.026 -4.471 1.00 85.00 449 ALA A CA 1
ATOM 3438 C C . ALA A 1 449 ? 13.589 17.645 -3.955 1.00 85.00 449 ALA A C 1
ATOM 3440 O O . ALA A 1 449 ? 14.778 17.319 -3.964 1.00 85.00 449 ALA A O 1
ATOM 3441 N N . ARG A 1 450 ? 12.621 16.798 -3.576 1.00 83.88 450 ARG A N 1
ATOM 3442 C CA . ARG A 1 450 ? 12.884 15.422 -3.144 1.00 83.88 450 ARG A CA 1
ATOM 3443 C C . ARG A 1 450 ? 13.467 14.568 -4.267 1.00 83.88 450 ARG A C 1
ATOM 3445 O O . ARG A 1 450 ? 14.451 13.868 -4.038 1.00 83.88 450 ARG A O 1
ATOM 3452 N N . LEU A 1 451 ? 12.900 14.643 -5.470 1.00 84.00 451 LEU A N 1
ATOM 3453 C CA . LEU A 1 451 ? 13.425 13.928 -6.631 1.00 84.00 451 LEU A CA 1
ATOM 3454 C C . LEU A 1 451 ? 14.859 14.366 -6.929 1.00 84.00 451 LEU A C 1
ATOM 3456 O O . LEU A 1 451 ? 15.723 13.503 -7.028 1.00 84.00 451 LEU A O 1
ATOM 3460 N N . ILE A 1 452 ? 15.135 15.676 -6.979 1.00 84.44 452 ILE A N 1
ATOM 3461 C CA . ILE A 1 452 ? 16.490 16.223 -7.185 1.00 84.44 452 ILE A CA 1
ATOM 3462 C C . ILE A 1 452 ? 17.467 15.671 -6.146 1.00 84.44 452 ILE A C 1
ATOM 3464 O O . ILE A 1 452 ? 18.554 15.230 -6.511 1.00 84.44 452 ILE A O 1
ATOM 3468 N N . HIS A 1 453 ? 17.078 15.643 -4.870 1.00 80.12 453 HIS A N 1
ATOM 3469 C CA . HIS A 1 453 ? 17.906 15.070 -3.812 1.00 80.12 453 HIS A CA 1
ATOM 3470 C C . HIS A 1 453 ? 18.208 13.581 -4.057 1.00 80.12 453 HIS A C 1
ATOM 3472 O O . HIS A 1 453 ? 19.361 13.173 -3.948 1.00 80.12 453 HIS A O 1
ATOM 3478 N N . LEU A 1 454 ? 17.206 12.789 -4.463 1.00 77.44 454 LEU A N 1
ATOM 3479 C CA . LEU A 1 454 ? 17.380 11.372 -4.807 1.00 77.44 454 LEU A CA 1
ATOM 3480 C C . LEU A 1 454 ? 18.274 11.154 -6.041 1.00 77.44 454 LEU A C 1
ATOM 3482 O O . LEU A 1 454 ? 19.025 10.180 -6.079 1.00 77.44 454 LEU A O 1
ATOM 3486 N N . LEU A 1 455 ? 18.229 12.040 -7.046 1.00 77.00 455 LEU A N 1
ATOM 3487 C CA . LEU A 1 455 ? 19.199 11.996 -8.150 1.00 77.00 455 LEU A CA 1
ATOM 3488 C C . LEU A 1 455 ? 20.600 12.374 -7.673 1.00 77.00 455 LEU A C 1
ATOM 3490 O O . LEU A 1 455 ? 21.563 11.718 -8.059 1.00 77.00 455 LEU A O 1
ATOM 3494 N N . GLY A 1 456 ? 20.718 13.416 -6.849 1.00 74.56 456 GLY A N 1
ATOM 3495 C CA . GLY A 1 456 ? 21.994 13.897 -6.329 1.00 74.56 456 GLY A CA 1
ATOM 3496 C C . GLY A 1 456 ? 22.740 12.810 -5.561 1.00 74.56 456 GLY A C 1
ATOM 3497 O O . GLY A 1 456 ? 23.907 12.558 -5.848 1.00 74.56 456 GLY A O 1
ATOM 3498 N N . THR A 1 457 ? 22.057 12.103 -4.657 1.00 69.88 457 THR A N 1
ATOM 3499 C CA . THR A 1 457 ? 22.653 10.986 -3.907 1.00 69.88 457 THR A CA 1
ATOM 3500 C C . THR A 1 457 ? 23.072 9.834 -4.820 1.00 69.88 457 THR A C 1
ATOM 3502 O O . THR A 1 457 ? 24.172 9.309 -4.662 1.00 69.88 457 THR A O 1
ATOM 3505 N N . ARG A 1 458 ? 22.263 9.483 -5.830 1.00 67.06 458 ARG A N 1
ATOM 3506 C CA . ARG A 1 458 ? 22.616 8.466 -6.839 1.00 67.06 458 ARG A CA 1
ATOM 3507 C C . ARG A 1 458 ? 23.834 8.853 -7.677 1.00 67.06 458 ARG A C 1
ATOM 3509 O O . ARG A 1 458 ? 24.712 8.025 -7.893 1.00 67.06 458 ARG A O 1
ATOM 3516 N N . ILE A 1 459 ? 23.885 10.087 -8.176 1.00 68.38 459 ILE A N 1
ATOM 3517 C CA . ILE A 1 459 ? 24.985 10.560 -9.025 1.00 68.38 459 ILE A CA 1
ATOM 3518 C C . ILE A 1 459 ? 26.279 10.626 -8.211 1.00 68.38 459 ILE A C 1
ATOM 3520 O O . ILE A 1 459 ? 27.310 10.154 -8.681 1.00 68.38 459 ILE A O 1
ATOM 3524 N N . LEU A 1 460 ? 26.223 11.153 -6.985 1.00 61.00 460 LEU A N 1
ATOM 3525 C CA . LEU A 1 460 ? 27.380 11.223 -6.092 1.00 61.00 460 LEU A CA 1
ATOM 3526 C C . LEU A 1 460 ? 27.882 9.828 -5.692 1.00 61.00 460 LEU A C 1
ATOM 3528 O O . LEU A 1 460 ? 29.085 9.585 -5.774 1.00 61.00 460 LEU A O 1
ATOM 3532 N N . GLY A 1 461 ? 26.978 8.900 -5.355 1.00 58.44 461 GLY A N 1
ATOM 3533 C CA . GLY A 1 461 ? 27.337 7.510 -5.055 1.00 58.44 461 GLY A CA 1
ATOM 3534 C C . GLY A 1 461 ? 28.019 6.817 -6.240 1.00 58.44 461 GLY A C 1
ATOM 3535 O O . GLY A 1 461 ? 29.101 6.253 -6.095 1.00 58.44 461 GLY A O 1
ATOM 3536 N N . ASN A 1 462 ? 27.466 6.965 -7.449 1.00 54.78 462 ASN A N 1
ATOM 3537 C CA . ASN A 1 462 ? 28.058 6.403 -8.669 1.00 54.78 462 ASN A CA 1
ATOM 3538 C C . ASN A 1 462 ? 29.419 7.045 -9.030 1.00 54.78 462 ASN A C 1
ATOM 3540 O O . ASN A 1 462 ? 30.283 6.383 -9.607 1.00 54.78 462 ASN A O 1
ATOM 3544 N N . MET A 1 463 ? 29.627 8.330 -8.714 1.00 49.44 463 MET A N 1
ATOM 3545 C CA . MET A 1 463 ? 30.888 9.050 -8.958 1.00 49.44 463 MET A CA 1
ATOM 3546 C C . MET A 1 463 ? 32.004 8.602 -8.006 1.00 49.44 463 MET A C 1
ATOM 3548 O O . MET A 1 463 ? 33.135 8.401 -8.452 1.00 49.44 463 MET A O 1
ATOM 3552 N N . GLN A 1 464 ? 31.693 8.383 -6.725 1.00 48.38 464 GLN A N 1
ATOM 3553 C CA . GLN A 1 464 ? 32.635 7.789 -5.766 1.00 48.38 464 GLN A CA 1
ATOM 3554 C C . GLN A 1 464 ? 33.039 6.372 -6.194 1.00 48.38 464 GLN A C 1
ATOM 3556 O O . GLN A 1 464 ? 34.214 6.012 -6.134 1.00 48.38 464 GLN A O 1
ATOM 3561 N N . GLN A 1 465 ? 32.096 5.605 -6.747 1.00 47.03 465 GLN A N 1
ATOM 3562 C CA . GLN A 1 465 ? 32.353 4.256 -7.246 1.00 47.03 465 GLN A CA 1
ATOM 3563 C C . GLN A 1 465 ? 33.261 4.247 -8.490 1.00 47.03 465 GLN A C 1
ATOM 3565 O O . GLN A 1 465 ? 34.134 3.389 -8.608 1.00 47.03 465 GLN A O 1
ATOM 3570 N N . ARG A 1 466 ? 33.149 5.247 -9.380 1.00 43.59 466 ARG A N 1
ATOM 3571 C CA . ARG A 1 466 ? 34.017 5.393 -10.569 1.00 43.59 466 ARG A CA 1
ATOM 3572 C C . ARG A 1 466 ? 35.466 5.773 -10.250 1.00 43.59 466 ARG A C 1
ATOM 3574 O O . ARG A 1 466 ? 36.362 5.381 -10.996 1.00 43.59 466 ARG A O 1
ATOM 3581 N N . HIS A 1 467 ? 35.719 6.507 -9.165 1.00 37.38 467 HIS A N 1
ATOM 3582 C CA . HIS A 1 467 ? 37.081 6.920 -8.800 1.00 37.38 467 HIS A CA 1
ATOM 3583 C C . HIS A 1 467 ? 37.955 5.777 -8.263 1.00 37.38 467 HIS A C 1
ATOM 3585 O O . HIS A 1 467 ? 39.175 5.861 -8.371 1.00 37.38 467 HIS A O 1
ATOM 3591 N N . THR A 1 468 ? 37.365 4.681 -7.778 1.00 40.00 468 THR A N 1
ATOM 3592 C CA . THR A 1 468 ? 38.133 3.500 -7.335 1.00 40.00 468 THR A CA 1
ATOM 3593 C C . THR A 1 468 ? 38.676 2.651 -8.491 1.00 40.00 468 THR A C 1
ATOM 3595 O O . THR A 1 468 ? 39.636 1.910 -8.307 1.00 40.00 468 THR A O 1
ATOM 3598 N N . VAL A 1 469 ? 38.130 2.790 -9.706 1.00 39.78 469 VAL A N 1
ATOM 3599 C CA . VAL A 1 469 ? 38.511 1.956 -10.866 1.00 39.78 469 VAL A CA 1
ATOM 3600 C C . VAL A 1 469 ? 39.604 2.608 -11.734 1.00 39.78 469 VAL A C 1
ATOM 3602 O O . VAL A 1 469 ? 40.290 1.915 -12.479 1.00 39.78 469 VAL A O 1
ATOM 3605 N N . ASN A 1 470 ? 39.836 3.922 -11.611 1.00 30.50 470 ASN A N 1
ATOM 3606 C CA . ASN A 1 470 ? 40.701 4.679 -12.533 1.00 30.50 470 ASN A CA 1
ATOM 3607 C C . ASN A 1 470 ? 42.062 5.141 -11.967 1.00 30.50 470 ASN A C 1
ATOM 3609 O O . ASN A 1 470 ? 42.779 5.855 -12.663 1.00 30.50 470 ASN A O 1
ATOM 3613 N N . LEU A 1 471 ? 42.470 4.719 -10.762 1.00 36.12 471 LEU A N 1
ATOM 3614 C CA . LEU A 1 471 ? 43.820 4.985 -10.218 1.00 36.12 471 LEU A CA 1
ATOM 3615 C C . LEU A 1 471 ? 44.821 3.823 -10.402 1.00 36.12 471 LEU A C 1
ATOM 3617 O O . LEU A 1 471 ? 45.813 3.738 -9.688 1.00 36.12 471 LEU A O 1
ATOM 3621 N N . ALA A 1 472 ? 44.606 2.945 -11.386 1.00 35.22 472 ALA A N 1
ATOM 3622 C CA . ALA A 1 472 ? 45.515 1.831 -11.694 1.00 35.22 472 ALA A CA 1
ATOM 3623 C C . ALA A 1 472 ? 46.328 2.019 -12.994 1.00 35.22 472 ALA A C 1
ATOM 3625 O O . ALA A 1 472 ? 46.696 1.036 -13.635 1.00 35.22 472 ALA A O 1
ATOM 3626 N N . VAL A 1 473 ? 46.625 3.258 -13.413 1.00 39.28 473 VAL A N 1
ATOM 3627 C CA . VAL A 1 473 ? 47.540 3.507 -14.544 1.00 39.28 473 VAL A CA 1
ATOM 3628 C C . VAL A 1 473 ? 48.572 4.577 -14.185 1.00 39.28 473 VAL A C 1
ATOM 3630 O O . VAL A 1 473 ? 48.299 5.770 -14.256 1.00 39.28 473 VAL A O 1
ATOM 3633 N N . GLY A 1 474 ? 49.783 4.108 -13.868 1.00 38.06 474 GLY A N 1
ATOM 3634 C CA . GLY A 1 474 ? 51.027 4.873 -13.966 1.00 38.06 474 GLY A CA 1
ATOM 3635 C C . GLY A 1 474 ? 51.639 5.322 -12.640 1.00 38.06 474 GLY A C 1
ATOM 3636 O O . GLY A 1 474 ? 51.336 6.415 -12.191 1.00 38.06 474 GLY A O 1
ATOM 3637 N N . VAL A 1 475 ? 52.522 4.493 -12.063 1.00 31.34 475 VAL A N 1
ATOM 3638 C CA . VAL A 1 475 ? 53.906 4.779 -11.592 1.00 31.34 475 VAL A CA 1
ATOM 3639 C C . VAL A 1 475 ? 54.417 3.507 -10.876 1.00 31.34 475 VAL A C 1
ATOM 3641 O O . VAL A 1 475 ? 53.733 3.018 -9.979 1.00 31.34 475 VAL A O 1
ATOM 3644 N N . PRO A 1 476 ? 55.590 2.938 -11.225 1.00 37.94 476 PRO A N 1
ATOM 3645 C CA . PRO A 1 476 ? 56.164 1.818 -10.489 1.00 37.94 476 PRO A CA 1
ATOM 3646 C C . PRO A 1 476 ? 57.070 2.337 -9.368 1.00 37.94 476 PRO A C 1
ATOM 3648 O O . PRO A 1 476 ? 58.131 2.888 -9.647 1.00 37.94 476 PRO A O 1
ATOM 3651 N N . LEU A 1 477 ? 56.698 2.133 -8.104 1.00 32.91 477 LEU A N 1
ATOM 3652 C CA . LEU A 1 477 ? 57.658 2.166 -7.000 1.00 32.91 477 LEU A CA 1
ATOM 3653 C C . LEU A 1 477 ? 57.259 1.174 -5.904 1.00 32.91 477 LEU A C 1
ATOM 3655 O O . LEU A 1 477 ? 56.133 1.161 -5.419 1.00 32.91 477 LEU A O 1
ATOM 3659 N N . HIS A 1 478 ? 58.224 0.326 -5.560 1.00 37.25 478 HIS A N 1
ATOM 3660 C CA . HIS A 1 478 ? 58.181 -0.651 -4.485 1.00 37.25 478 HIS A CA 1
ATOM 3661 C C . HIS A 1 478 ? 57.917 0.005 -3.124 1.00 37.25 478 HIS A C 1
ATOM 3663 O O . HIS A 1 478 ? 58.722 0.814 -2.670 1.00 37.25 478 HIS A O 1
ATOM 3669 N N . SER A 1 479 ? 56.874 -0.442 -2.425 1.00 31.36 479 SER A N 1
ATOM 3670 C CA . SER A 1 479 ? 56.844 -0.459 -0.960 1.00 31.36 479 SER A CA 1
ATOM 3671 C C . SER A 1 479 ? 55.819 -1.482 -0.475 1.00 31.36 479 SER A C 1
ATOM 3673 O O . SER A 1 479 ? 54.637 -1.402 -0.803 1.00 31.36 479 SER A O 1
ATOM 3675 N N . GLU A 1 480 ? 56.300 -2.463 0.282 1.00 31.83 480 GLU A N 1
ATOM 3676 C CA . GLU A 1 480 ? 55.518 -3.489 0.964 1.00 31.83 480 GLU A CA 1
ATOM 3677 C C . GLU A 1 480 ? 54.599 -2.850 2.011 1.00 31.83 480 GLU A C 1
ATOM 3679 O O . GLU A 1 480 ? 55.042 -2.399 3.064 1.00 31.83 480 GLU A O 1
ATOM 3684 N N . SER A 1 481 ? 53.303 -2.793 1.722 1.00 29.52 481 SER A N 1
ATOM 3685 C CA . SER A 1 481 ? 52.233 -2.523 2.685 1.00 29.52 481 SER A CA 1
ATOM 3686 C C . SER A 1 481 ? 50.948 -3.069 2.074 1.00 29.52 481 SER A C 1
ATOM 3688 O O . SER A 1 481 ? 50.410 -2.498 1.131 1.00 29.52 481 SER A O 1
ATOM 3690 N N . TYR A 1 482 ? 50.491 -4.226 2.551 1.00 34.47 482 TYR A N 1
ATOM 3691 C CA . TYR A 1 482 ? 49.197 -4.790 2.170 1.00 34.47 482 TYR A CA 1
ATOM 3692 C C . TYR A 1 482 ? 48.072 -3.898 2.725 1.00 34.47 482 TYR A C 1
ATOM 3694 O O . TYR A 1 482 ? 47.542 -4.163 3.802 1.00 34.47 482 TYR A O 1
ATOM 3702 N N . GLU A 1 483 ? 47.692 -2.845 2.001 1.00 28.91 483 GLU A N 1
ATOM 3703 C CA . GLU A 1 483 ? 46.385 -2.214 2.179 1.00 28.91 483 GLU A CA 1
ATOM 3704 C C . GLU A 1 483 ? 45.348 -2.996 1.367 1.00 28.91 483 GLU A C 1
ATOM 3706 O O . GLU A 1 483 ? 45.410 -3.102 0.141 1.00 28.91 483 GLU A O 1
ATOM 3711 N N . LYS A 1 484 ? 44.411 -3.606 2.100 1.00 29.70 484 LYS A N 1
ATOM 3712 C CA . LYS A 1 484 ? 43.192 -4.235 1.595 1.00 29.70 484 LYS A CA 1
ATOM 3713 C C . LYS A 1 484 ? 42.505 -3.305 0.593 1.00 29.70 484 LYS A C 1
ATOM 3715 O O . LYS A 1 484 ? 41.952 -2.279 0.973 1.00 29.70 484 LYS A O 1
ATOM 3720 N N . ILE A 1 485 ? 42.480 -3.712 -0.671 1.00 30.66 485 ILE A N 1
ATOM 3721 C CA . ILE A 1 485 ? 41.576 -3.152 -1.674 1.00 30.66 485 ILE A CA 1
ATOM 3722 C C . ILE A 1 485 ? 40.170 -3.638 -1.302 1.00 30.66 485 ILE A C 1
ATOM 3724 O O . ILE A 1 485 ? 39.762 -4.740 -1.669 1.00 30.66 485 ILE A O 1
ATOM 3728 N N . GLU A 1 486 ? 39.459 -2.850 -0.500 1.00 27.88 486 GLU A N 1
ATOM 3729 C CA . GLU A 1 486 ? 38.040 -3.055 -0.220 1.00 27.88 486 GLU A CA 1
ATOM 3730 C C . GLU A 1 486 ? 37.258 -2.910 -1.532 1.00 27.88 486 GLU A C 1
ATOM 3732 O O . GLU A 1 486 ? 37.158 -1.830 -2.117 1.00 27.88 486 GLU A O 1
ATOM 3737 N N . ARG A 1 487 ? 36.725 -4.028 -2.034 1.00 38.12 487 ARG A N 1
ATOM 3738 C CA . ARG A 1 487 ? 35.713 -4.006 -3.095 1.00 38.12 487 ARG A CA 1
ATOM 3739 C C . ARG A 1 487 ? 34.447 -3.349 -2.527 1.00 38.12 487 ARG A C 1
ATOM 3741 O O . ARG A 1 487 ? 34.111 -3.619 -1.374 1.00 38.12 487 ARG A O 1
ATOM 3748 N N . PRO A 1 488 ? 33.735 -2.509 -3.301 1.00 35.41 488 PRO A N 1
ATOM 3749 C CA . PRO A 1 488 ? 32.583 -1.781 -2.790 1.00 35.41 488 PRO A CA 1
ATOM 3750 C C . PRO A 1 488 ? 31.493 -2.766 -2.374 1.00 35.41 488 PRO A C 1
ATOM 3752 O O . PRO A 1 488 ? 31.004 -3.564 -3.178 1.00 35.41 488 PRO A O 1
ATOM 3755 N N . THR A 1 489 ? 31.145 -2.704 -1.095 1.00 36.75 489 THR A N 1
ATOM 3756 C CA . THR A 1 489 ? 30.074 -3.460 -0.467 1.00 36.75 489 THR A CA 1
ATOM 3757 C C . THR A 1 489 ? 28.776 -3.250 -1.239 1.00 36.75 489 THR A C 1
ATOM 3759 O O . THR A 1 489 ? 28.374 -2.134 -1.565 1.00 36.75 489 THR A O 1
ATOM 3762 N N . VAL A 1 490 ? 28.094 -4.346 -1.570 1.00 46.06 490 VAL A N 1
ATOM 3763 C CA . VAL A 1 490 ? 26.691 -4.287 -1.980 1.00 46.06 490 VAL A CA 1
ATOM 3764 C C . VAL A 1 490 ? 25.925 -3.841 -0.733 1.00 46.06 490 VAL A C 1
ATOM 3766 O O . VAL A 1 490 ? 25.517 -4.679 0.062 1.00 46.06 490 VAL A O 1
ATOM 3769 N N . ASP A 1 491 ? 25.743 -2.534 -0.537 1.00 41.31 491 ASP A N 1
ATOM 3770 C CA . ASP A 1 491 ? 25.166 -1.920 0.679 1.00 41.31 491 ASP A CA 1
ATOM 3771 C C . ASP A 1 491 ? 23.693 -2.296 0.953 1.00 41.31 491 ASP A C 1
ATOM 3773 O O . ASP A 1 491 ? 23.030 -1.745 1.828 1.00 41.31 491 ASP A O 1
ATOM 3777 N N . ASN A 1 492 ? 23.154 -3.268 0.217 1.00 47.25 492 ASN A N 1
ATOM 3778 C CA . ASN A 1 492 ? 21.788 -3.750 0.335 1.00 47.25 492 ASN A CA 1
ATOM 3779 C C . ASN A 1 492 ? 21.737 -5.290 0.245 1.00 47.25 492 ASN A C 1
ATOM 3781 O O . ASN A 1 492 ? 21.046 -5.878 -0.601 1.00 47.25 492 ASN A O 1
ATOM 3785 N N . LEU A 1 493 ? 22.515 -5.969 1.097 1.00 50.81 493 LEU A N 1
ATOM 3786 C CA . LEU A 1 493 ? 22.432 -7.419 1.318 1.00 50.81 493 LEU A CA 1
ATOM 3787 C C . LEU A 1 493 ? 21.181 -7.764 2.151 1.00 50.81 493 LEU A C 1
ATOM 3789 O O . LEU A 1 493 ? 21.263 -8.186 3.295 1.00 50.81 493 LEU A O 1
ATOM 3793 N N . ALA A 1 494 ? 19.994 -7.609 1.562 1.00 47.75 494 ALA A N 1
ATOM 3794 C CA . ALA A 1 494 ? 18.729 -8.050 2.166 1.00 47.75 494 ALA A CA 1
ATOM 3795 C C . ALA A 1 494 ? 18.389 -9.529 1.861 1.00 47.75 494 ALA A C 1
ATOM 3797 O O . ALA A 1 494 ? 17.269 -9.973 2.110 1.00 47.75 494 ALA A O 1
ATOM 3798 N N . THR A 1 495 ? 19.315 -10.285 1.256 1.00 54.69 495 THR A N 1
ATOM 3799 C CA . THR A 1 495 ? 19.079 -11.689 0.877 1.00 54.69 495 THR A CA 1
ATOM 3800 C C . THR A 1 495 ? 19.610 -12.596 1.974 1.00 54.69 495 THR A C 1
ATOM 3802 O O . THR A 1 495 ? 20.813 -12.800 2.087 1.00 54.69 495 THR A O 1
ATOM 3805 N N . ILE A 1 496 ? 18.698 -13.125 2.784 1.00 56.34 496 ILE A N 1
ATOM 3806 C CA . ILE A 1 496 ? 19.001 -14.117 3.812 1.00 56.34 496 ILE A CA 1
ATOM 3807 C C . ILE A 1 496 ? 18.845 -15.494 3.165 1.00 56.34 496 ILE A C 1
ATOM 3809 O O . ILE A 1 496 ? 17.747 -15.857 2.744 1.00 56.34 496 ILE A O 1
ATOM 3813 N N . ALA A 1 497 ? 19.937 -16.247 3.060 1.00 63.06 497 ALA A N 1
ATOM 3814 C CA . ALA A 1 497 ? 19.888 -17.659 2.701 1.00 63.06 497 ALA A CA 1
ATOM 3815 C C . ALA A 1 497 ? 19.757 -18.483 3.988 1.00 63.06 497 ALA A C 1
ATOM 3817 O O . ALA A 1 497 ? 20.611 -18.394 4.868 1.00 63.06 497 ALA A O 1
ATOM 3818 N N . ILE A 1 498 ? 18.682 -19.262 4.108 1.00 62.38 498 ILE A N 1
ATOM 3819 C CA . ILE A 1 498 ? 18.486 -20.199 5.219 1.00 62.38 498 ILE A CA 1
ATOM 3820 C C . ILE A 1 498 ? 18.878 -21.580 4.709 1.00 62.38 498 ILE A C 1
ATOM 3822 O O . ILE A 1 498 ? 18.265 -22.091 3.772 1.00 62.38 498 ILE A O 1
ATOM 3826 N N . VAL A 1 499 ? 19.904 -22.168 5.315 1.00 70.94 499 VAL A N 1
ATOM 3827 C CA . VAL A 1 499 ? 20.404 -23.499 4.962 1.00 70.94 499 VAL A CA 1
ATOM 3828 C C . VAL A 1 499 ? 20.107 -24.434 6.134 1.00 70.94 499 VAL A C 1
ATOM 3830 O O . VAL A 1 499 ? 20.515 -24.121 7.255 1.00 70.94 499 VAL A O 1
ATOM 3833 N N . PRO A 1 500 ? 19.387 -25.551 5.925 1.00 68.94 500 PRO A N 1
ATOM 3834 C CA . PRO A 1 500 ? 19.203 -26.541 6.975 1.00 68.94 500 PRO A CA 1
ATOM 3835 C C . PRO A 1 500 ? 20.557 -27.151 7.347 1.00 68.94 500 PRO A C 1
ATOM 3837 O O . PRO A 1 500 ? 21.327 -27.533 6.468 1.00 68.94 500 PRO A O 1
ATOM 3840 N N . VAL A 1 501 ? 20.829 -27.285 8.644 1.00 71.69 501 VAL A N 1
ATOM 3841 C CA . VAL A 1 501 ? 21.958 -28.079 9.146 1.00 71.69 501 VAL A CA 1
ATOM 3842 C C . VAL A 1 501 ? 21.443 -29.497 9.398 1.00 71.69 501 VAL A C 1
ATOM 3844 O O . VAL A 1 501 ? 21.213 -29.890 10.538 1.00 71.69 501 VAL A O 1
ATOM 3847 N N . SER A 1 502 ? 21.156 -30.236 8.327 1.00 79.06 502 SER A N 1
ATOM 3848 C CA . SER A 1 502 ? 20.862 -31.674 8.387 1.00 79.06 502 SER A CA 1
ATOM 3849 C C . SER A 1 502 ? 21.963 -32.457 7.678 1.00 79.06 502 SER A C 1
ATOM 3851 O O . SER A 1 502 ? 22.638 -31.916 6.804 1.00 79.06 502 SER A O 1
ATOM 3853 N N . GLU A 1 503 ? 22.139 -33.734 8.031 1.00 73.75 503 GLU A N 1
ATOM 3854 C CA . GLU A 1 503 ? 23.110 -34.619 7.362 1.00 73.75 503 GLU A CA 1
ATOM 3855 C C . GLU A 1 503 ? 22.803 -34.803 5.862 1.00 73.75 503 GLU A C 1
ATOM 3857 O O . GLU A 1 503 ? 23.712 -35.049 5.073 1.00 73.75 503 GLU A O 1
ATOM 3862 N N . ASP A 1 504 ? 21.543 -34.601 5.456 1.00 75.19 504 ASP A N 1
ATOM 3863 C CA . ASP A 1 504 ? 21.090 -34.670 4.059 1.00 75.19 504 ASP A CA 1
ATOM 3864 C C . ASP A 1 504 ? 21.533 -33.474 3.200 1.00 75.19 504 ASP A C 1
ATOM 3866 O O . ASP A 1 504 ? 21.497 -33.540 1.969 1.00 75.19 504 ASP A O 1
ATOM 3870 N N . VAL A 1 505 ? 21.931 -32.361 3.825 1.00 75.19 505 VAL A N 1
ATOM 3871 C CA . VAL A 1 505 ? 22.441 -31.185 3.118 1.00 75.19 505 VAL A CA 1
ATOM 3872 C C . VAL A 1 505 ? 23.965 -31.222 3.201 1.00 75.19 505 VAL A C 1
ATOM 3874 O O . VAL A 1 505 ? 24.511 -31.128 4.298 1.00 75.19 505 VAL A O 1
ATOM 3877 N N . PRO A 1 506 ? 24.696 -31.321 2.075 1.00 78.94 506 PRO A N 1
ATOM 3878 C CA . PRO A 1 506 ? 26.153 -31.349 2.089 1.00 78.94 506 PRO A CA 1
ATOM 3879 C C . PRO A 1 506 ? 26.696 -29.945 2.391 1.00 78.94 506 PRO A C 1
ATOM 3881 O O . PRO A 1 506 ? 27.150 -29.228 1.497 1.00 78.94 506 PRO A O 1
ATOM 3884 N N . VAL A 1 507 ? 26.640 -29.550 3.668 1.00 80.62 507 VAL A N 1
ATOM 3885 C CA . VAL A 1 507 ? 27.005 -28.213 4.161 1.00 80.62 507 VAL A CA 1
ATOM 3886 C C . VAL A 1 507 ? 28.423 -27.848 3.737 1.00 80.62 507 VAL A C 1
ATOM 3888 O O . VAL A 1 507 ? 28.660 -26.703 3.378 1.00 80.62 507 VAL A O 1
ATOM 3891 N N . THR A 1 508 ? 29.345 -28.814 3.707 1.00 81.69 508 THR A N 1
ATOM 3892 C CA . THR A 1 508 ? 30.729 -28.616 3.256 1.00 81.69 508 THR A CA 1
ATOM 3893 C C . THR A 1 508 ? 30.823 -28.264 1.773 1.00 81.69 508 THR A C 1
ATOM 3895 O O . THR A 1 508 ? 31.556 -27.352 1.411 1.00 81.69 508 THR A O 1
ATOM 3898 N N . ASN A 1 509 ? 30.069 -28.937 0.900 1.00 80.69 509 ASN A N 1
ATOM 3899 C CA . ASN A 1 509 ? 30.086 -28.617 -0.530 1.00 80.69 509 ASN A CA 1
ATOM 3900 C C . ASN A 1 509 ? 29.419 -27.267 -0.781 1.00 80.69 509 ASN A C 1
ATOM 3902 O O . ASN A 1 509 ? 29.946 -26.455 -1.534 1.00 80.69 509 ASN A O 1
ATOM 3906 N N . PHE A 1 510 ? 28.294 -27.007 -0.108 1.00 81.44 510 PHE A N 1
ATOM 3907 C CA . PHE A 1 510 ? 27.620 -25.718 -0.183 1.00 81.44 510 PHE A CA 1
ATOM 3908 C C . PHE A 1 510 ? 28.512 -24.581 0.325 1.00 81.44 510 PHE A C 1
ATOM 3910 O O . PHE A 1 510 ? 28.582 -23.539 -0.315 1.00 81.44 510 PHE A O 1
ATOM 3917 N N . SER A 1 511 ? 29.207 -24.757 1.451 1.00 80.81 511 SER A N 1
ATOM 3918 C CA . SER A 1 511 ? 30.081 -23.725 2.009 1.00 80.81 511 SER A CA 1
ATOM 3919 C C . SER A 1 511 ? 31.316 -23.494 1.146 1.00 80.81 511 SER A C 1
ATOM 3921 O O . SER A 1 511 ? 31.710 -22.344 1.004 1.00 80.81 511 SER A O 1
ATOM 3923 N N . LEU A 1 512 ? 31.873 -24.531 0.511 1.00 82.69 512 LEU A N 1
ATOM 3924 C CA . LEU A 1 512 ? 32.959 -24.399 -0.465 1.00 82.69 512 LEU A CA 1
ATOM 3925 C C . LEU A 1 512 ? 32.504 -23.691 -1.748 1.00 82.69 512 LEU A C 1
ATOM 3927 O O . LEU A 1 512 ? 33.196 -22.794 -2.217 1.00 82.69 512 LEU A O 1
ATOM 3931 N N . GLU A 1 513 ? 31.336 -24.039 -2.292 1.00 78.69 513 GLU A N 1
ATOM 3932 C CA . GLU A 1 513 ? 30.725 -23.364 -3.449 1.00 78.69 513 GLU A CA 1
ATOM 3933 C C . GLU A 1 513 ? 30.390 -21.904 -3.130 1.00 78.69 513 GLU A C 1
ATOM 3935 O O . GLU A 1 513 ? 30.718 -21.002 -3.900 1.00 78.69 513 GLU A O 1
ATOM 3940 N N . LEU A 1 514 ? 29.792 -21.648 -1.964 1.00 79.06 514 LEU A N 1
ATOM 3941 C CA . LEU A 1 514 ? 29.484 -20.303 -1.493 1.00 79.06 514 LEU A CA 1
ATOM 3942 C C . LEU A 1 514 ? 30.765 -19.508 -1.254 1.00 79.06 514 LEU A C 1
ATOM 3944 O O . LEU A 1 514 ? 30.838 -18.357 -1.663 1.00 79.06 514 LEU A O 1
ATOM 3948 N N . GLN A 1 515 ? 31.780 -20.104 -0.633 1.00 77.25 515 GLN A N 1
ATOM 3949 C CA . GLN A 1 515 ? 33.084 -19.480 -0.444 1.00 77.25 515 GLN A CA 1
ATOM 3950 C C . GLN A 1 515 ? 33.730 -19.171 -1.793 1.00 77.25 515 GLN A C 1
ATOM 3952 O O . GLN A 1 515 ? 34.225 -18.068 -1.976 1.00 77.25 515 GLN A O 1
ATOM 3957 N N . HIS A 1 516 ? 33.693 -20.090 -2.755 1.00 74.56 516 HIS A N 1
ATOM 3958 C CA . HIS A 1 516 ? 34.219 -19.870 -4.099 1.00 74.56 516 HIS A CA 1
ATOM 3959 C C . HIS A 1 516 ? 33.461 -18.747 -4.828 1.00 74.56 516 HIS A C 1
ATOM 3961 O O . HIS A 1 516 ? 34.079 -17.860 -5.417 1.00 74.56 516 HIS A O 1
ATOM 3967 N N . ALA A 1 517 ? 32.128 -18.729 -4.737 1.00 66.81 517 ALA A N 1
ATOM 3968 C CA . ALA A 1 517 ? 31.288 -17.673 -5.292 1.00 66.81 517 ALA A CA 1
ATOM 3969 C C . ALA A 1 517 ? 31.538 -16.317 -4.610 1.00 66.81 517 ALA A C 1
ATOM 3971 O O . ALA A 1 517 ? 31.636 -15.300 -5.293 1.00 66.81 517 ALA A O 1
ATOM 3972 N N . LEU A 1 518 ? 31.694 -16.292 -3.284 1.00 63.16 518 LEU A N 1
ATOM 3973 C CA . LEU A 1 518 ? 32.015 -15.087 -2.522 1.00 63.16 518 LEU A CA 1
ATOM 3974 C C . LEU A 1 518 ? 33.433 -14.598 -2.813 1.00 63.16 518 LEU A C 1
ATOM 3976 O O . LEU A 1 518 ? 33.590 -13.411 -3.030 1.00 63.16 518 LEU A O 1
ATOM 3980 N N . LEU A 1 519 ? 34.433 -15.473 -2.935 1.00 64.44 519 LEU A N 1
ATOM 3981 C CA . LEU A 1 519 ? 35.804 -15.110 -3.326 1.00 64.44 519 LEU A CA 1
ATOM 3982 C C . LEU A 1 519 ? 35.871 -14.551 -4.755 1.00 64.44 519 LEU A C 1
ATOM 3984 O O . LEU A 1 519 ? 36.664 -13.654 -5.049 1.00 64.44 519 LEU A O 1
ATOM 3988 N N . ALA A 1 520 ? 35.018 -15.046 -5.659 1.00 45.91 520 ALA A N 1
ATOM 3989 C CA . ALA A 1 520 ? 34.865 -14.455 -6.985 1.00 45.91 520 ALA A CA 1
ATOM 3990 C C . ALA A 1 520 ? 34.284 -13.030 -6.902 1.00 45.91 520 ALA A C 1
ATOM 3992 O O . ALA A 1 520 ? 34.682 -12.155 -7.673 1.00 45.91 520 ALA A O 1
ATOM 3993 N N . ILE A 1 521 ? 33.396 -12.775 -5.935 1.00 41.91 521 ILE A N 1
ATOM 3994 C CA . ILE A 1 521 ? 32.745 -11.477 -5.702 1.00 41.91 521 ILE A CA 1
ATOM 3995 C C . ILE A 1 521 ? 33.616 -10.531 -4.852 1.00 41.91 521 ILE A C 1
ATOM 3997 O O . ILE A 1 521 ? 33.607 -9.325 -5.113 1.00 41.91 521 ILE A O 1
ATOM 4001 N N . GLY A 1 522 ? 34.488 -11.031 -3.970 1.00 43.22 522 GLY A N 1
ATOM 4002 C CA . GLY A 1 522 ? 35.372 -10.230 -3.117 1.00 43.22 522 GLY A CA 1
ATOM 4003 C C . GLY A 1 522 ? 35.623 -10.815 -1.757 1.00 43.22 522 GLY A C 1
ATOM 4004 O O . GLY A 1 522 ? 34.749 -10.568 -0.904 1.00 43.22 522 GLY A O 1
#

Secondary structure (DSSP, 8-state):
-----------TT-----HHHHHHHHTT-----TT-----SSS-------THHHHHHHHH-HHHHHHHHHHHHHHIIIIIIHHHHHHH---GGGB----------------PPP------------------------------------------------------HHHHHHHTT-S-------------S--SSHHHHHHHHHHHHHHHHHHHHHHHHHHHT-S-GGGGTTT-EEEEE-TT-EEE-TT-SS-EEEEEEES-EEEEEEETTEEEEEEEEEEE-TT-EESHHHHHH-PPPSSEEEESS-EEEEEEEHHHHHHHHHH-TTHHHHHHHHHHHHB-HHHHHHHHH-EEEEE-TT-EEE-TT----EEEEEEEEEEEEEEE-TTS-EEEEEEE-TT-EESHHHHHHT---SSEEEEEEEEEEEEEEHHHHHHHHHH-THHHHHHHHHHHHHHHHHHHHHHTTS--SS------------PPP-S----------STTS-HHHHHHHHHHHHHHH-

Radius of gyration: 31.43 Å; Cα contacts (8 Å, |Δi|>4): 647; chains: 1; bounding box: 120×73×87 Å

Nearest PDB structures (foldseek):
  4cyd-assembly2_A  TM=9.428E-01  e=4.614E-09  Corynebacterium glutamicum
  4cyd-assembly2_C  TM=9.088E-01  e=1.071E-08  Corynebacterium glutamicum
  6flo-assembly2_B  TM=4.029E-01  e=1.641E-15  Trypanosoma brucei brucei TREU927
  6hyq-assembly4_D  TM=4.075E-01  e=4.705E-15  Trypanosoma cruzi
  3h3z-assembly1_A  TM=7.824E-01  e=4.153E-09  Ruegeria pomeroyi DSS-3

Sequence (522 aa):
DGTEHLVKQVATGENIHSLLSILDVLTGHPGTFRSVSARAKTDSTILRLPAHAFSSMFEKFNESAVKVVQIIMIRLQRVTFSALHNYLGLSQELLKPPTHPSAIPLTISQPTHLSASQLTHRPANSPIGQPTHPSASPLTHRPANSPIANSTSTTSSKPLTEPGSHMSDFDAALMRARVSVSDEKSIATATEGHPSSASSYRSQTQADESLILDLAAKDLVHILGLKDPSLLVGRITLSYVRAGSIFCRQGDQDTSLYFLVKGTVSVLQNVVGDSSKEALMFHVEPGEIIDVLSVLTGEPSFFTMRARTDAIMVVITKLDFYSMMRLEPFIVLNVAHCTVKRMSTFVRQIDFAVDWQMLEAGKALFRQGDPSDSIYIVLTGRLRSVLTTVGGKKELVGEFGRGELVGIVEVLTQNERATTVLAVRDTELTKIPSELLNLIKLRYPQVVARLIHLLGTRILGNMQQRHTVNLAVGVPLHSESYEKIERPTVDNLATIAIVPVSEDVPVTNFSLELQHALLAIG

Solvent-accessible surface area (backbone atoms only — not comparable to full-atom values): 32156 Å² total; per-residue (Å²): 136,89,77,85,73,74,37,68,86,81,57,94,91,61,85,92,60,37,64,68,60,48,47,27,48,69,58,73,53,70,72,87,70,85,84,71,85,87,76,80,91,57,96,76,90,80,89,81,79,63,70,70,63,52,46,61,47,31,74,76,36,41,73,58,42,43,56,52,52,32,52,48,48,38,42,47,44,58,57,46,49,47,40,38,25,74,57,39,64,47,58,61,68,46,36,49,76,81,73,82,68,81,76,77,75,80,79,79,77,73,88,77,79,90,77,88,85,84,89,83,85,87,84,91,84,86,84,91,86,85,89,85,85,87,88,87,85,85,90,90,86,86,86,88,83,84,87,89,84,89,83,88,84,89,83,89,82,87,88,82,80,90,77,73,87,74,76,48,71,66,55,53,58,54,56,76,62,57,90,73,90,74,78,88,77,73,82,82,80,88,82,88,86,86,91,89,68,67,74,69,57,55,56,51,54,54,53,51,50,52,51,53,50,52,54,52,47,57,52,47,30,63,59,37,60,52,90,58,68,69,69,51,66,94,41,61,45,84,45,81,42,54,50,71,40,70,85,44,47,56,63,38,71,90,40,42,38,38,35,32,69,38,46,35,34,37,37,26,34,66,39,75,96,37,85,89,43,69,43,78,61,45,77,46,51,57,81,40,76,41,55,53,67,22,47,64,51,65,47,44,28,81,40,26,35,30,27,68,33,57,26,36,29,39,38,29,44,43,70,43,51,52,54,46,33,71,77,42,38,66,30,53,46,43,49,50,46,61,56,60,71,42,46,14,72,60,45,58,55,44,47,56,39,48,44,82,43,81,41,53,52,72,40,64,82,46,47,54,69,35,80,42,58,42,32,35,36,29,69,40,46,33,36,36,34,32,33,72,45,98,87,70,50,75,41,83,74,48,72,43,42,59,79,33,78,42,58,55,65,28,42,74,69,74,36,49,28,82,36,25,31,28,21,73,31,58,24,36,30,30,39,41,32,45,45,37,51,52,52,46,38,73,75,38,58,69,28,49,60,42,45,51,50,58,49,49,54,51,53,52,53,54,50,60,59,52,59,75,72,70,79,82,77,89,82,94,76,94,74,97,67,93,72,81,80,77,68,85,73,73,90,71,78,80,78,82,83,87,75,76,94,45,91,90,43,63,59,67,60,51,50,50,52,49,48,52,55,42,60,74,75,97

Foldseek 3Di:
DPDDFDFADADPPGDQDFLLQLLCVLLVNRDPQPPDDDDDPDDDDDDDDDSVVVNVVCVVVVVVVLVSLLVNLLCLVQQFVCCCCQQLQDALQFWDADDPPPDPDPPPPDDDDDDDDDDDDDDDDDDDDDDDDDDDDDDDDDDDDDDDDDDDDDDDDDDDDDDDDDPDVLVVLVVVLPPDPDDDPDPDDDDDDDDDDPPVVVVVVVVVQVVLVVVVLVLCCVLLVPPDSCLCVPQKDKDKDAAFDWPAAAQALFFWKKQWADAKKWWWAARHPGNPDIDTNDIDHHSAIPPLSCLSNSGGRRTTIGTNHTTMIMIGTSVSVVVSCVVPVSSSSSSSVSVSVGGHSLSSVQSSNKDKDKDAAFDWPDAFQAFLFWKKAWQAAKKWWWAQDPVRDIDTLDMDGHGDIDSLVCLVVRHTHRTIMGTNGIIIMIIGTSSNVVVCCVVPVSSVVSSVVSVVVVVVVSVVLVVLVPPPDDDDDDDDDPDDPDDDDPPDPPDDDDDDPDPVDPVVVVVVVVVVVVVVVD

Organism: NCBI:txid100452

InterPro domains:
  IPR000595 Cyclic nucleotide-binding domain [PF00027] (241-326)
  IPR000595 Cyclic nucleotide-binding domain [PF00027] (359-436)
  IPR000595 Cyclic nucleotide-binding domain [PS50042] (240-325)
  IPR000595 Cyclic nucleotide-binding domain [PS50042] (359-458)
  IPR000595 Cyclic nucleotide-binding domain [SM00100] (211-346)
  IPR000595 Cyclic nucleotide-binding domain [SM00100] (347-459)
  IPR000595 Cyclic nucleotide-binding domain [cd00038] (224-329)
  IPR000595 Cyclic nucleotide-binding domain [cd00038] (346-452)
  IPR014710 RmlC-like jelly roll fold [G3DSA:2.60.120.10] (1-82)
  IPR014710 RmlC-like jelly roll fold [G3DSA:2.60.120.10] (220-351)
  IPR014710 RmlC-like jelly roll fold [G3DSA:2.60.120.10] (357-471)
  IPR018490 Cyclic nucleotide-binding domain superfamily [SSF51206] (1-79)
  IPR018490 Cyclic nucleotide-binding domain superfamily [SSF51206] (232-350)
  IPR018490 Cyclic nucleotide-binding domain superfamily [SSF51206] (349-465)
  IPR050397 Global Transcriptional Regulators in Environmental Response [PTHR24567] (359-466)